Protein AF-F8EXQ1-F1 (afdb_monomer_lite)

Organism: Gracilinema caldarium (strain ATCC 51460 / DSM 7334 / H1) (NCBI:txid744872)

Sequence (381 aa):
MHSPMKQVFVLFLLLWLSINIYSEQEQDVMTSMESLIQASQNALDTNHPIEALKHLVGILALNDEAKAETDAKRNARRRELVWWADQKITEISARFSMEAGDEWIKEDGTQRSGNIQDLAKGIGIMPVVRLLINYDYGKAVVADAPIHFSFVNGMGDITLTSATDSHGVASTIVRSISRTDKPVLIRAMLVISNRGKTKAFPEIHRDFTYIVPARTARIFASERPADEQSAGSLTMGAAASLIDSIGRALNGTGLELLPAASTLDPIIFFAALQGNFEAIQKACTLGGISVSYLVLADIQYDAPRQMVFNGKKYNIFTSTARTLLRIIRSDGRIVIARPLISIKGQGGTESAAIQSALIEARKAIEQDITSHVEEIKLALE

pLDDT: mean 87.73, std 13.4, range [38.28, 98.38]

Foldseek 3Di:
DDDPVVVVVVVVVVVVVVVVVPPDPVVPLLVLLVVLCVQLVVCVVVVQNLSNLLSLLVLVLSVVPDDDDPDPVVNVSSVVSNVVSVVVNVVQLVQKAKDWDPVQADPVRDGDAWALVCLQVQHIDFTKIWMWGDDPVGIDGHWQFKKAKDWPDFDADKPGIFTAHPRRMTTMGTPHTPDNPAKTKMKIWTWHDYPRDIDTDPVHMDIHIHGHAALEEEEAEAEEAPPPPDLVPDDRPDCPLLRVLVVVLQPLQNRDYDDPPDHQRSVLLVCLVVLNLVSLLCVQCPPNHGHQKYKYKYKHKYQWDFDADPNDTALKIKMKIWMWIFIAGNRSDTLDTDDIDIFMAIDSHRVNRSVRNVVVRSVVSSVVSNVCSVVSNVSSD

Structure (mmCIF, N/CA/C/O backbone):
data_AF-F8EXQ1-F1
#
_entry.id   AF-F8EXQ1-F1
#
loop_
_atom_site.group_PDB
_atom_site.id
_atom_site.type_symbol
_atom_site.label_atom_id
_atom_site.label_alt_id
_atom_site.label_comp_id
_atom_site.label_asym_id
_atom_site.label_entity_id
_atom_site.label_seq_id
_atom_site.pdbx_PDB_ins_code
_atom_site.Cartn_x
_atom_site.Cartn_y
_atom_site.Cartn_z
_atom_site.occupancy
_atom_site.B_iso_or_equiv
_atom_site.auth_seq_id
_atom_site.auth_comp_id
_atom_site.auth_asym_id
_atom_site.auth_atom_id
_atom_site.pdbx_PDB_model_num
ATOM 1 N N . MET A 1 1 ? -43.759 -55.061 61.870 1.00 46.53 1 MET A N 1
ATOM 2 C CA . MET A 1 1 ? -43.301 -54.898 60.471 1.00 46.53 1 MET A CA 1
ATOM 3 C C . MET A 1 1 ? -43.300 -53.414 60.125 1.00 46.53 1 MET A C 1
ATOM 5 O O . MET A 1 1 ? -44.315 -52.882 59.695 1.00 46.53 1 MET A O 1
ATOM 9 N N . HIS A 1 2 ? -42.195 -52.719 60.406 1.00 48.12 2 HIS A N 1
ATOM 10 C CA . HIS A 1 2 ? -42.007 -51.322 60.009 1.00 48.12 2 HIS A CA 1
ATOM 11 C C . HIS A 1 2 ? -41.418 -51.288 58.599 1.00 48.12 2 HIS A C 1
ATOM 13 O O . HIS A 1 2 ? -40.377 -51.884 58.345 1.00 48.12 2 HIS A O 1
ATOM 19 N N . SER A 1 3 ? -42.143 -50.653 57.679 1.00 46.12 3 SER A N 1
ATOM 20 C CA . SER A 1 3 ? -41.809 -50.613 56.257 1.00 46.12 3 SER A CA 1
ATOM 21 C C . SER A 1 3 ? -40.610 -49.682 55.998 1.00 46.12 3 SER A C 1
ATOM 23 O O . SER A 1 3 ? -40.720 -48.484 56.276 1.00 46.12 3 SER A O 1
ATOM 25 N N . PRO A 1 4 ? -39.497 -50.182 55.423 1.00 55.94 4 PRO A N 1
ATOM 26 C CA . PRO A 1 4 ? -38.322 -49.376 55.069 1.00 55.94 4 PRO A CA 1
ATOM 27 C C . PRO A 1 4 ? -38.583 -48.381 53.920 1.00 55.94 4 PRO A C 1
ATOM 29 O O . PRO A 1 4 ? -37.756 -47.516 53.646 1.00 55.94 4 PRO A O 1
ATOM 32 N N . MET A 1 5 ? -39.754 -48.433 53.273 1.00 55.06 5 MET A N 1
ATOM 33 C CA . MET A 1 5 ? -40.096 -47.555 52.146 1.00 55.06 5 MET A CA 1
ATOM 34 C C . MET A 1 5 ? -40.341 -46.092 52.547 1.00 55.06 5 MET A C 1
ATOM 36 O O . MET A 1 5 ? -40.106 -45.195 51.741 1.00 55.06 5 MET A O 1
ATOM 40 N N . LYS A 1 6 ? -40.773 -45.814 53.787 1.00 55.44 6 LYS A N 1
ATOM 41 C CA . LYS A 1 6 ? -41.021 -44.426 54.228 1.00 55.44 6 LYS A CA 1
ATOM 42 C C . LYS A 1 6 ? -39.733 -43.637 54.482 1.00 55.44 6 LYS A C 1
ATOM 44 O O . LYS A 1 6 ? -39.718 -42.434 54.248 1.00 55.44 6 LYS A O 1
ATOM 49 N N . GLN A 1 7 ? -38.653 -44.292 54.913 1.00 57.12 7 GLN A N 1
ATOM 50 C CA . GLN A 1 7 ? -37.375 -43.614 55.167 1.00 57.12 7 GLN A CA 1
ATOM 51 C C . GLN A 1 7 ? -36.645 -43.249 53.869 1.00 57.12 7 GLN A C 1
ATOM 53 O O . GLN A 1 7 ? -36.082 -42.163 53.782 1.00 57.12 7 GLN A O 1
ATOM 58 N N . VAL A 1 8 ? -36.733 -44.089 52.832 1.00 62.25 8 VAL A N 1
ATOM 59 C CA . VAL A 1 8 ? -36.140 -43.797 51.515 1.00 62.25 8 VAL A CA 1
ATOM 60 C C . VAL A 1 8 ? -36.842 -42.617 50.838 1.00 62.25 8 VAL A C 1
ATOM 62 O O . VAL A 1 8 ? -36.175 -41.764 50.262 1.00 62.25 8 VAL A O 1
ATOM 65 N N . PHE A 1 9 ? -38.169 -42.508 50.964 1.00 61.62 9 PHE A N 1
ATOM 66 C CA . PHE A 1 9 ? -38.928 -41.412 50.354 1.00 61.62 9 PHE A CA 1
ATOM 67 C C . PHE A 1 9 ? -38.637 -40.052 51.009 1.00 61.62 9 PHE A C 1
ATOM 69 O O . PHE A 1 9 ? -38.493 -39.053 50.312 1.00 61.62 9 PHE A O 1
ATOM 76 N N . VAL A 1 10 ? -38.480 -40.010 52.337 1.00 62.53 10 VAL A N 1
ATOM 77 C CA . VAL A 1 10 ? -38.116 -38.778 53.062 1.00 62.53 10 VAL A CA 1
ATOM 78 C C . VAL A 1 10 ? -36.674 -38.361 52.761 1.00 62.53 10 VAL A C 1
ATOM 80 O O . VAL A 1 10 ? -36.415 -37.172 52.590 1.00 62.53 10 VAL A O 1
ATOM 83 N N . LEU A 1 11 ? -35.750 -39.320 52.618 1.00 57.91 11 LEU A N 1
ATOM 84 C CA . LEU A 1 11 ? -34.371 -39.020 52.232 1.00 57.91 11 LEU A CA 1
ATOM 85 C C . LEU A 1 11 ? -34.291 -38.478 50.798 1.00 57.91 11 LEU A C 1
ATOM 87 O O . LEU A 1 11 ? -33.565 -37.522 50.560 1.00 57.91 11 LEU A O 1
ATOM 91 N N . PHE A 1 12 ? -35.071 -39.033 49.863 1.00 57.94 12 PHE A N 1
ATOM 92 C CA . PHE A 1 12 ? -35.130 -38.549 48.480 1.00 57.94 12 PHE A CA 1
ATOM 93 C C . PHE A 1 12 ? -35.765 -37.159 48.385 1.00 57.94 12 PHE A C 1
ATOM 95 O O . PHE A 1 12 ? -35.275 -36.322 47.635 1.00 57.94 12 PHE A O 1
ATOM 102 N N . LEU A 1 13 ? -36.807 -36.880 49.177 1.00 56.53 13 LEU A N 1
ATOM 103 C CA . LEU A 1 13 ? -37.445 -35.562 49.212 1.00 56.53 13 LEU A CA 1
ATOM 104 C C . LEU A 1 13 ? -36.509 -34.502 49.807 1.00 56.53 13 LEU A C 1
ATOM 106 O O . LEU A 1 13 ? -36.418 -33.400 49.276 1.00 56.53 13 LEU A O 1
ATOM 110 N N . LEU A 1 14 ? -35.767 -34.846 50.865 1.00 53.09 14 LEU A N 1
ATOM 111 C CA . LEU A 1 14 ? -34.761 -33.961 51.452 1.00 53.09 14 LEU A CA 1
ATOM 112 C C . LEU A 1 14 ? -33.564 -33.768 50.519 1.00 53.09 14 LEU A C 1
ATOM 114 O O . LEU A 1 14 ? -33.094 -32.643 50.408 1.00 53.09 14 LEU A O 1
ATOM 118 N N . LEU A 1 15 ? -33.114 -34.795 49.790 1.00 53.12 15 LEU A N 1
ATOM 119 C CA . LEU A 1 15 ? -32.057 -34.649 48.782 1.00 53.12 15 LEU A CA 1
ATOM 120 C C . LEU A 1 15 ? -32.523 -33.771 47.609 1.00 53.12 15 LEU A C 1
ATOM 122 O O . LEU A 1 15 ? -31.770 -32.927 47.142 1.00 53.12 15 LEU A O 1
ATOM 126 N N . TRP A 1 16 ? -33.778 -33.909 47.172 1.00 52.06 16 TRP A N 1
ATOM 127 C CA . TRP A 1 16 ? -34.353 -33.113 46.083 1.00 52.06 16 TRP A CA 1
ATOM 128 C C . TRP A 1 16 ? -34.609 -31.652 46.487 1.00 52.06 16 TRP A C 1
ATOM 130 O O . TRP A 1 16 ? -34.380 -30.742 45.692 1.00 52.06 16 TRP A O 1
ATOM 140 N N . LEU A 1 17 ? -34.997 -31.402 47.744 1.00 46.84 17 LEU A N 1
ATOM 141 C CA . LEU A 1 17 ? -35.028 -30.050 48.314 1.00 46.84 17 LEU A CA 1
ATOM 142 C C . LEU A 1 17 ? -33.615 -29.480 48.517 1.00 46.84 17 LEU A C 1
ATOM 144 O O . LEU A 1 17 ? -33.409 -28.301 48.267 1.00 46.84 17 LEU A O 1
ATOM 148 N N . SER A 1 18 ? -32.627 -30.298 48.888 1.00 44.19 18 SER A N 1
ATOM 149 C CA . SER A 1 18 ? -31.231 -29.850 49.050 1.00 44.19 18 SER A CA 1
ATOM 150 C C . SER A 1 18 ? -30.576 -29.488 47.715 1.00 44.19 18 SER A C 1
ATOM 152 O O . SER A 1 18 ? -29.798 -28.542 47.653 1.00 44.19 18 SER A O 1
ATOM 154 N N . ILE A 1 19 ? -30.903 -30.214 46.640 1.00 47.12 19 ILE A N 1
ATOM 155 C CA . ILE A 1 19 ? -30.370 -29.965 45.292 1.00 47.12 19 ILE A CA 1
ATOM 156 C C . ILE A 1 19 ? -31.011 -28.713 44.666 1.00 47.12 19 ILE A C 1
ATOM 158 O O . ILE A 1 19 ? -30.314 -27.963 43.992 1.00 47.12 19 ILE A O 1
ATOM 162 N N . ASN A 1 20 ? -32.287 -28.420 44.954 1.00 42.00 20 ASN A N 1
ATOM 163 C CA . ASN A 1 20 ? -32.948 -27.187 44.494 1.00 42.00 20 ASN A CA 1
ATOM 164 C C . ASN A 1 20 ? -32.621 -25.940 45.337 1.00 42.00 20 ASN A C 1
ATOM 166 O O . ASN A 1 20 ? -32.857 -24.829 44.881 1.00 42.00 20 ASN A O 1
ATOM 170 N N . ILE A 1 21 ? -32.074 -26.095 46.547 1.00 43.00 21 ILE A N 1
ATOM 171 C CA . ILE A 1 21 ? -31.603 -24.961 47.367 1.00 43.00 21 ILE A CA 1
ATOM 172 C C . ILE A 1 21 ? -30.137 -24.600 47.036 1.00 43.00 21 ILE A C 1
ATOM 174 O O . ILE A 1 21 ? -29.662 -23.532 47.411 1.00 43.00 21 ILE A O 1
ATOM 178 N N . TYR A 1 22 ? -29.428 -25.445 46.276 1.00 38.28 22 TYR A N 1
ATOM 179 C CA . TYR A 1 22 ? -28.047 -25.208 45.831 1.00 38.28 22 TYR A CA 1
ATOM 180 C C . TYR A 1 22 ? -27.912 -24.729 44.373 1.00 38.28 22 TYR A C 1
ATOM 182 O O . TYR A 1 22 ? -26.791 -24.560 43.890 1.00 38.28 22 TYR A O 1
ATOM 190 N N . SER A 1 23 ? -29.021 -24.477 43.670 1.00 40.78 23 SER A N 1
ATOM 191 C CA . SER A 1 23 ? -29.021 -23.811 42.363 1.00 40.78 23 SER A CA 1
ATOM 192 C C . SER A 1 23 ? -29.468 -22.360 42.511 1.00 40.78 23 SER A C 1
ATOM 194 O O . SER A 1 23 ? -30.528 -22.113 43.072 1.00 40.78 23 SER A O 1
ATOM 196 N N . GLU A 1 24 ? -28.684 -21.434 41.963 1.00 44.47 24 GLU A N 1
ATOM 197 C CA . GLU A 1 24 ? -28.899 -19.981 41.993 1.00 44.47 24 GLU A CA 1
ATOM 198 C C . GLU A 1 24 ? -28.610 -19.320 43.350 1.00 44.47 24 GLU A C 1
ATOM 200 O O . GLU A 1 24 ? -29.446 -18.672 43.974 1.00 44.47 24 GLU A O 1
ATOM 205 N N . GLN A 1 25 ? -27.326 -19.288 43.711 1.00 39.66 25 GLN A N 1
ATOM 206 C CA . GLN A 1 25 ? -26.771 -18.022 44.190 1.00 39.66 25 GLN A CA 1
ATOM 207 C C . GLN A 1 25 ? -26.798 -17.045 42.992 1.00 39.66 25 GLN A C 1
ATOM 209 O O . GLN A 1 25 ? -25.772 -16.775 42.372 1.00 39.66 25 GLN A O 1
ATOM 214 N N . GLU A 1 26 ? -28.004 -16.611 42.593 1.00 49.50 26 GLU A N 1
ATOM 215 C CA . GLU A 1 26 ? -28.254 -15.510 41.659 1.00 49.50 26 GLU A CA 1
ATOM 216 C C . GLU A 1 26 ? -27.687 -14.279 42.374 1.00 49.50 26 GLU A C 1
ATOM 218 O O . GLU A 1 26 ? -28.341 -13.627 43.187 1.00 49.50 26 GLU A O 1
ATOM 223 N N . GLN A 1 27 ? -26.384 -14.056 42.206 1.00 59.28 27 GLN A N 1
ATOM 224 C CA . GLN A 1 27 ? -25.710 -12.889 42.741 1.00 59.28 27 GLN A CA 1
ATOM 225 C C . GLN A 1 27 ? -26.482 -11.679 42.218 1.00 59.28 27 GLN A C 1
ATOM 227 O O . GLN A 1 27 ? -26.598 -11.525 41.001 1.00 59.28 27 GLN A O 1
ATOM 232 N N . ASP A 1 28 ? -27.071 -10.889 43.127 1.00 86.94 28 ASP A N 1
ATOM 233 C CA . ASP A 1 28 ? -28.000 -9.818 42.756 1.00 86.94 28 ASP A CA 1
ATOM 234 C C . ASP A 1 28 ? -27.374 -8.984 41.629 1.00 86.94 28 ASP A C 1
ATOM 236 O O . ASP A 1 28 ? -26.272 -8.434 41.763 1.00 86.94 28 ASP A O 1
ATOM 240 N N . VAL A 1 29 ? -28.058 -8.950 40.483 1.00 90.38 29 VAL A N 1
ATOM 241 C CA . VAL A 1 29 ? -27.612 -8.256 39.271 1.00 90.38 29 VAL A CA 1
ATOM 242 C C . VAL A 1 29 ? -27.294 -6.801 39.598 1.00 90.38 29 VAL A C 1
ATOM 244 O O . VAL A 1 29 ? -26.308 -6.264 39.099 1.00 90.38 29 VAL A O 1
ATOM 247 N N . MET A 1 30 ? -28.074 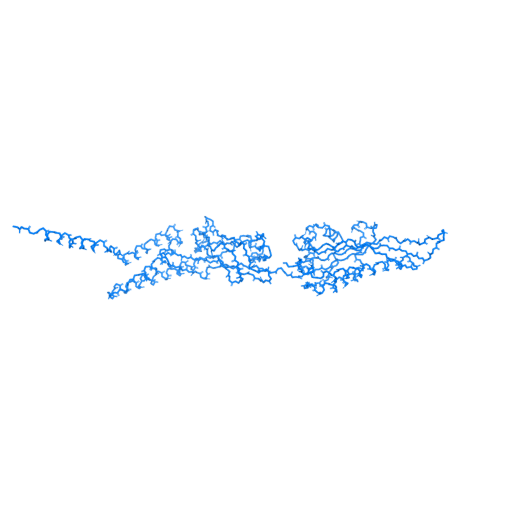-6.186 40.491 1.00 91.12 30 MET A N 1
ATOM 248 C CA . MET A 1 30 ? -27.867 -4.809 40.932 1.00 91.12 30 MET A CA 1
ATOM 249 C C . MET A 1 30 ? -26.551 -4.647 41.686 1.00 91.12 30 MET A C 1
ATOM 251 O O . MET A 1 30 ? -25.743 -3.794 41.327 1.00 91.12 30 MET A O 1
ATOM 255 N N . THR A 1 31 ? -26.287 -5.512 42.666 1.00 93.25 31 THR A N 1
ATOM 256 C CA . THR A 1 31 ? -25.021 -5.514 43.412 1.00 93.25 31 THR A CA 1
ATOM 257 C C . THR A 1 31 ? -23.830 -5.770 42.490 1.00 93.25 31 THR A C 1
ATOM 259 O O . THR A 1 31 ? -22.776 -5.155 42.640 1.00 93.25 31 THR A O 1
ATOM 262 N N . SER A 1 32 ? -24.001 -6.637 41.491 1.00 94.44 32 SER A N 1
ATOM 263 C CA . SER A 1 32 ? -22.968 -6.917 40.490 1.00 94.44 32 SER A CA 1
ATOM 264 C C . SER A 1 32 ? -22.686 -5.702 39.600 1.00 94.44 32 SER A C 1
ATOM 266 O O . SER A 1 32 ? -21.525 -5.375 39.358 1.00 94.44 32 SER A O 1
ATOM 268 N N . MET A 1 33 ? -23.726 -4.994 39.146 1.00 95.50 33 MET A N 1
ATOM 269 C CA . MET A 1 33 ? -23.573 -3.751 38.383 1.00 95.50 33 MET A CA 1
ATOM 270 C C . MET A 1 33 ? -22.887 -2.661 39.214 1.00 95.50 33 MET A C 1
ATOM 272 O O . MET A 1 33 ? -21.966 -2.017 38.722 1.00 95.50 33 MET A O 1
ATOM 276 N N . GLU A 1 34 ? -23.275 -2.481 40.477 1.00 95.38 34 GLU A N 1
ATOM 277 C CA . GLU A 1 34 ? -22.657 -1.497 41.378 1.00 95.38 34 GLU A CA 1
ATOM 278 C C . GLU A 1 34 ? -21.184 -1.823 41.667 1.00 95.38 34 GLU A C 1
ATOM 280 O O . GLU A 1 34 ? -20.335 -0.931 41.654 1.00 95.38 34 GLU A O 1
ATOM 285 N N . SER A 1 35 ? -20.845 -3.105 41.826 1.00 96.38 35 SER A N 1
ATOM 286 C CA . SER A 1 35 ? -19.452 -3.548 41.944 1.00 96.38 35 SER A CA 1
ATOM 287 C C . SER A 1 35 ? -18.629 -3.214 40.695 1.00 96.38 35 SER A C 1
ATOM 289 O O . SER A 1 35 ? -17.499 -2.738 40.822 1.00 96.38 35 SER A O 1
ATOM 291 N N . LEU A 1 36 ? -19.187 -3.402 39.493 1.00 96.88 36 LEU A N 1
ATOM 292 C CA . LEU A 1 36 ? -18.520 -3.031 38.241 1.00 96.88 36 LEU A CA 1
ATOM 293 C C . LEU A 1 36 ? -18.359 -1.516 38.089 1.00 96.88 36 LEU A C 1
ATOM 295 O O . LEU A 1 36 ? -17.352 -1.075 37.542 1.00 96.88 36 LEU A O 1
ATOM 299 N N . ILE A 1 37 ? -19.299 -0.714 38.598 1.00 96.75 37 ILE A N 1
ATOM 300 C CA . ILE A 1 37 ? -19.143 0.746 38.645 1.00 96.75 37 ILE A CA 1
ATOM 301 C C . ILE A 1 37 ? -17.931 1.109 39.495 1.00 96.75 37 ILE A C 1
ATOM 303 O O . ILE A 1 37 ? -17.062 1.837 39.016 1.00 96.75 37 ILE A O 1
ATOM 307 N N . GLN A 1 38 ? -17.829 0.562 40.708 1.00 96.81 38 GLN A N 1
ATOM 308 C CA . GLN A 1 38 ? -16.689 0.843 41.578 1.00 96.81 38 GLN A CA 1
ATOM 309 C C . GLN A 1 38 ? -15.371 0.384 40.943 1.00 96.81 38 GLN A C 1
ATOM 311 O O . GLN A 1 38 ? -14.387 1.119 40.961 1.00 96.81 38 GLN A O 1
ATOM 316 N N . ALA A 1 39 ? -15.356 -0.802 40.327 1.00 96.75 39 ALA A N 1
ATOM 317 C CA . ALA A 1 39 ? -14.190 -1.299 39.604 1.00 96.75 39 ALA A CA 1
ATOM 318 C C . ALA A 1 39 ? -13.805 -0.375 38.436 1.00 96.75 39 ALA A C 1
ATOM 320 O O . ALA A 1 39 ? -12.626 -0.084 38.251 1.00 96.75 39 ALA A O 1
ATOM 321 N N . SER A 1 40 ? -14.788 0.151 37.694 1.00 97.19 40 SER A N 1
ATOM 322 C CA . SER A 1 40 ? -14.541 1.099 36.602 1.00 97.19 40 SER A CA 1
ATOM 323 C C . SER A 1 40 ? -13.936 2.417 37.092 1.00 97.19 40 SER A C 1
ATOM 325 O O . SER A 1 40 ? -13.014 2.930 36.465 1.00 97.19 40 SER A O 1
ATOM 327 N N . GLN A 1 41 ? -14.401 2.937 38.231 1.00 96.44 41 GLN A N 1
ATOM 328 C CA . GLN A 1 41 ? -13.876 4.164 38.833 1.00 96.44 41 GLN A CA 1
ATOM 329 C C . GLN A 1 41 ? -12.443 3.954 39.323 1.00 96.44 41 GLN A C 1
ATOM 331 O O . GLN A 1 41 ? -11.550 4.694 38.926 1.00 96.44 41 GLN A O 1
ATOM 336 N N . ASN A 1 42 ? -12.198 2.870 40.062 1.00 97.19 42 ASN A N 1
ATOM 337 C CA . ASN A 1 42 ? -10.858 2.514 40.526 1.00 97.19 42 ASN A CA 1
ATOM 338 C C . ASN A 1 42 ? -9.877 2.318 39.352 1.00 97.19 42 ASN A C 1
ATOM 340 O O . ASN A 1 42 ? -8.708 2.701 39.436 1.00 97.19 42 ASN A O 1
ATOM 344 N N . ALA A 1 43 ? -10.335 1.722 38.246 1.00 95.62 43 ALA A N 1
ATOM 345 C CA . ALA A 1 43 ? -9.528 1.554 37.041 1.00 95.62 43 ALA A CA 1
ATOM 346 C C . ALA A 1 43 ? -9.176 2.906 36.398 1.00 95.62 43 ALA A C 1
ATOM 348 O O . ALA A 1 43 ? -8.031 3.105 36.003 1.00 95.62 43 ALA A O 1
ATOM 349 N N . LEU A 1 44 ? -10.109 3.861 36.344 1.00 92.94 44 LEU A N 1
ATOM 350 C CA . LEU A 1 44 ? -9.819 5.218 35.864 1.00 92.94 44 LEU A CA 1
ATOM 351 C C . LEU A 1 44 ? -8.835 5.953 36.778 1.00 92.94 44 LEU A C 1
ATOM 353 O O . LEU A 1 44 ? -7.872 6.532 36.279 1.00 92.94 44 LEU A O 1
ATOM 357 N N . ASP A 1 45 ? -9.029 5.873 38.095 1.00 92.94 45 ASP A N 1
ATOM 358 C CA . ASP A 1 45 ? -8.167 6.527 39.088 1.00 92.94 45 ASP A CA 1
ATOM 359 C C . ASP A 1 45 ? -6.724 6.000 39.040 1.00 92.94 45 ASP A C 1
ATOM 361 O O . ASP A 1 45 ? -5.770 6.726 39.315 1.00 92.94 45 ASP A O 1
ATOM 365 N N . THR A 1 46 ? -6.553 4.737 38.644 1.00 91.94 46 THR A N 1
ATOM 366 C CA . THR A 1 46 ? -5.242 4.093 38.465 1.00 91.94 46 THR A CA 1
ATOM 367 C C . THR A 1 46 ? -4.709 4.172 37.031 1.00 91.94 46 THR A C 1
ATOM 369 O O . THR A 1 46 ? -3.692 3.551 36.734 1.00 91.94 46 THR A O 1
ATOM 372 N N . ASN A 1 47 ? -5.347 4.951 36.151 1.00 89.81 47 ASN A N 1
ATOM 373 C CA . ASN A 1 47 ? -4.955 5.152 34.752 1.00 89.81 47 ASN A CA 1
ATOM 374 C C . ASN A 1 47 ? -5.018 3.883 33.868 1.00 89.81 47 ASN A C 1
ATOM 376 O O . ASN A 1 47 ? -4.210 3.707 32.957 1.00 89.81 47 ASN A O 1
ATOM 380 N N . HIS A 1 48 ? -6.014 3.021 34.095 1.00 93.75 48 HIS A N 1
ATOM 381 C CA . HIS A 1 48 ? -6.329 1.832 33.289 1.00 93.75 48 HIS A CA 1
ATOM 382 C C . HIS A 1 48 ? -7.658 2.012 32.527 1.00 93.75 48 HIS A C 1
ATOM 384 O O . HIS A 1 48 ? -8.658 1.346 32.823 1.00 93.75 48 HIS A O 1
ATOM 390 N N . PRO A 1 49 ? -7.720 2.905 31.521 1.00 94.88 49 PRO A N 1
ATOM 391 C CA . PRO A 1 49 ? -8.980 3.268 30.874 1.00 94.88 49 PRO A CA 1
ATOM 392 C C . PRO A 1 49 ? -9.612 2.112 30.077 1.00 94.88 49 PRO A C 1
ATOM 394 O O . PRO A 1 49 ? -10.833 2.056 29.942 1.00 94.88 49 PRO A O 1
ATOM 397 N N . ILE A 1 50 ? -8.817 1.152 29.591 1.00 96.81 50 ILE A N 1
ATOM 398 C CA . ILE A 1 50 ? -9.332 -0.042 28.903 1.00 96.81 50 ILE A CA 1
ATOM 399 C C . ILE A 1 50 ? -10.063 -0.977 29.869 1.00 96.81 50 ILE A C 1
ATOM 401 O O . ILE A 1 50 ? -11.146 -1.460 29.541 1.00 96.81 50 ILE A O 1
ATOM 405 N N . GLU A 1 51 ? -9.522 -1.199 31.068 1.00 96.50 51 GLU A N 1
ATOM 406 C CA . GLU A 1 51 ? -10.203 -1.984 32.105 1.00 96.50 51 GLU A CA 1
ATOM 407 C C . GLU A 1 51 ? -11.484 -1.289 32.572 1.00 96.50 51 GLU A C 1
ATOM 409 O O . GLU A 1 51 ? -12.532 -1.927 32.688 1.00 96.50 51 GLU A O 1
ATOM 414 N N . ALA A 1 52 ? -11.453 0.040 32.716 1.00 97.06 52 ALA A N 1
ATOM 415 C CA . ALA A 1 52 ? -12.656 0.813 33.000 1.00 97.06 52 ALA A CA 1
ATOM 416 C C . ALA A 1 52 ? -13.746 0.585 31.939 1.00 97.06 52 ALA A C 1
ATOM 418 O O . ALA A 1 52 ? -14.878 0.240 32.283 1.00 97.06 52 ALA A O 1
ATOM 419 N N . LEU A 1 53 ? -13.404 0.689 30.648 1.00 97.38 53 LEU A N 1
ATOM 420 C CA . LEU A 1 53 ? -14.336 0.400 29.556 1.00 97.38 53 LEU A CA 1
ATOM 421 C C . LEU A 1 53 ? -14.835 -1.050 29.578 1.00 97.38 53 LEU A C 1
ATOM 423 O O . LEU A 1 53 ? -16.024 -1.277 29.350 1.00 97.38 53 LEU A O 1
ATOM 427 N N . LYS A 1 54 ? -13.979 -2.036 29.880 1.00 97.50 54 LYS A N 1
ATOM 428 C CA . LYS A 1 54 ? -14.400 -3.442 30.018 1.00 97.50 54 LYS A CA 1
ATOM 429 C C . LYS A 1 54 ? -15.456 -3.593 31.108 1.00 97.50 54 LYS A C 1
ATOM 431 O O . LYS A 1 54 ? -16.463 -4.262 30.872 1.00 97.50 54 LYS A O 1
ATOM 436 N N . HIS A 1 55 ? -15.275 -2.977 32.275 1.00 98.00 55 HIS A N 1
ATOM 437 C CA . HIS A 1 55 ? -16.268 -3.028 33.352 1.00 98.00 55 HIS A CA 1
ATOM 438 C C . HIS A 1 55 ? -17.591 -2.368 32.951 1.00 98.00 55 HIS A C 1
ATOM 440 O O . HIS A 1 55 ? -18.650 -2.956 33.172 1.00 98.00 55 HIS A O 1
ATOM 446 N N . LEU A 1 56 ? -17.543 -1.211 32.284 1.00 98.00 56 LEU A N 1
ATOM 447 C CA . LEU A 1 56 ? -18.740 -0.517 31.795 1.00 98.00 56 LEU A CA 1
ATOM 448 C C . LEU A 1 56 ? -19.493 -1.337 30.734 1.00 98.00 56 LEU A C 1
ATOM 450 O O . LEU A 1 56 ? -20.711 -1.484 30.814 1.00 98.00 56 LEU A O 1
ATOM 454 N N . VAL A 1 57 ? -18.782 -1.953 29.783 1.00 97.69 57 VAL A N 1
ATOM 455 C CA . VAL A 1 57 ? -19.380 -2.899 28.821 1.00 97.69 57 VAL A CA 1
ATOM 456 C C . VAL A 1 57 ? -19.953 -4.122 29.544 1.00 97.69 57 VAL A C 1
ATOM 458 O O . VAL A 1 57 ? -21.009 -4.619 29.162 1.00 97.69 57 VAL A O 1
ATOM 461 N N . GLY A 1 58 ? -19.319 -4.562 30.633 1.00 97.44 58 GLY A N 1
ATOM 462 C CA . GLY A 1 58 ? -19.826 -5.622 31.505 1.00 97.44 58 GLY A CA 1
ATOM 463 C C . GLY A 1 58 ? -21.173 -5.290 32.156 1.00 97.44 58 GLY A C 1
ATOM 464 O O . GLY A 1 58 ? -22.020 -6.174 32.258 1.00 97.44 58 GLY A O 1
ATOM 465 N N . ILE A 1 59 ? -21.420 -4.027 32.528 1.00 97.50 59 ILE A N 1
ATOM 466 C CA . ILE A 1 59 ? -22.734 -3.565 33.020 1.00 97.50 59 ILE A CA 1
ATOM 467 C C . ILE A 1 59 ? -23.785 -3.698 31.912 1.00 97.50 59 ILE A C 1
ATOM 469 O O . ILE A 1 59 ? -24.875 -4.224 32.144 1.00 97.50 59 ILE A O 1
ATOM 473 N N . LEU A 1 60 ? -23.448 -3.275 30.688 1.00 97.31 60 LEU A N 1
ATOM 474 C CA . LEU A 1 60 ? -24.340 -3.417 29.535 1.00 97.31 60 LEU A CA 1
ATOM 475 C C . LEU A 1 60 ? -24.604 -4.887 29.177 1.00 97.31 60 LEU A C 1
ATOM 477 O O . LEU A 1 60 ? -25.673 -5.187 28.653 1.00 97.31 60 LEU A O 1
ATOM 481 N N . ALA A 1 61 ? -23.643 -5.783 29.416 1.00 96.88 61 ALA A N 1
ATOM 482 C CA . ALA A 1 61 ? -23.789 -7.221 29.192 1.00 96.88 61 ALA A CA 1
ATOM 483 C C . ALA A 1 61 ? -24.700 -7.857 30.246 1.00 96.88 61 ALA A C 1
ATOM 485 O O . ALA A 1 61 ? -25.666 -8.528 29.903 1.00 96.88 61 ALA A O 1
ATOM 486 N N . LEU A 1 62 ? -24.468 -7.545 31.527 1.00 95.44 62 LEU A N 1
ATOM 487 C CA . LEU A 1 62 ? -25.331 -7.966 32.633 1.00 95.44 62 LEU A CA 1
ATOM 488 C C . LEU A 1 62 ? -26.784 -7.550 32.420 1.00 95.44 62 LEU A C 1
ATOM 490 O O . LEU A 1 62 ? -27.698 -8.305 32.738 1.00 95.44 62 LEU A O 1
ATOM 494 N N . ASN A 1 63 ? -27.007 -6.352 31.880 1.00 95.06 63 ASN A N 1
ATOM 495 C CA . ASN A 1 63 ? -28.351 -5.902 31.564 1.00 95.06 63 ASN A CA 1
ATOM 496 C C . ASN A 1 63 ? -29.018 -6.720 30.448 1.00 95.06 63 ASN A C 1
ATOM 498 O O . ASN A 1 63 ? -30.234 -6.871 30.484 1.00 95.06 63 ASN A O 1
ATOM 502 N N . ASP A 1 64 ? -28.271 -7.218 29.469 1.00 94.06 64 ASP A N 1
ATOM 503 C CA . ASP A 1 64 ? -28.837 -8.038 28.393 1.00 94.06 64 ASP A CA 1
ATOM 504 C C . ASP A 1 64 ? -29.085 -9.482 28.855 1.00 94.06 64 ASP A C 1
ATOM 506 O O . ASP A 1 64 ? -30.061 -10.104 28.446 1.00 94.06 64 ASP A O 1
ATOM 510 N N . GLU A 1 65 ? -28.215 -10.008 29.723 1.00 92.94 65 GLU A N 1
ATOM 511 C CA . GLU A 1 65 ? -28.308 -11.365 30.276 1.00 92.94 65 GLU A CA 1
ATOM 512 C C . GLU A 1 65 ? -29.422 -11.504 31.324 1.00 92.94 65 GLU A C 1
ATOM 514 O O . GLU A 1 65 ? -30.058 -12.553 31.438 1.00 92.94 65 GLU A O 1
ATOM 519 N N . ALA A 1 66 ? -29.646 -10.465 32.132 1.00 91.00 66 ALA A N 1
ATOM 520 C CA . ALA A 1 66 ? -30.543 -10.555 33.273 1.00 91.00 66 ALA A CA 1
ATOM 521 C C . ALA A 1 66 ? -32.023 -10.491 32.871 1.00 91.00 66 ALA A C 1
ATOM 523 O O . ALA A 1 66 ? -32.442 -9.620 32.102 1.00 91.00 66 ALA A O 1
ATOM 524 N N . LYS A 1 67 ? -32.832 -11.353 33.505 1.00 90.44 67 LYS A N 1
ATOM 525 C CA . LYS A 1 67 ? -34.298 -11.405 33.375 1.00 90.44 67 LYS A CA 1
ATOM 526 C C . LYS A 1 67 ? -34.930 -10.020 33.605 1.00 90.44 67 LYS A C 1
ATOM 528 O O . LYS A 1 67 ? -34.358 -9.154 34.277 1.00 90.44 67 LYS A O 1
ATOM 533 N N . ALA A 1 68 ? -36.117 -9.809 33.036 1.00 87.56 68 ALA A N 1
ATOM 534 C CA . ALA A 1 68 ? -36.864 -8.568 33.220 1.00 87.56 68 ALA A CA 1
ATOM 535 C C . ALA A 1 68 ? -37.204 -8.354 34.705 1.00 87.56 68 ALA A C 1
ATOM 537 O O . ALA A 1 68 ? -37.714 -9.255 35.366 1.00 87.56 68 ALA A O 1
ATOM 538 N N . GLU A 1 69 ? -36.919 -7.158 35.218 1.00 89.31 69 GLU A N 1
ATOM 539 C CA . GLU A 1 69 ? -37.157 -6.808 36.619 1.00 89.31 69 GLU A CA 1
ATOM 540 C C . GLU A 1 69 ? -38.624 -6.410 36.828 1.00 89.31 69 GLU A C 1
ATOM 542 O O . GLU A 1 69 ? -39.138 -5.508 36.157 1.00 89.31 69 GLU A O 1
ATOM 547 N N . THR A 1 70 ? -39.297 -7.090 37.756 1.00 88.38 70 THR A N 1
ATOM 548 C CA . THR A 1 70 ? -40.720 -6.872 38.055 1.00 88.38 70 THR A CA 1
ATOM 549 C C . THR A 1 70 ? -40.938 -5.751 39.063 1.00 88.38 70 THR A C 1
ATOM 551 O O . THR A 1 70 ? -41.981 -5.097 39.035 1.00 88.38 70 THR A O 1
ATOM 554 N N . ASP A 1 71 ? -39.966 -5.498 39.945 1.00 91.94 71 ASP A N 1
ATOM 555 C CA . ASP A 1 71 ? -40.048 -4.386 40.888 1.00 91.94 71 ASP A CA 1
ATOM 556 C C . ASP A 1 71 ? -39.759 -3.054 40.174 1.00 91.94 71 ASP A C 1
ATOM 558 O O . ASP A 1 71 ? -38.683 -2.832 39.613 1.00 91.94 71 ASP A O 1
ATOM 562 N N . ALA A 1 72 ? -40.725 -2.132 40.204 1.00 92.31 72 ALA A N 1
ATOM 563 C CA . ALA A 1 72 ? -40.628 -0.860 39.492 1.00 92.31 72 ALA A CA 1
ATOM 564 C C . ALA A 1 72 ? -39.448 0.016 39.953 1.00 92.31 72 ALA A C 1
ATOM 566 O O . ALA A 1 72 ? -38.852 0.715 39.128 1.00 92.31 72 ALA A O 1
ATOM 567 N N . LYS A 1 73 ? -39.089 -0.018 41.244 1.00 93.06 73 LYS A N 1
ATOM 568 C CA . LYS A 1 73 ? -37.970 0.765 41.789 1.00 93.06 73 LYS A CA 1
ATOM 569 C C . LYS A 1 73 ? -36.638 0.159 41.366 1.00 93.06 73 LYS A C 1
ATOM 571 O O . LYS A 1 73 ? -35.767 0.891 40.898 1.00 93.06 73 LYS A O 1
ATOM 576 N N . ARG A 1 74 ? -36.493 -1.165 41.468 1.00 91.81 74 ARG A N 1
ATOM 577 C CA . ARG A 1 74 ? -35.291 -1.882 41.014 1.00 91.81 74 ARG A CA 1
ATOM 578 C C . ARG A 1 74 ? -35.092 -1.731 39.510 1.00 91.81 74 ARG A C 1
ATOM 580 O O . ARG A 1 74 ? -33.982 -1.448 39.073 1.00 91.81 74 ARG A O 1
ATOM 587 N N . ASN A 1 75 ? -36.166 -1.798 38.724 1.00 92.38 75 ASN A N 1
ATOM 588 C CA . ASN A 1 75 ? -36.103 -1.586 37.280 1.00 92.38 75 ASN A CA 1
ATOM 589 C C . ASN A 1 75 ? -35.680 -0.146 36.931 1.00 92.38 75 ASN A C 1
ATOM 591 O O . ASN A 1 75 ? -34.814 0.066 36.082 1.00 92.38 75 ASN A O 1
ATOM 595 N N . ALA A 1 76 ? -36.237 0.864 37.613 1.00 94.06 76 ALA A N 1
ATOM 596 C CA . ALA A 1 76 ? -35.811 2.253 37.436 1.00 94.06 76 ALA A CA 1
ATOM 597 C C . ALA A 1 76 ? -34.322 2.441 37.762 1.00 94.06 76 ALA A C 1
ATOM 599 O O . ALA A 1 76 ? -33.599 3.034 36.962 1.00 94.06 76 ALA A O 1
ATOM 600 N N . ARG A 1 77 ? -33.854 1.865 38.876 1.00 93.81 77 ARG A N 1
ATOM 601 C CA . ARG A 1 77 ? -32.446 1.909 39.276 1.00 93.81 77 ARG A CA 1
ATOM 602 C C . ARG A 1 77 ? -31.537 1.188 38.277 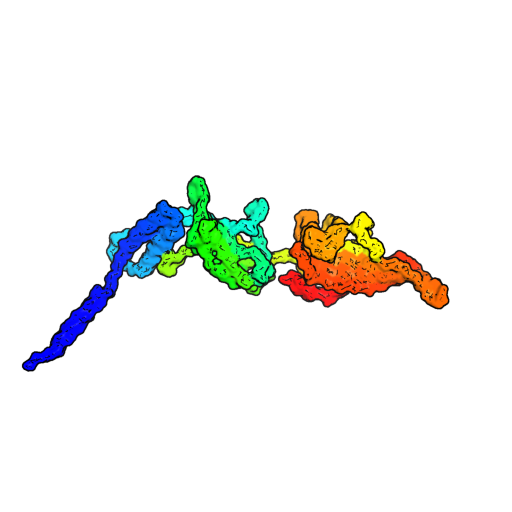1.00 93.81 77 ARG A C 1
ATOM 604 O O . ARG A 1 77 ? -30.517 1.739 37.891 1.00 93.81 77 ARG A O 1
ATOM 611 N N . ARG A 1 78 ? -31.911 0.001 37.792 1.00 93.94 78 ARG A N 1
ATOM 612 C CA . ARG A 1 78 ? -31.152 -0.734 36.762 1.00 93.94 78 ARG A CA 1
ATOM 613 C C . ARG A 1 78 ? -30.972 0.098 35.494 1.00 93.94 78 ARG A C 1
ATOM 615 O O . ARG A 1 78 ? -29.864 0.193 34.974 1.00 93.94 78 ARG A O 1
ATOM 622 N N . ARG A 1 79 ? -32.043 0.746 35.023 1.00 95.25 79 ARG A N 1
ATOM 623 C CA . ARG A 1 79 ? -31.980 1.645 33.859 1.00 95.25 79 ARG A CA 1
ATOM 624 C C . ARG A 1 79 ? -31.060 2.838 34.093 1.00 95.25 79 ARG A C 1
ATOM 626 O O . ARG A 1 79 ? -30.347 3.223 33.175 1.00 95.25 79 ARG A O 1
ATOM 633 N N . GLU A 1 80 ? -31.052 3.392 35.301 1.00 96.19 80 GLU A N 1
ATOM 634 C CA . GLU A 1 80 ? -30.134 4.469 35.680 1.00 96.19 80 GLU A CA 1
ATOM 635 C C . GLU A 1 80 ? -28.666 4.017 35.604 1.00 96.19 80 GLU A C 1
ATOM 637 O O . GLU A 1 80 ? -27.852 4.721 35.013 1.00 96.19 80 GLU A O 1
ATOM 642 N N . L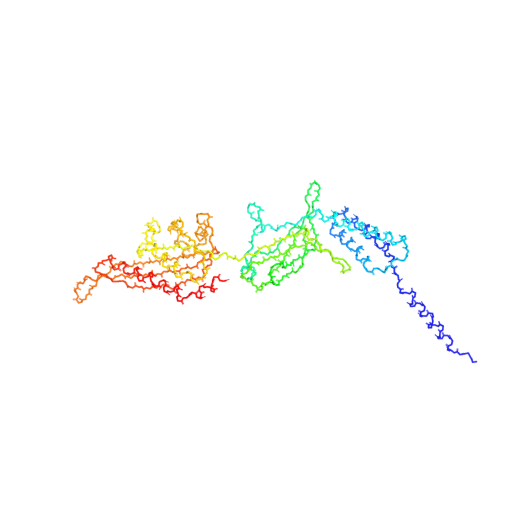EU A 1 81 ? -28.332 2.825 36.119 1.00 96.31 81 LEU A N 1
ATOM 643 C CA . LEU A 1 81 ? -26.968 2.276 36.051 1.00 96.31 81 LEU A CA 1
ATOM 644 C C . LEU A 1 81 ? -26.514 2.039 34.605 1.00 96.31 81 LEU A C 1
ATOM 646 O O . LEU A 1 81 ? -25.384 2.362 34.246 1.00 96.31 81 LEU A O 1
ATOM 650 N N . VAL A 1 82 ? -27.402 1.505 33.763 1.00 97.06 82 VAL A N 1
ATOM 651 C CA . VAL A 1 82 ? -27.134 1.278 32.334 1.00 97.06 82 VAL A CA 1
ATOM 652 C C . VAL A 1 82 ? -26.934 2.597 31.596 1.00 97.06 82 VAL A C 1
ATOM 654 O O . VAL A 1 82 ? -25.980 2.731 30.832 1.00 97.06 82 VAL A O 1
ATOM 657 N N . TRP A 1 83 ? -27.802 3.581 31.841 1.00 97.44 83 TRP A N 1
ATOM 658 C CA . TRP A 1 83 ? -27.677 4.910 31.250 1.00 97.44 83 TRP A CA 1
ATOM 659 C C . TRP A 1 83 ? -26.369 5.585 31.668 1.00 97.44 83 TRP A C 1
ATOM 661 O O . TRP A 1 83 ? -25.644 6.096 30.818 1.00 97.44 83 TRP A O 1
ATOM 671 N N . TRP A 1 84 ? -26.023 5.522 32.956 1.00 96.62 84 TRP A N 1
ATOM 672 C CA . TRP A 1 84 ? -24.755 6.037 33.465 1.00 96.62 84 TRP A CA 1
ATOM 673 C C . TRP A 1 84 ? -23.556 5.360 32.790 1.00 96.62 84 TRP A C 1
ATOM 675 O O . TRP A 1 84 ? -22.622 6.046 32.376 1.00 96.62 84 TRP A O 1
ATOM 685 N N . ALA A 1 85 ? -23.596 4.033 32.625 1.00 97.69 85 ALA A N 1
ATOM 686 C CA . ALA A 1 85 ? -22.524 3.293 31.970 1.00 97.69 85 ALA A CA 1
ATOM 687 C C . ALA A 1 85 ? -22.351 3.708 30.501 1.00 97.69 85 ALA A C 1
ATOM 689 O O . ALA A 1 85 ? -21.225 3.938 30.068 1.00 97.69 85 ALA A O 1
ATOM 690 N N . ASP A 1 86 ? -23.441 3.863 29.746 1.00 96.75 86 ASP A N 1
ATOM 691 C CA . ASP A 1 86 ? -23.389 4.286 28.340 1.00 96.75 86 ASP A CA 1
ATOM 692 C C . ASP A 1 86 ? -22.890 5.738 28.188 1.00 96.75 86 ASP A C 1
ATOM 694 O O . ASP A 1 86 ? -22.049 6.030 27.331 1.00 96.75 86 ASP A O 1
ATOM 698 N N . GLN A 1 87 ? -23.313 6.637 29.087 1.00 97.31 87 GLN A N 1
ATOM 699 C CA . GLN A 1 87 ? -22.786 8.005 29.160 1.00 97.31 87 GLN A CA 1
ATOM 700 C C . GLN A 1 87 ? -21.282 8.013 29.446 1.00 97.31 87 GLN A C 1
ATOM 702 O O . GLN A 1 87 ? -20.528 8.703 28.763 1.00 97.31 87 GLN A O 1
ATOM 707 N N . LYS A 1 88 ? -20.821 7.211 30.413 1.00 96.88 88 LYS A N 1
ATOM 708 C CA . LYS A 1 88 ? -19.396 7.125 30.749 1.00 96.88 88 LYS A CA 1
ATOM 709 C C . LYS A 1 88 ? -18.560 6.488 29.653 1.00 96.88 88 LYS A C 1
ATOM 711 O O . LYS A 1 88 ? -17.468 6.977 29.391 1.00 96.88 88 LYS A O 1
ATOM 716 N N . ILE A 1 89 ? -19.068 5.461 28.974 1.00 97.00 89 ILE A N 1
ATOM 717 C CA . ILE A 1 89 ? -18.407 4.894 27.793 1.00 97.00 89 ILE A CA 1
ATOM 718 C C . ILE A 1 89 ? -18.178 5.988 26.750 1.00 97.00 89 ILE A C 1
ATOM 720 O O . ILE A 1 89 ? -17.064 6.111 26.257 1.00 97.00 89 ILE A O 1
ATOM 724 N N . THR A 1 90 ? -19.197 6.802 26.469 1.00 95.44 90 THR A N 1
ATOM 725 C CA . THR A 1 90 ? -19.111 7.905 25.499 1.00 95.44 90 THR A CA 1
ATOM 726 C C . THR A 1 90 ? -18.121 8.987 25.946 1.00 95.44 90 THR A C 1
ATOM 728 O O . THR A 1 90 ? -17.311 9.462 25.154 1.00 95.44 90 THR A O 1
ATOM 731 N N . GLU A 1 91 ? -18.144 9.366 27.226 1.00 94.88 91 GLU A N 1
ATOM 732 C CA . GLU A 1 91 ? -17.232 10.375 27.780 1.00 94.88 91 GLU A CA 1
ATOM 733 C C . GLU A 1 91 ? -15.764 9.933 27.702 1.00 94.88 91 GLU A C 1
ATOM 735 O O . GLU A 1 91 ? -14.894 10.723 27.336 1.00 94.88 91 GLU A O 1
ATOM 740 N N . ILE A 1 92 ? -15.479 8.675 28.051 1.00 94.62 92 ILE A N 1
ATOM 741 C CA . ILE A 1 92 ? -14.122 8.124 28.000 1.00 94.62 92 ILE A CA 1
ATOM 742 C C . ILE A 1 92 ? -13.712 7.917 26.534 1.00 94.62 92 ILE A C 1
ATOM 744 O O . ILE A 1 92 ? -12.586 8.258 26.173 1.00 94.62 92 ILE A O 1
ATOM 748 N N . SER A 1 93 ? -14.612 7.409 25.676 1.00 93.88 93 SER A N 1
ATOM 749 C CA . SER A 1 93 ? -14.308 7.141 24.263 1.00 93.88 93 SER A CA 1
ATOM 750 C C . SER A 1 93 ? -13.899 8.406 23.510 1.00 93.88 93 SER A C 1
ATOM 752 O O . SER A 1 93 ? -12.914 8.391 22.775 1.00 93.88 93 SER A O 1
ATOM 754 N N . ALA A 1 94 ? -14.566 9.527 23.793 1.00 94.44 94 ALA A N 1
ATOM 755 C CA . ALA A 1 94 ? -14.270 10.830 23.202 1.00 94.44 94 ALA A CA 1
ATOM 756 C C . ALA A 1 94 ? -12.842 11.341 23.478 1.00 94.44 94 ALA A C 1
ATOM 758 O O . ALA A 1 94 ? -12.358 12.223 22.770 1.00 94.44 94 ALA A O 1
ATOM 759 N N . ARG A 1 95 ? -12.157 10.806 24.498 1.00 95.19 95 ARG A N 1
ATOM 760 C CA . ARG A 1 95 ? -10.777 11.187 24.834 1.00 95.19 95 ARG A CA 1
ATOM 761 C C . ARG A 1 95 ? -9.738 10.385 24.062 1.00 95.19 95 ARG A C 1
ATOM 763 O O . ARG A 1 95 ? -8.583 10.804 24.004 1.00 95.19 95 ARG A O 1
ATOM 770 N N . PHE A 1 96 ? -10.106 9.242 23.489 1.00 96.69 96 PHE A N 1
ATOM 771 C CA . PHE A 1 96 ? -9.162 8.439 22.728 1.00 96.69 96 PHE A CA 1
ATOM 772 C C . PHE A 1 96 ? -8.918 9.019 21.341 1.00 96.69 96 PHE A C 1
ATOM 774 O O . PHE A 1 96 ? -9.787 9.606 20.703 1.00 96.69 96 PHE A O 1
ATOM 781 N N . SER A 1 97 ? -7.710 8.792 20.850 1.00 95.94 97 SER A N 1
ATOM 782 C CA . SER A 1 97 ? -7.330 9.063 19.473 1.00 95.94 97 SER A CA 1
ATOM 783 C C . SER A 1 97 ? -6.443 7.939 18.962 1.00 95.94 97 SER A C 1
ATOM 785 O O . SER A 1 97 ? -5.631 7.384 19.704 1.00 95.94 97 SER A O 1
ATOM 787 N N . MET A 1 98 ? -6.633 7.580 17.696 1.00 96.94 98 MET A N 1
ATOM 788 C CA . MET A 1 98 ? -5.858 6.545 17.028 1.00 96.94 98 MET A CA 1
ATOM 789 C C . MET A 1 98 ? -4.994 7.192 15.950 1.00 96.94 98 MET A C 1
ATOM 791 O O . MET A 1 98 ? -5.500 7.807 15.008 1.00 96.94 98 MET A O 1
ATOM 795 N N . GLU A 1 99 ? -3.685 7.056 16.100 1.00 96.31 99 GLU A N 1
ATOM 796 C CA . GLU A 1 99 ? -2.689 7.558 15.159 1.00 96.31 99 GLU A CA 1
ATOM 797 C C . GLU A 1 99 ? -2.100 6.385 14.365 1.00 96.31 99 GLU A C 1
ATOM 799 O O . GLU A 1 99 ? -2.115 5.241 14.821 1.00 96.31 99 GLU A O 1
ATOM 804 N N . ALA A 1 100 ? -1.623 6.644 13.147 1.00 97.38 100 ALA A N 1
ATOM 805 C CA . ALA A 1 100 ? -0.896 5.633 12.381 1.00 97.38 100 ALA A CA 1
ATOM 806 C C . ALA A 1 100 ? 0.535 5.488 12.929 1.00 97.38 100 ALA A C 1
ATOM 808 O O . ALA A 1 100 ? 1.082 6.444 13.477 1.00 97.38 100 ALA A O 1
ATOM 809 N N . GLY A 1 101 ? 1.132 4.303 12.781 1.00 95.12 101 GLY A N 1
ATOM 810 C CA . GLY A 1 101 ? 2.535 4.057 13.119 1.00 95.12 101 GLY A CA 1
ATOM 811 C C . GLY A 1 101 ? 3.489 4.944 12.317 1.00 95.12 101 GLY A C 1
ATOM 812 O O . GLY A 1 101 ? 3.139 5.441 11.244 1.00 95.12 101 GLY A O 1
ATOM 813 N N . ASP A 1 102 ? 4.699 5.142 12.829 1.00 92.94 102 ASP A N 1
ATOM 814 C CA . ASP A 1 102 ? 5.639 6.128 12.289 1.00 92.94 102 ASP A CA 1
ATOM 815 C C . ASP A 1 102 ? 6.044 5.797 10.832 1.00 92.94 102 ASP A C 1
ATOM 817 O O . ASP A 1 102 ? 6.213 6.695 10.010 1.00 92.94 102 ASP A O 1
ATOM 821 N N . GLU A 1 103 ? 6.084 4.516 10.447 1.00 92.12 103 GLU A N 1
ATOM 822 C CA . GLU A 1 103 ? 6.350 4.069 9.071 1.00 92.12 103 GLU A CA 1
ATOM 823 C C . GLU A 1 103 ? 5.266 4.473 8.055 1.00 92.12 103 GLU A C 1
ATOM 825 O O . GLU A 1 103 ? 5.510 4.492 6.840 1.00 92.12 103 GLU A O 1
ATOM 830 N N . TRP A 1 104 ? 4.071 4.802 8.548 1.00 95.44 104 TRP A N 1
ATOM 831 C CA . TRP A 1 104 ? 2.946 5.280 7.755 1.00 95.44 104 TRP A CA 1
ATOM 832 C C . TRP A 1 104 ? 2.919 6.796 7.610 1.00 95.44 104 TRP A C 1
ATOM 834 O O . TRP A 1 104 ? 2.092 7.298 6.849 1.00 95.44 104 TRP A O 1
ATOM 844 N N . ILE A 1 105 ? 3.803 7.529 8.281 1.00 93.56 105 ILE A N 1
ATOM 845 C CA . ILE A 1 105 ? 3.856 8.988 8.238 1.00 93.56 105 ILE A CA 1
ATOM 846 C C . ILE A 1 105 ? 4.993 9.426 7.309 1.00 93.56 105 ILE A C 1
ATOM 848 O O . ILE A 1 105 ? 6.108 8.912 7.361 1.00 93.56 105 ILE A O 1
ATOM 852 N N . LYS A 1 106 ? 4.698 10.349 6.392 1.00 89.75 106 LYS A N 1
ATOM 853 C CA . LYS A 1 106 ? 5.704 10.980 5.528 1.00 89.75 106 LYS A CA 1
ATOM 854 C C . LYS A 1 106 ? 6.401 12.124 6.266 1.00 89.75 106 LYS A C 1
ATOM 856 O O . LYS A 1 106 ? 5.929 12.598 7.293 1.00 89.75 106 LYS A O 1
ATOM 861 N N . GLU A 1 107 ? 7.472 12.643 5.675 1.00 87.31 107 GLU A N 1
ATOM 862 C CA . GLU A 1 107 ? 8.191 13.821 6.187 1.00 87.31 107 GLU A CA 1
ATOM 863 C C . GLU A 1 107 ? 7.301 15.073 6.319 1.00 87.31 107 GLU A C 1
ATOM 865 O O . GLU A 1 107 ? 7.554 15.919 7.169 1.00 87.31 107 GLU A O 1
ATOM 870 N N . ASP A 1 108 ? 6.231 15.173 5.523 1.00 87.81 108 ASP A N 1
ATOM 871 C CA . ASP A 1 108 ? 5.246 16.263 5.586 1.00 87.81 108 ASP A CA 1
ATOM 872 C C . ASP A 1 108 ? 4.164 16.069 6.674 1.00 87.81 108 ASP A C 1
ATOM 874 O O . ASP A 1 108 ? 3.258 16.893 6.799 1.00 87.81 108 ASP A O 1
ATOM 878 N N . GLY A 1 109 ? 4.230 14.980 7.451 1.00 87.38 109 GLY A N 1
ATOM 879 C CA . GLY A 1 109 ? 3.259 14.632 8.491 1.00 87.38 109 GLY A CA 1
ATOM 880 C C . GLY A 1 109 ? 1.968 13.987 7.974 1.00 87.38 109 GLY A C 1
ATOM 881 O O . GLY A 1 109 ? 1.110 13.599 8.769 1.00 87.38 109 GLY A O 1
ATOM 882 N N . THR A 1 110 ? 1.803 13.836 6.658 1.00 90.69 110 THR A N 1
ATOM 883 C CA . THR A 1 110 ? 0.650 13.145 6.075 1.00 90.69 110 THR A CA 1
ATOM 884 C C . THR A 1 110 ? 0.836 11.634 6.104 1.00 90.69 110 THR A C 1
ATOM 886 O O . THR A 1 110 ? 1.951 11.108 6.081 1.00 90.69 110 THR A O 1
ATOM 889 N N . GLN A 1 111 ? -0.278 10.904 6.118 1.00 93.19 111 GLN A N 1
ATOM 890 C CA . GLN A 1 111 ? -0.227 9.454 6.025 1.00 93.19 111 GLN A CA 1
ATOM 891 C C . GLN A 1 111 ? 0.090 9.022 4.585 1.00 93.19 111 GLN A C 1
ATOM 893 O O . GLN A 1 111 ? -0.536 9.476 3.624 1.00 93.19 111 GLN A O 1
ATOM 898 N N . ARG A 1 112 ? 1.057 8.121 4.418 1.00 93.00 112 ARG A N 1
ATOM 899 C CA . ARG A 1 112 ? 1.376 7.495 3.132 1.00 93.00 112 ARG A CA 1
ATOM 900 C C . ARG A 1 112 ? 0.390 6.381 2.788 1.00 93.00 112 ARG A C 1
ATOM 902 O O . ARG A 1 112 ? -0.263 5.817 3.656 1.00 93.00 112 ARG A O 1
ATOM 909 N N . SER A 1 113 ? 0.315 6.036 1.509 1.00 93.25 113 SER A N 1
ATOM 910 C CA . SER A 1 113 ? -0.393 4.839 1.045 1.00 93.25 113 SER A CA 1
ATOM 911 C C . SER A 1 113 ? 0.585 3.680 0.876 1.00 93.25 113 SER A C 1
ATOM 913 O O . SER A 1 113 ? 1.749 3.894 0.529 1.00 93.25 113 SER A O 1
ATOM 915 N N . GLY A 1 114 ? 0.108 2.459 1.108 1.00 91.62 114 GLY A N 1
ATOM 916 C CA . GLY A 1 114 ? 0.850 1.240 0.800 1.00 91.62 114 GLY A CA 1
ATOM 917 C C . GLY A 1 114 ? 0.696 0.840 -0.668 1.00 91.62 114 GLY A C 1
ATOM 918 O O . GLY A 1 114 ? -0.249 1.251 -1.342 1.00 91.62 114 GLY A O 1
ATOM 919 N N . ASN A 1 115 ? 1.609 0.011 -1.166 1.00 88.62 115 ASN A N 1
ATOM 920 C CA . ASN A 1 115 ? 1.486 -0.624 -2.476 1.00 88.62 115 ASN A CA 1
ATOM 921 C C . ASN A 1 115 ? 0.799 -1.986 -2.312 1.00 88.62 115 ASN A C 1
ATOM 923 O O . ASN A 1 115 ? 1.221 -2.812 -1.501 1.00 88.62 115 ASN A O 1
ATOM 927 N N . ILE A 1 116 ? -0.269 -2.223 -3.072 1.00 91.19 116 ILE A N 1
ATOM 928 C CA . ILE A 1 116 ? -1.030 -3.471 -2.982 1.00 91.19 116 ILE A CA 1
ATOM 929 C C . ILE A 1 116 ? -0.262 -4.704 -3.480 1.00 91.19 116 ILE A C 1
ATOM 931 O O . ILE A 1 116 ? -0.437 -5.788 -2.930 1.00 91.19 116 ILE A O 1
ATOM 935 N N . GLN A 1 117 ? 0.604 -4.562 -4.487 1.00 85.06 117 GLN A N 1
ATOM 936 C CA . GLN A 1 117 ? 1.405 -5.676 -5.014 1.00 85.06 117 GLN A CA 1
ATOM 937 C C . GLN A 1 117 ? 2.439 -6.145 -3.986 1.00 85.06 117 GLN A C 1
ATOM 939 O O . GLN A 1 117 ? 2.688 -7.340 -3.832 1.00 85.06 117 GLN A O 1
ATOM 944 N N . ASP A 1 118 ? 3.021 -5.182 -3.282 1.00 88.00 118 ASP A N 1
ATOM 945 C CA . ASP A 1 118 ? 3.966 -5.380 -2.189 1.00 88.00 118 ASP A CA 1
ATOM 946 C C . ASP A 1 118 ? 3.270 -6.080 -1.012 1.00 88.00 118 ASP A C 1
ATOM 948 O O . ASP A 1 118 ? 3.703 -7.146 -0.563 1.00 88.00 118 ASP A O 1
ATOM 952 N N . LEU A 1 119 ? 2.100 -5.573 -0.607 1.00 91.31 119 LEU A N 1
ATOM 953 C CA . LEU A 1 119 ? 1.274 -6.199 0.425 1.00 91.31 119 LEU A CA 1
ATOM 954 C C . LEU A 1 119 ? 0.876 -7.643 0.063 1.00 91.31 119 LEU A C 1
ATOM 956 O O . LEU A 1 119 ? 0.974 -8.531 0.906 1.00 91.31 119 LEU A O 1
ATOM 960 N N . ALA A 1 120 ? 0.487 -7.910 -1.188 1.00 88.12 120 ALA A N 1
ATOM 961 C CA . ALA A 1 120 ? 0.106 -9.250 -1.646 1.00 88.12 120 ALA A CA 1
ATOM 962 C C . ALA A 1 120 ? 1.265 -10.260 -1.630 1.00 88.12 120 ALA A C 1
ATOM 964 O O . ALA A 1 120 ? 1.032 -11.461 -1.506 1.00 88.12 120 ALA A O 1
ATOM 965 N N . LYS A 1 121 ? 2.512 -9.785 -1.727 1.00 85.38 121 LYS A N 1
ATOM 966 C CA . LYS A 1 121 ? 3.726 -10.608 -1.597 1.00 85.38 121 LYS A CA 1
ATOM 967 C C . LYS A 1 121 ? 4.186 -10.756 -0.144 1.00 85.38 121 LYS A C 1
ATOM 969 O O . LYS A 1 121 ? 5.199 -11.406 0.098 1.00 85.38 121 LYS A O 1
ATOM 974 N N . GLY A 1 122 ? 3.490 -10.131 0.808 1.00 84.06 122 GLY A N 1
ATOM 975 C CA . GLY A 1 122 ? 3.918 -10.042 2.204 1.00 84.06 122 GLY A CA 1
ATOM 976 C C . GLY A 1 122 ? 5.165 -9.172 2.401 1.00 84.06 122 GLY A C 1
ATOM 977 O O . GLY A 1 122 ? 5.808 -9.253 3.443 1.00 84.06 122 GLY A O 1
ATOM 978 N N . ILE A 1 123 ? 5.529 -8.357 1.406 1.00 80.81 123 ILE A N 1
ATOM 979 C CA . ILE A 1 123 ? 6.721 -7.508 1.407 1.00 80.81 123 ILE A CA 1
ATOM 980 C C . ILE A 1 123 ? 6.229 -6.072 1.292 1.00 80.81 123 ILE A C 1
ATOM 982 O O . ILE A 1 123 ? 6.043 -5.585 0.191 1.00 80.81 123 ILE A O 1
ATOM 986 N N . GLY A 1 124 ? 5.981 -5.388 2.405 1.00 84.56 124 GLY A N 1
ATOM 987 C CA . GLY A 1 124 ? 5.472 -4.017 2.390 1.00 84.56 124 GLY A CA 1
ATOM 988 C C . GLY A 1 124 ? 5.156 -3.500 3.787 1.00 84.56 124 GLY A C 1
ATOM 989 O O . GLY A 1 124 ? 5.349 -4.205 4.777 1.00 84.56 124 GLY A O 1
ATOM 990 N N . ILE A 1 125 ? 4.661 -2.263 3.864 1.00 92.62 125 ILE A N 1
ATOM 991 C CA . ILE A 1 125 ? 4.200 -1.686 5.130 1.00 92.62 125 ILE A CA 1
ATOM 992 C C . ILE A 1 125 ? 2.902 -2.371 5.572 1.00 92.62 125 ILE A C 1
ATOM 994 O O . ILE A 1 125 ? 1.923 -2.436 4.823 1.00 92.62 125 ILE A O 1
ATOM 998 N N . MET A 1 126 ? 2.908 -2.908 6.787 1.00 96.00 126 MET A N 1
ATOM 999 C CA . MET A 1 126 ? 1.746 -3.543 7.407 1.00 96.00 126 MET A CA 1
ATOM 1000 C C . MET A 1 126 ? 0.961 -2.512 8.223 1.00 96.00 126 MET A C 1
ATOM 1002 O O . MET A 1 126 ? 1.561 -1.535 8.660 1.00 96.00 126 MET A O 1
ATOM 1006 N N . PRO A 1 127 ? -0.354 -2.671 8.443 1.00 97.44 127 PRO A N 1
ATOM 1007 C CA . PRO A 1 127 ? -1.120 -1.711 9.228 1.00 97.44 127 PRO A CA 1
ATOM 1008 C C . PRO A 1 127 ? -0.652 -1.696 10.687 1.00 97.44 127 PRO A C 1
ATOM 1010 O O . PRO A 1 127 ? -0.615 -2.739 11.347 1.00 97.44 127 PRO A O 1
ATOM 1013 N N . VAL A 1 128 ? -0.327 -0.506 11.187 1.00 97.69 128 VAL A N 1
ATOM 1014 C CA . VAL A 1 128 ? 0.137 -0.280 12.560 1.00 97.69 128 VAL A CA 1
ATOM 1015 C C . VAL A 1 128 ? -0.493 0.992 13.092 1.00 97.69 128 VAL A C 1
ATOM 1017 O O . VAL A 1 128 ? -0.481 2.022 12.416 1.00 97.69 128 VAL A O 1
ATOM 1020 N N . VAL A 1 129 ? -1.037 0.924 14.302 1.00 98.12 129 VAL A N 1
ATOM 1021 C CA . VAL A 1 129 ? -1.644 2.059 14.997 1.00 98.12 129 VAL A CA 1
ATOM 1022 C C . VAL A 1 129 ? -1.007 2.286 16.353 1.00 98.12 129 VAL A C 1
ATOM 1024 O O . VAL A 1 129 ? -0.526 1.350 16.989 1.00 98.12 129 VAL A O 1
ATOM 1027 N N . ARG A 1 130 ? -1.081 3.531 16.815 1.00 97.69 130 ARG A N 1
ATOM 1028 C CA . ARG A 1 130 ? -0.801 3.939 18.188 1.00 97.69 130 ARG A CA 1
ATOM 1029 C C . ARG A 1 130 ? -2.089 4.477 18.807 1.00 97.69 130 ARG A C 1
ATOM 1031 O O . ARG A 1 130 ? -2.688 5.410 18.272 1.00 97.69 130 ARG A O 1
ATOM 1038 N N . LEU A 1 131 ? -2.533 3.879 19.910 1.00 97.88 131 LEU A N 1
ATOM 1039 C CA . LEU A 1 131 ? -3.684 4.353 20.670 1.00 97.88 131 LEU A CA 1
ATOM 1040 C C . LEU A 1 131 ? -3.224 5.300 21.775 1.00 97.88 131 LEU A C 1
ATOM 1042 O O . LEU A 1 131 ? -2.359 4.973 22.592 1.00 97.88 131 LEU A O 1
ATOM 1046 N N . LEU A 1 132 ? -3.849 6.469 21.803 1.00 96.81 132 LEU A N 1
ATOM 1047 C CA . LEU A 1 132 ? -3.565 7.533 22.748 1.00 96.81 132 LEU A CA 1
ATOM 1048 C C . LEU A 1 132 ? -4.850 7.945 23.451 1.00 96.81 132 LEU A C 1
ATOM 1050 O O . LEU A 1 132 ? -5.929 7.909 22.861 1.00 96.81 132 LEU A O 1
ATOM 1054 N N . ILE A 1 133 ? -4.720 8.404 24.686 1.00 95.69 133 ILE A N 1
ATOM 1055 C CA . ILE A 1 133 ? -5.774 9.097 25.417 1.00 95.69 133 ILE A CA 1
ATOM 1056 C C . ILE A 1 133 ? -5.330 10.537 25.681 1.00 95.69 133 ILE A C 1
ATOM 1058 O O . ILE A 1 133 ? -4.198 10.791 26.101 1.00 95.69 133 ILE A O 1
ATOM 1062 N N . ASN A 1 134 ? -6.210 11.486 25.376 1.00 94.25 134 ASN A N 1
ATOM 1063 C CA . ASN A 1 134 ? -5.982 12.907 25.580 1.00 94.25 134 ASN A CA 1
ATOM 1064 C C . ASN A 1 134 ? -6.462 13.301 26.979 1.00 94.25 134 ASN A C 1
ATOM 1066 O O . ASN A 1 134 ? -7.647 13.196 27.299 1.00 94.25 134 ASN A O 1
ATOM 1070 N N . TYR A 1 135 ? -5.530 13.786 27.787 1.00 88.38 135 TYR A N 1
ATOM 1071 C CA . TYR A 1 135 ? -5.803 14.545 28.998 1.00 88.38 135 TYR A CA 1
ATOM 1072 C C . TYR A 1 135 ? -5.659 16.037 28.685 1.00 88.38 135 TYR A C 1
ATOM 1074 O O . TYR A 1 135 ? -4.907 16.417 27.786 1.00 88.38 135 TYR A O 1
ATOM 1082 N N . ASP A 1 136 ? -6.326 16.898 29.453 1.00 83.81 136 ASP A N 1
ATOM 1083 C CA . ASP A 1 136 ? -6.303 18.356 29.237 1.00 83.81 136 ASP A CA 1
ATOM 1084 C C . ASP A 1 136 ? -4.881 18.961 29.251 1.00 83.81 136 ASP A C 1
ATOM 1086 O O . ASP A 1 136 ? -4.652 20.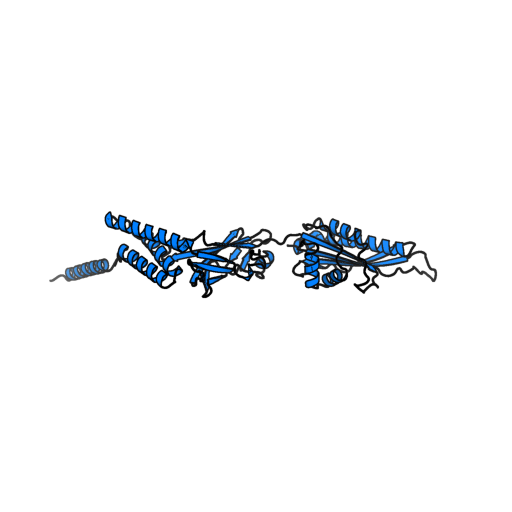051 28.734 1.00 83.81 136 ASP A O 1
ATOM 1090 N N . TYR A 1 137 ? -3.911 18.244 29.824 1.00 84.12 137 TYR A N 1
ATOM 1091 C CA . TYR A 1 137 ? -2.509 18.640 29.960 1.00 84.12 137 TYR A CA 1
ATOM 1092 C C . TYR A 1 137 ? -1.530 17.804 29.111 1.00 84.12 137 TYR A C 1
ATOM 1094 O O . TYR A 1 137 ? -0.322 18.024 29.197 1.00 84.12 137 TYR A O 1
ATOM 1102 N N . GLY A 1 138 ? -2.001 16.846 28.302 1.00 89.62 138 GLY A N 1
ATOM 1103 C CA . GLY A 1 138 ? -1.126 16.044 27.441 1.00 89.62 138 GLY A CA 1
ATOM 1104 C C . GLY A 1 138 ? -1.727 14.726 26.953 1.00 89.62 138 GLY A C 1
ATOM 1105 O O . GLY A 1 138 ? -2.813 14.323 27.354 1.00 89.62 138 GLY A O 1
ATOM 1106 N N . LYS A 1 139 ? -0.993 14.028 26.082 1.00 93.19 139 LYS A N 1
ATOM 1107 C CA . LYS A 1 139 ? -1.372 12.697 25.588 1.00 93.19 139 LYS A CA 1
ATOM 1108 C C . LYS A 1 139 ? -0.652 11.605 26.371 1.00 93.19 139 LYS A C 1
ATOM 1110 O O . LYS A 1 139 ? 0.529 11.757 26.676 1.00 93.19 139 LYS A O 1
ATOM 1115 N N . ALA A 1 140 ? -1.329 10.492 26.628 1.00 94.06 140 ALA A N 1
ATOM 1116 C CA . ALA A 1 140 ? -0.704 9.277 27.144 1.00 94.06 140 ALA A CA 1
ATOM 1117 C C . ALA A 1 140 ? -0.972 8.090 26.218 1.00 94.06 140 ALA A C 1
ATOM 1119 O O . ALA A 1 140 ? -2.025 8.011 25.585 1.00 94.06 140 ALA A O 1
ATOM 1120 N N . VAL A 1 141 ? -0.020 7.161 26.157 1.00 95.31 141 VAL A N 1
ATOM 1121 C CA . VAL A 1 141 ? -0.183 5.885 25.451 1.00 95.31 141 VAL A CA 1
ATOM 1122 C C . VAL A 1 141 ? -1.079 4.943 26.246 1.00 95.31 141 VAL A C 1
ATOM 1124 O O . VAL A 1 141 ? -1.121 4.999 27.475 1.00 95.31 141 VAL A O 1
ATOM 1127 N N . VAL A 1 142 ? -1.801 4.081 25.536 1.00 96.38 142 VAL A N 1
ATOM 1128 C CA . VAL A 1 142 ? -2.777 3.168 26.137 1.00 96.38 142 VAL A CA 1
ATOM 1129 C C . VAL A 1 142 ? -2.378 1.732 25.829 1.00 96.38 142 VAL A C 1
ATOM 1131 O O . VAL A 1 142 ? -2.479 1.302 24.681 1.00 96.38 142 VAL A O 1
ATOM 1134 N N . ALA A 1 143 ? -1.957 0.991 26.851 1.00 95.62 143 ALA A N 1
ATOM 1135 C CA . ALA A 1 143 ? -1.604 -0.423 26.742 1.00 95.62 143 ALA A CA 1
ATOM 1136 C C . ALA A 1 143 ? -2.831 -1.349 26.817 1.00 95.62 143 ALA A C 1
ATOM 1138 O O . ALA A 1 143 ? -3.905 -0.942 27.272 1.00 95.62 143 ALA A O 1
ATOM 1139 N N . ASP A 1 144 ? -2.655 -2.592 26.363 1.00 95.69 144 ASP A N 1
ATOM 1140 C CA . ASP A 1 144 ? -3.617 -3.700 26.446 1.00 95.69 144 ASP A CA 1
ATOM 1141 C C . ASP A 1 144 ? -4.987 -3.427 25.798 1.00 95.69 144 ASP A C 1
ATOM 1143 O O . ASP A 1 144 ? -5.990 -4.092 26.086 1.00 95.69 144 ASP A O 1
ATOM 1147 N N . ALA A 1 145 ? -5.049 -2.456 24.887 1.00 97.44 145 ALA A N 1
ATOM 1148 C CA . ALA A 1 145 ? -6.256 -2.095 24.169 1.00 97.44 145 ALA A CA 1
ATOM 1149 C C . ALA A 1 145 ? -6.487 -3.052 22.990 1.00 97.44 145 ALA A C 1
ATOM 1151 O O . ALA A 1 145 ? -5.640 -3.133 22.100 1.00 97.44 145 ALA A O 1
ATOM 1152 N N . PRO A 1 146 ? -7.624 -3.764 22.930 1.00 97.44 146 PRO A N 1
ATOM 1153 C CA . PRO A 1 146 ? -7.941 -4.649 21.813 1.00 97.44 146 PRO A CA 1
ATOM 1154 C C . PRO A 1 146 ? -8.304 -3.848 20.554 1.00 97.44 146 PRO A C 1
ATOM 1156 O O . PRO A 1 146 ? -9.373 -3.238 20.458 1.00 97.44 146 PRO A O 1
ATOM 1159 N N . ILE A 1 147 ? -7.417 -3.884 19.564 1.00 98.38 147 ILE A N 1
ATOM 1160 C CA . ILE A 1 147 ? -7.613 -3.279 18.250 1.00 98.38 147 ILE A CA 1
ATOM 1161 C C . ILE A 1 147 ? -8.039 -4.356 17.264 1.00 98.38 147 ILE A C 1
ATOM 1163 O O . ILE A 1 147 ? -7.350 -5.359 17.077 1.00 98.38 147 ILE A O 1
ATOM 1167 N N . HIS A 1 148 ? -9.174 -4.129 16.615 1.00 98.00 148 HIS A N 1
ATOM 1168 C CA . HIS A 1 148 ? -9.689 -4.971 15.552 1.00 98.00 148 HIS A CA 1
ATOM 1169 C C . HIS A 1 148 ? -9.295 -4.408 14.186 1.00 98.00 148 HIS A C 1
ATOM 1171 O O . HIS A 1 148 ? -9.543 -3.237 13.899 1.00 98.00 148 HIS A O 1
ATOM 1177 N N . PHE A 1 149 ? -8.712 -5.249 13.339 1.00 98.19 149 PHE A N 1
ATOM 1178 C CA . PHE A 1 149 ? -8.338 -4.944 11.968 1.00 98.19 149 PHE A CA 1
ATOM 1179 C C . PHE A 1 149 ? -9.262 -5.680 11.005 1.00 98.19 149 PHE A C 1
ATOM 1181 O O . PHE A 1 149 ? -9.456 -6.890 11.111 1.00 98.19 149 PHE A O 1
ATOM 1188 N N . SER A 1 150 ? -9.819 -4.957 10.039 1.00 96.94 150 SER A N 1
ATOM 1189 C CA . SER A 1 150 ? -10.760 -5.521 9.069 1.00 96.94 150 SER A CA 1
ATOM 1190 C C . SER A 1 150 ? -10.617 -4.869 7.699 1.00 96.94 150 SER A C 1
ATOM 1192 O O . SER A 1 150 ? -10.241 -3.703 7.585 1.00 96.94 150 SER A O 1
ATOM 1194 N N . PHE A 1 151 ? -10.927 -5.619 6.644 1.00 97.06 151 PHE A N 1
ATOM 1195 C CA . PHE A 1 151 ? -11.056 -5.051 5.307 1.00 97.06 151 PHE A CA 1
ATOM 1196 C C . PHE A 1 151 ? -12.372 -4.276 5.212 1.00 97.06 151 PHE A C 1
ATOM 1198 O O . PHE A 1 151 ? -13.448 -4.850 5.359 1.00 97.06 151 PHE A O 1
ATOM 1205 N N . VAL A 1 152 ? -12.284 -2.974 4.945 1.00 96.56 152 VAL A N 1
ATOM 1206 C CA . VAL A 1 152 ? -13.446 -2.140 4.592 1.00 96.56 152 VAL A CA 1
ATOM 1207 C C . VAL A 1 152 ? -13.709 -2.226 3.092 1.00 96.56 152 VAL A C 1
ATOM 1209 O O . VAL A 1 152 ? -14.856 -2.243 2.654 1.00 96.56 152 VAL A O 1
ATOM 1212 N N . ASN A 1 153 ? -12.637 -2.296 2.300 1.00 94.44 153 ASN A N 1
ATOM 1213 C CA . ASN A 1 153 ? -12.694 -2.535 0.866 1.00 94.44 153 ASN A CA 1
ATOM 1214 C C . ASN A 1 153 ? -11.612 -3.543 0.467 1.00 94.44 153 ASN A C 1
ATOM 1216 O O . ASN A 1 153 ? -10.466 -3.443 0.910 1.00 94.44 153 ASN A O 1
ATOM 1220 N N . GLY A 1 154 ? -11.979 -4.489 -0.395 1.00 91.94 154 GLY A N 1
ATOM 1221 C CA . GLY A 1 154 ? -11.175 -5.664 -0.710 1.00 91.94 154 GLY A CA 1
ATOM 1222 C C . GLY A 1 154 ? -11.459 -6.843 0.220 1.00 91.94 154 GLY A C 1
ATOM 1223 O O . GLY A 1 154 ? -12.332 -6.786 1.080 1.00 91.94 154 GLY A O 1
ATOM 1224 N N . MET A 1 155 ? -10.739 -7.939 -0.002 1.00 93.12 155 MET A N 1
ATOM 1225 C CA . MET A 1 155 ? -10.831 -9.169 0.787 1.00 93.12 155 MET A CA 1
ATOM 1226 C C . MET A 1 155 ? -9.449 -9.816 0.867 1.00 93.12 155 MET A C 1
ATOM 1228 O O . MET A 1 155 ? -8.622 -9.629 -0.030 1.00 93.12 155 MET A O 1
ATOM 1232 N N . GLY A 1 156 ? -9.206 -10.575 1.930 1.00 93.12 156 GLY A N 1
ATOM 1233 C CA . GLY A 1 156 ? -7.924 -11.214 2.191 1.00 93.12 156 GLY A CA 1
ATOM 1234 C C . GLY A 1 156 ? -7.899 -11.924 3.541 1.00 93.12 156 GLY A C 1
ATOM 1235 O O . GLY A 1 156 ? -8.922 -12.011 4.220 1.00 93.12 156 GLY A O 1
ATOM 1236 N N . ASP A 1 157 ? -6.717 -12.401 3.925 1.00 94.25 157 ASP A N 1
ATOM 1237 C CA . ASP A 1 157 ? -6.451 -12.980 5.246 1.00 94.25 157 ASP A CA 1
ATOM 1238 C C . ASP A 1 157 ? -5.582 -12.016 6.065 1.00 94.25 157 ASP A C 1
ATOM 1240 O O . ASP A 1 157 ? -4.531 -11.563 5.600 1.00 94.25 157 ASP A O 1
ATOM 1244 N N . ILE A 1 158 ? -6.034 -11.691 7.274 1.00 95.31 158 ILE A N 1
ATOM 1245 C CA . ILE A 1 158 ? -5.411 -10.724 8.179 1.00 95.31 158 ILE A CA 1
ATOM 1246 C C . ILE A 1 158 ? -5.563 -11.191 9.627 1.00 95.31 158 ILE A C 1
ATOM 1248 O O . ILE A 1 158 ? -6.577 -11.784 10.000 1.00 95.31 158 ILE A O 1
ATOM 1252 N N . THR A 1 159 ? -4.579 -10.891 10.475 1.00 95.12 159 THR A N 1
ATOM 1253 C CA . THR A 1 159 ? -4.737 -11.077 11.922 1.00 95.12 159 THR A CA 1
ATOM 1254 C C . THR A 1 159 ? -5.777 -10.084 12.453 1.00 95.12 159 THR A C 1
ATOM 1256 O O . THR A 1 159 ? -5.497 -8.898 12.622 1.00 95.12 159 THR A O 1
ATOM 1259 N N . LEU A 1 160 ? -6.994 -10.573 12.701 1.00 94.06 160 LEU A N 1
ATOM 1260 C CA . LEU A 1 160 ? -8.165 -9.738 12.986 1.00 94.06 160 LEU A CA 1
ATOM 1261 C C . LEU A 1 160 ? -8.056 -8.891 14.253 1.00 94.06 160 LEU A C 1
ATOM 1263 O O . LEU A 1 160 ? -8.663 -7.831 14.309 1.00 94.06 160 LEU A O 1
ATOM 1267 N N . THR A 1 161 ? -7.336 -9.337 15.278 1.00 95.00 161 THR A N 1
ATOM 1268 C CA . THR A 1 161 ? -7.269 -8.612 16.551 1.00 95.00 161 THR A CA 1
ATOM 1269 C C . THR A 1 161 ? -5.848 -8.630 17.091 1.00 95.00 161 THR A C 1
ATOM 1271 O O . THR A 1 161 ? -5.215 -9.684 17.117 1.00 95.00 161 THR A O 1
ATOM 1274 N N . SER A 1 162 ? -5.375 -7.477 17.558 1.00 97.06 162 SER A N 1
ATOM 1275 C CA . SER A 1 162 ? -4.136 -7.336 18.327 1.00 97.06 162 SER A CA 1
ATOM 1276 C C . SER A 1 162 ? -4.372 -6.409 19.510 1.00 97.06 162 SER A C 1
ATOM 1278 O O . SER A 1 162 ? -5.089 -5.420 19.385 1.00 97.06 162 SER A O 1
ATOM 1280 N N . ALA A 1 163 ? -3.761 -6.712 20.653 1.00 97.44 163 ALA A N 1
ATOM 1281 C CA . ALA A 1 163 ? -3.703 -5.771 21.765 1.00 97.44 163 ALA A CA 1
ATOM 1282 C C . ALA A 1 163 ? -2.587 -4.743 21.527 1.00 97.44 163 ALA A C 1
ATOM 1284 O O . ALA A 1 163 ? -1.610 -5.050 20.835 1.00 97.44 163 ALA A O 1
ATOM 1285 N N . THR A 1 164 ? -2.735 -3.538 22.076 1.00 97.94 164 THR A N 1
ATOM 1286 C CA . THR A 1 164 ? -1.639 -2.569 22.135 1.00 97.94 164 THR A CA 1
ATOM 1287 C C . THR A 1 164 ? -0.590 -2.982 23.164 1.00 97.94 164 THR A C 1
ATOM 1289 O O . THR A 1 164 ? -0.919 -3.532 24.213 1.00 97.94 164 THR A O 1
ATOM 1292 N N . ASP A 1 165 ? 0.678 -2.710 22.870 1.00 97.19 165 ASP A N 1
ATOM 1293 C CA . ASP A 1 165 ? 1.801 -2.954 23.778 1.00 97.19 165 ASP A CA 1
ATOM 1294 C C . ASP A 1 165 ? 1.966 -1.839 24.836 1.00 97.19 165 ASP A C 1
ATOM 1296 O O . ASP A 1 165 ? 1.153 -0.917 24.942 1.00 97.19 165 ASP A O 1
ATOM 1300 N N . SER A 1 166 ? 3.060 -1.880 25.606 1.00 95.50 166 SER A N 1
ATOM 1301 C CA . SER A 1 166 ? 3.392 -0.854 26.609 1.00 95.50 166 SER A CA 1
ATOM 1302 C C . SER A 1 166 ? 3.606 0.553 26.034 1.00 95.50 166 SER A C 1
ATOM 1304 O O . SER A 1 166 ? 3.602 1.525 26.787 1.00 95.50 166 SER A O 1
ATOM 1306 N N . HIS A 1 167 ? 3.801 0.682 24.720 1.00 95.62 167 HIS A N 1
ATOM 1307 C CA . HIS A 1 167 ? 3.940 1.952 24.005 1.00 95.62 167 HIS A CA 1
ATOM 1308 C C . HIS A 1 167 ? 2.640 2.364 23.300 1.00 95.62 167 HIS A C 1
ATOM 1310 O O . HIS A 1 167 ? 2.623 3.331 22.534 1.00 95.62 167 HIS A O 1
ATOM 1316 N N . GLY A 1 168 ? 1.546 1.639 23.545 1.00 96.44 168 GLY A N 1
ATOM 1317 C CA . GLY A 1 168 ? 0.252 1.868 22.923 1.00 96.44 168 GLY A CA 1
ATOM 1318 C C . GLY A 1 168 ? 0.185 1.449 21.458 1.00 96.44 168 GLY A C 1
ATOM 1319 O O . GLY A 1 168 ? -0.724 1.888 20.758 1.00 96.44 168 GLY A O 1
ATOM 1320 N N . VAL A 1 169 ? 1.123 0.632 20.974 1.00 98.06 169 VAL A N 1
ATOM 1321 C CA . VAL A 1 169 ? 1.217 0.234 19.567 1.00 98.06 169 VAL A CA 1
ATOM 1322 C C . VAL A 1 169 ? 0.558 -1.121 19.347 1.00 98.06 169 VAL A C 1
ATOM 1324 O O . VAL A 1 169 ? 0.853 -2.083 20.048 1.00 98.06 169 VAL A O 1
ATOM 1327 N N . ALA A 1 170 ? -0.309 -1.210 18.341 1.00 98.12 170 ALA A N 1
ATOM 1328 C CA . ALA A 1 170 ? -0.871 -2.463 17.848 1.00 98.12 170 ALA A CA 1
ATOM 1329 C C . ALA A 1 170 ? -0.651 -2.571 16.340 1.00 98.12 170 ALA A C 1
ATOM 1331 O O . ALA A 1 170 ? -0.862 -1.613 15.595 1.00 98.12 170 ALA A O 1
ATOM 1332 N N . SER A 1 171 ? -0.271 -3.756 15.881 1.00 97.12 171 SER A N 1
ATOM 1333 C CA . SER A 1 171 ? -0.048 -4.051 14.470 1.00 97.12 171 SER A CA 1
ATOM 1334 C C . SER A 1 171 ? -0.822 -5.287 14.045 1.00 97.12 171 SER A C 1
ATOM 1336 O O . SER A 1 171 ? -1.288 -6.081 14.861 1.00 97.12 171 SER A O 1
ATOM 1338 N N . THR A 1 172 ? -0.966 -5.453 12.738 1.00 96.31 172 THR A N 1
ATOM 1339 C CA . THR A 1 172 ? -1.511 -6.675 12.156 1.00 96.31 172 THR A CA 1
ATOM 1340 C C . THR A 1 172 ? -0.659 -7.133 10.987 1.00 96.31 172 THR A C 1
ATOM 1342 O O . THR A 1 172 ? 0.089 -6.357 10.401 1.00 96.31 172 THR A O 1
ATOM 1345 N N . ILE A 1 173 ? -0.778 -8.409 10.641 1.00 95.06 173 ILE A N 1
ATOM 1346 C CA . ILE A 1 173 ? -0.102 -9.005 9.496 1.00 95.06 173 ILE A CA 1
ATOM 1347 C C . ILE A 1 173 ? -1.170 -9.349 8.468 1.00 95.06 173 ILE A C 1
ATOM 1349 O O . ILE A 1 173 ? -2.080 -10.131 8.752 1.00 95.06 173 ILE A O 1
ATOM 1353 N N . VAL A 1 174 ? -1.032 -8.791 7.267 1.00 95.31 174 VAL A N 1
ATOM 1354 C CA . VAL A 1 174 ? -1.815 -9.206 6.102 1.00 95.31 174 VAL A CA 1
ATOM 1355 C C . VAL A 1 174 ? -1.089 -10.373 5.448 1.00 95.31 174 VAL A C 1
ATOM 1357 O O . VAL A 1 174 ? 0.035 -10.230 4.974 1.00 95.31 174 VAL A O 1
ATOM 1360 N N . ARG A 1 175 ? -1.720 -11.544 5.453 1.00 92.50 175 ARG A N 1
ATOM 1361 C CA . ARG A 1 175 ? -1.142 -12.783 4.916 1.00 92.50 175 ARG A CA 1
ATOM 1362 C C . ARG A 1 175 ? -1.414 -12.945 3.429 1.00 92.50 175 ARG A C 1
ATOM 1364 O O . ARG A 1 175 ? -0.585 -13.493 2.713 1.00 92.50 175 ARG A O 1
ATOM 1371 N N . SER A 1 176 ? -2.583 -12.507 2.971 1.00 91.75 176 SER A N 1
ATOM 1372 C CA . SER A 1 176 ? -2.958 -12.562 1.560 1.00 91.75 176 SER A CA 1
ATOM 1373 C C . SER A 1 176 ? -4.034 -11.534 1.228 1.00 91.75 176 SER A C 1
ATOM 1375 O O . SER A 1 176 ? -4.766 -11.077 2.107 1.00 91.75 176 SER A O 1
ATOM 1377 N N . ILE A 1 177 ? -4.147 -11.203 -0.056 1.00 93.31 177 ILE A N 1
ATOM 1378 C CA . ILE A 1 177 ? -5.208 -10.363 -0.613 1.00 93.31 177 ILE A CA 1
ATOM 1379 C C . ILE A 1 177 ? -5.795 -11.102 -1.810 1.00 93.31 177 ILE A C 1
ATOM 1381 O O . ILE A 1 177 ? -5.058 -11.674 -2.610 1.00 93.31 177 ILE A O 1
ATOM 1385 N N . SER A 1 178 ? -7.115 -11.076 -1.963 1.00 89.44 178 SER A N 1
ATOM 1386 C CA . SER A 1 178 ? -7.798 -11.762 -3.063 1.00 89.44 178 SER A CA 1
ATOM 1387 C C . SER A 1 178 ? -7.552 -11.123 -4.434 1.00 89.44 178 SER A C 1
ATOM 1389 O O . SER A 1 178 ? -7.717 -11.790 -5.450 1.00 89.44 178 SER A O 1
ATOM 1391 N N . ARG A 1 179 ? -7.228 -9.824 -4.482 1.00 86.69 179 ARG A N 1
ATOM 1392 C CA . ARG A 1 179 ? -7.070 -9.036 -5.713 1.00 86.69 179 ARG A CA 1
ATOM 1393 C C . ARG A 1 179 ? -5.988 -7.977 -5.552 1.00 86.69 179 ARG A C 1
ATOM 1395 O O . ARG A 1 179 ? -5.954 -7.303 -4.530 1.00 86.69 179 ARG A O 1
ATOM 1402 N N . THR A 1 180 ? -5.169 -7.793 -6.582 1.00 85.56 180 THR A N 1
ATOM 1403 C CA . THR A 1 180 ? -4.102 -6.775 -6.648 1.00 85.56 180 THR A CA 1
ATOM 1404 C C . THR A 1 180 ? -4.398 -5.654 -7.646 1.00 85.56 180 THR A C 1
ATOM 1406 O O . THR A 1 180 ? -3.651 -4.685 -7.730 1.00 85.56 180 THR A O 1
ATOM 1409 N N . ASP A 1 181 ? -5.500 -5.761 -8.388 1.00 79.94 181 ASP A N 1
ATOM 1410 C CA . ASP A 1 181 ? -5.896 -4.846 -9.462 1.00 79.94 181 ASP A CA 1
ATOM 1411 C C . ASP A 1 181 ? -6.830 -3.715 -8.998 1.00 79.94 181 ASP A C 1
ATOM 1413 O O . ASP A 1 181 ? -7.247 -2.874 -9.794 1.00 79.94 181 ASP A O 1
ATOM 1417 N N . LYS A 1 182 ? -7.181 -3.684 -7.709 1.00 85.88 182 LYS A N 1
ATOM 1418 C CA . LYS A 1 182 ? -8.062 -2.679 -7.102 1.00 85.88 182 LYS A CA 1
ATOM 1419 C C . LYS A 1 182 ? -7.488 -2.190 -5.783 1.00 85.88 182 LYS A C 1
ATOM 1421 O O . LYS A 1 182 ? -6.895 -2.995 -5.080 1.00 85.88 182 LYS A O 1
ATOM 1426 N N . PRO A 1 183 ? -7.696 -0.919 -5.406 1.00 91.06 183 PRO A N 1
ATOM 1427 C CA . PRO A 1 183 ? -7.253 -0.436 -4.109 1.00 91.06 183 PRO A CA 1
ATOM 1428 C C . PRO A 1 183 ? -7.940 -1.202 -2.975 1.00 91.06 183 PRO A C 1
ATOM 1430 O O . PRO A 1 183 ? -9.101 -1.606 -3.083 1.00 91.06 183 PRO A O 1
ATOM 1433 N N . VAL A 1 184 ? -7.213 -1.360 -1.878 1.00 95.69 184 VAL A N 1
ATOM 1434 C CA . VAL A 1 184 ? -7.646 -2.059 -0.669 1.00 95.69 184 VAL A CA 1
ATOM 1435 C C . VAL A 1 184 ? -7.615 -1.087 0.499 1.00 95.69 184 VAL A C 1
ATOM 1437 O O . VAL A 1 184 ? -6.697 -0.277 0.618 1.00 95.69 184 VAL A O 1
ATOM 1440 N N . LEU A 1 185 ? -8.626 -1.168 1.361 1.00 97.12 185 LEU A N 1
ATOM 1441 C CA . LEU A 1 185 ? -8.740 -0.346 2.558 1.00 97.12 185 LEU A CA 1
ATOM 1442 C C . LEU A 1 185 ? -8.858 -1.256 3.774 1.00 97.12 185 LEU A C 1
ATOM 1444 O O . LEU A 1 185 ? -9.811 -2.032 3.876 1.00 97.12 185 LEU A O 1
ATOM 1448 N N . ILE A 1 186 ? -7.903 -1.141 4.690 1.00 97.75 186 ILE A N 1
ATOM 1449 C CA . ILE A 1 186 ? -7.902 -1.872 5.958 1.00 97.75 186 ILE A CA 1
ATOM 1450 C C . ILE A 1 186 ? -8.148 -0.872 7.078 1.00 97.75 186 ILE A C 1
ATOM 1452 O O . ILE A 1 186 ? -7.465 0.144 7.152 1.00 97.75 186 ILE A O 1
ATOM 1456 N N . ARG A 1 187 ? -9.107 -1.161 7.953 1.00 98.12 187 ARG A N 1
ATOM 1457 C CA . ARG A 1 187 ? -9.445 -0.331 9.108 1.00 98.12 187 ARG A CA 1
ATOM 1458 C C . ARG A 1 187 ? -9.009 -1.003 10.391 1.00 98.12 187 ARG A C 1
ATOM 1460 O O . ARG A 1 187 ? -9.393 -2.143 10.639 1.00 98.12 187 ARG A O 1
ATOM 1467 N N . ALA A 1 188 ? -8.273 -0.262 11.205 1.00 98.38 188 ALA A N 1
ATOM 1468 C CA . ALA A 1 188 ? -8.057 -0.537 12.616 1.00 98.38 188 ALA A CA 1
ATOM 1469 C C . ALA A 1 188 ? -9.120 0.198 13.442 1.00 98.38 188 ALA A C 1
ATOM 1471 O O . ALA A 1 188 ? -9.429 1.352 13.148 1.00 98.38 188 ALA A O 1
ATOM 1472 N N . MET A 1 189 ? -9.684 -0.446 14.460 1.00 98.06 189 MET A N 1
ATOM 1473 C CA . MET A 1 189 ? -10.734 0.125 15.307 1.00 98.06 189 MET A CA 1
ATOM 1474 C C . MET A 1 189 ? -10.644 -0.428 16.729 1.00 98.06 189 MET A C 1
ATOM 1476 O O . MET A 1 189 ? -10.365 -1.611 16.915 1.00 98.06 189 MET A O 1
ATOM 1480 N N . LEU A 1 190 ? -10.918 0.401 17.738 1.00 98.06 190 LEU A N 1
ATOM 1481 C CA . LEU A 1 190 ? -11.029 -0.075 19.119 1.00 98.06 190 LEU A CA 1
ATOM 1482 C C . LEU A 1 190 ? -12.308 -0.910 19.296 1.00 98.06 190 LEU A C 1
ATOM 1484 O O . LEU A 1 190 ? -13.406 -0.468 18.943 1.00 98.06 190 LEU A O 1
ATOM 1488 N N . VAL A 1 191 ? -12.177 -2.111 19.864 1.00 97.25 191 VAL A N 1
ATOM 1489 C CA . VAL A 1 191 ? -13.313 -3.011 20.113 1.00 97.25 191 VAL A CA 1
ATOM 1490 C C . VAL A 1 191 ? -13.204 -3.635 21.497 1.00 97.25 191 VAL A C 1
ATOM 1492 O O . VAL A 1 191 ? -12.411 -4.543 21.721 1.00 97.25 191 VAL A O 1
ATOM 1495 N N . ILE A 1 192 ? -14.050 -3.198 22.427 1.00 97.44 192 ILE A N 1
ATOM 1496 C CA . ILE A 1 192 ? -14.063 -3.721 23.796 1.00 97.44 192 ILE A CA 1
ATOM 1497 C C . ILE A 1 192 ? -15.094 -4.837 23.904 1.00 97.44 192 ILE A C 1
ATOM 1499 O O . ILE A 1 192 ? -16.252 -4.661 23.528 1.00 97.44 192 ILE A O 1
ATOM 1503 N N . SER A 1 193 ? -14.683 -5.981 24.448 1.00 95.62 193 SER A N 1
ATOM 1504 C CA . SER A 1 193 ? -15.580 -7.107 24.710 1.00 95.62 193 SER A CA 1
ATOM 1505 C C . SER A 1 193 ? -15.522 -7.516 26.174 1.00 95.62 193 SER A C 1
ATOM 1507 O O . SER A 1 193 ? -14.439 -7.619 26.747 1.00 95.62 193 SER A O 1
ATOM 1509 N N . ASN A 1 194 ? -16.685 -7.768 26.770 1.00 95.62 194 ASN A N 1
ATOM 1510 C CA . ASN A 1 194 ? -16.803 -8.354 28.099 1.00 95.62 194 ASN A CA 1
ATOM 1511 C C . ASN A 1 194 ? -18.100 -9.168 28.194 1.00 95.62 194 ASN A C 1
ATOM 1513 O O . ASN A 1 194 ? -19.132 -8.741 27.681 1.00 95.62 194 ASN A O 1
ATOM 1517 N N . ARG A 1 195 ? -18.042 -10.344 28.833 1.00 93.06 195 ARG A N 1
ATOM 1518 C CA . ARG A 1 195 ? -19.178 -11.276 28.991 1.00 93.06 195 ARG A CA 1
ATOM 1519 C C . ARG A 1 195 ? -19.955 -11.530 27.684 1.00 93.06 195 ARG A C 1
ATOM 1521 O O . ARG A 1 195 ? -21.171 -11.447 27.633 1.00 93.06 195 ARG A O 1
ATOM 1528 N N . GLY A 1 196 ? -19.243 -11.764 26.580 1.00 91.31 196 GLY A N 1
ATOM 1529 C CA . GLY A 1 196 ? -19.855 -12.022 25.267 1.00 91.31 196 GLY A CA 1
ATOM 1530 C C . GLY A 1 196 ? -20.493 -10.807 24.578 1.00 91.31 196 GLY A C 1
ATOM 1531 O O . GLY A 1 196 ? -20.801 -10.892 23.391 1.00 91.31 196 GLY A O 1
ATOM 1532 N N . LYS A 1 197 ? -20.636 -9.662 25.260 1.00 94.94 197 LYS A N 1
ATOM 1533 C CA . LYS A 1 197 ? -21.040 -8.401 24.636 1.00 94.94 197 LYS A CA 1
ATOM 1534 C C . LYS A 1 197 ? -19.821 -7.669 24.098 1.00 94.94 197 LYS A C 1
ATOM 1536 O O . LYS A 1 197 ? -18.828 -7.487 24.801 1.00 94.94 197 LYS A O 1
ATOM 1541 N N . THR A 1 198 ? -19.935 -7.197 22.865 1.00 95.88 198 THR A N 1
ATOM 1542 C CA . THR A 1 198 ? -18.892 -6.439 22.176 1.00 95.88 198 THR A CA 1
ATOM 1543 C C . THR A 1 198 ? -19.407 -5.048 21.830 1.00 95.88 198 THR A C 1
ATOM 1545 O O . THR A 1 198 ? -20.491 -4.898 21.266 1.00 95.88 198 THR A O 1
ATOM 1548 N N . LYS A 1 199 ? -18.620 -4.022 22.152 1.00 96.00 199 LYS A N 1
ATOM 1549 C CA . LYS A 1 199 ? -18.854 -2.629 21.772 1.00 96.00 199 LYS A CA 1
ATOM 1550 C C . LYS A 1 199 ? -17.704 -2.173 20.875 1.00 96.00 199 LYS A C 1
ATOM 1552 O O . LYS A 1 199 ? -16.549 -2.144 21.297 1.00 96.00 199 LYS A O 1
ATOM 1557 N N . ALA A 1 200 ? -18.039 -1.835 19.635 1.00 95.62 200 ALA A N 1
ATOM 1558 C CA . ALA A 1 200 ? -17.126 -1.190 18.702 1.00 95.62 200 ALA A CA 1
ATOM 1559 C C . ALA A 1 200 ? -17.203 0.334 18.851 1.00 95.62 200 ALA A C 1
ATOM 1561 O O . ALA A 1 200 ? -18.280 0.871 19.119 1.00 95.62 200 ALA A O 1
ATOM 1562 N N . PHE A 1 201 ? -16.071 1.001 18.636 1.00 96.44 201 PHE A N 1
ATOM 1563 C CA . PHE A 1 201 ? -15.938 2.455 18.700 1.00 96.44 201 PHE A CA 1
ATOM 1564 C C . PHE A 1 201 ? -15.592 2.994 17.307 1.00 96.44 201 PHE A C 1
ATOM 1566 O O . PHE A 1 201 ? -14.414 3.189 16.998 1.00 96.44 201 PHE A O 1
ATOM 1573 N N . PRO A 1 202 ? -16.589 3.170 16.421 1.00 92.50 202 PRO A N 1
ATOM 1574 C CA . PRO A 1 202 ? -16.360 3.572 15.034 1.00 92.50 202 PRO A CA 1
ATOM 1575 C C . PRO A 1 202 ? -15.716 4.954 14.901 1.00 92.50 202 PRO A C 1
ATOM 1577 O O . PRO A 1 202 ? -15.140 5.248 13.864 1.00 92.50 202 PRO A O 1
ATOM 1580 N N . GLU A 1 203 ? -15.792 5.805 15.916 1.00 94.25 203 GLU A N 1
ATOM 1581 C CA . GLU A 1 203 ? -15.119 7.100 15.978 1.00 94.25 203 GLU A CA 1
ATOM 1582 C C . GLU A 1 203 ? -13.614 6.984 16.281 1.00 94.25 203 GLU A C 1
ATOM 1584 O O . GLU A 1 203 ? -12.840 7.850 15.880 1.00 94.25 203 GLU A O 1
ATOM 1589 N N . ILE A 1 204 ? -13.180 5.882 16.904 1.00 96.94 204 ILE A N 1
ATOM 1590 C CA . ILE A 1 204 ? -11.779 5.595 17.238 1.00 96.94 204 ILE A CA 1
ATOM 1591 C C . ILE A 1 204 ? -11.233 4.584 16.225 1.00 96.94 204 ILE A C 1
ATOM 1593 O O . ILE A 1 204 ? -11.051 3.398 16.522 1.00 96.94 204 ILE A O 1
ATOM 1597 N N . HIS A 1 205 ? -10.998 5.056 15.001 1.00 97.31 205 HIS A N 1
ATOM 1598 C CA . HIS A 1 205 ? -10.495 4.221 13.917 1.00 97.31 205 HIS A CA 1
ATOM 1599 C C . HIS A 1 205 ? -9.351 4.871 13.145 1.00 97.31 205 HIS A C 1
ATOM 1601 O O . HIS A 1 205 ? -9.166 6.090 13.148 1.00 97.31 205 HIS A O 1
ATOM 1607 N N . ARG A 1 206 ? -8.611 4.029 12.425 1.00 97.69 206 ARG A N 1
ATOM 1608 C CA . ARG A 1 206 ? -7.631 4.460 11.436 1.00 97.69 206 ARG A CA 1
ATOM 1609 C C . ARG A 1 206 ? -7.703 3.596 10.193 1.00 97.69 206 ARG A C 1
ATOM 1611 O O . ARG A 1 206 ? -7.724 2.370 10.283 1.00 97.69 206 ARG A O 1
ATOM 1618 N N . ASP A 1 207 ? -7.698 4.258 9.045 1.00 97.88 207 ASP A N 1
ATOM 1619 C CA . ASP A 1 207 ? -7.763 3.613 7.742 1.00 97.88 207 ASP A CA 1
ATOM 1620 C C . ASP A 1 207 ? -6.383 3.578 7.078 1.00 97.88 207 ASP A C 1
ATOM 1622 O O . ASP A 1 207 ? -5.639 4.561 7.084 1.00 97.88 207 ASP A O 1
ATOM 1626 N N . PHE A 1 208 ? -6.058 2.436 6.482 1.00 97.81 208 PHE A N 1
ATOM 1627 C CA . PHE A 1 208 ? -4.826 2.162 5.754 1.00 97.81 208 PHE A CA 1
ATOM 1628 C C . PHE A 1 208 ? -5.165 1.841 4.308 1.00 97.81 208 PHE A C 1
ATOM 1630 O O . PHE A 1 208 ? -5.743 0.795 4.001 1.00 97.81 208 PHE A O 1
ATOM 1637 N N . THR A 1 209 ? -4.808 2.762 3.418 1.00 96.75 209 THR A N 1
ATOM 1638 C CA . THR A 1 209 ? -5.090 2.634 1.990 1.00 96.75 209 THR A CA 1
ATOM 1639 C C . THR A 1 209 ? -3.898 2.023 1.275 1.00 96.75 209 THR A C 1
ATOM 1641 O O . THR A 1 209 ? -2.796 2.577 1.289 1.00 96.75 209 THR A O 1
ATOM 1644 N N . TYR A 1 210 ? -4.149 0.914 0.590 1.00 95.06 210 TYR A N 1
ATOM 1645 C CA . TYR A 1 210 ? -3.232 0.295 -0.352 1.00 95.06 210 TYR A CA 1
ATOM 1646 C C . TYR A 1 210 ? -3.710 0.593 -1.763 1.00 95.06 210 TYR A C 1
ATOM 1648 O O . TYR A 1 210 ? -4.833 0.252 -2.136 1.00 95.06 210 TYR A O 1
ATOM 1656 N N . ILE A 1 211 ? -2.865 1.253 -2.542 1.00 91.44 211 ILE A N 1
ATOM 1657 C CA . ILE A 1 211 ? -3.184 1.663 -3.904 1.00 91.44 211 ILE A CA 1
ATOM 1658 C C . ILE A 1 211 ? -2.525 0.725 -4.909 1.00 91.44 211 ILE A C 1
ATOM 1660 O O . ILE A 1 211 ? -1.453 0.164 -4.665 1.00 91.44 211 ILE A O 1
ATOM 1664 N N . VAL A 1 212 ? -3.185 0.571 -6.053 1.00 84.62 212 VAL A N 1
ATOM 1665 C CA . VAL A 1 212 ? -2.572 -0.034 -7.234 1.00 84.62 212 VAL A CA 1
ATOM 1666 C C . VAL A 1 212 ? -1.521 0.954 -7.741 1.00 84.62 212 VAL A C 1
ATOM 1668 O O . VAL A 1 212 ? -1.860 2.132 -7.905 1.00 84.62 212 VAL A O 1
ATOM 1671 N N . PRO A 1 213 ? -0.264 0.534 -7.969 1.00 76.75 213 PRO A N 1
ATOM 1672 C CA . PRO A 1 213 ? 0.721 1.392 -8.610 1.00 76.75 213 PRO A CA 1
ATOM 1673 C C . PRO A 1 213 ? 0.156 1.951 -9.913 1.00 76.75 213 PRO A C 1
ATOM 1675 O O . PRO A 1 213 ? -0.425 1.213 -10.713 1.00 76.75 213 PRO A O 1
ATOM 1678 N N . ALA A 1 214 ? 0.310 3.257 -10.123 1.00 79.94 214 ALA A N 1
ATOM 1679 C CA . ALA A 1 214 ? -0.098 3.864 -11.378 1.00 79.94 214 ALA A CA 1
ATOM 1680 C C . ALA A 1 214 ? 0.645 3.166 -12.527 1.00 79.94 214 ALA A C 1
ATOM 1682 O O . ALA A 1 214 ? 1.835 2.885 -12.430 1.00 79.94 214 ALA A O 1
ATOM 1683 N N . ARG A 1 215 ? -0.026 2.880 -13.642 1.00 85.25 215 ARG A N 1
ATOM 1684 C CA . ARG A 1 215 ? 0.645 2.321 -14.828 1.00 85.25 215 ARG A CA 1
ATOM 1685 C C . ARG A 1 215 ? 1.298 3.424 -15.660 1.00 85.25 215 ARG A C 1
ATOM 1687 O O . ARG A 1 215 ? 1.280 3.368 -16.880 1.00 85.25 215 ARG A O 1
ATOM 1694 N N . THR A 1 216 ? 1.854 4.443 -15.011 1.00 90.12 216 THR A N 1
ATOM 1695 C CA . THR A 1 216 ? 2.490 5.567 -15.696 1.00 90.12 216 THR A CA 1
ATOM 1696 C C . THR A 1 216 ? 3.927 5.223 -16.048 1.00 90.12 216 THR A C 1
ATOM 1698 O O . THR A 1 216 ? 4.671 4.686 -15.220 1.00 90.12 216 THR A O 1
ATOM 1701 N N . ALA A 1 217 ? 4.332 5.544 -17.274 1.00 91.88 217 ALA A N 1
ATOM 1702 C CA . ALA A 1 217 ? 5.689 5.322 -17.739 1.00 91.88 217 ALA A CA 1
ATOM 1703 C C . ALA A 1 217 ? 6.279 6.549 -18.430 1.00 91.88 217 ALA A C 1
ATOM 1705 O O . ALA A 1 217 ? 5.567 7.342 -19.046 1.00 91.88 217 ALA A O 1
ATOM 1706 N N . ARG A 1 218 ? 7.605 6.676 -18.362 1.00 91.44 218 ARG A N 1
ATOM 1707 C CA . ARG A 1 218 ? 8.373 7.652 -19.142 1.00 91.44 218 ARG A CA 1
ATOM 1708 C C . ARG A 1 218 ? 9.380 6.931 -20.028 1.00 91.44 218 ARG A C 1
ATOM 1710 O O . ARG A 1 218 ? 10.064 6.018 -19.567 1.00 91.44 218 ARG A O 1
ATOM 1717 N N . ILE A 1 219 ? 9.466 7.350 -21.288 1.00 91.38 219 ILE A N 1
ATOM 1718 C CA . ILE A 1 219 ? 10.384 6.771 -22.271 1.00 91.38 219 ILE A CA 1
ATOM 1719 C C . ILE A 1 219 ? 11.622 7.658 -22.375 1.00 91.38 219 ILE A C 1
ATOM 1721 O O . ILE A 1 219 ? 11.514 8.859 -22.620 1.00 91.38 219 ILE A O 1
ATOM 1725 N N . PHE A 1 220 ? 12.795 7.051 -22.232 1.00 91.25 220 PHE A N 1
ATOM 1726 C CA . PHE A 1 220 ? 14.073 7.661 -22.561 1.00 91.25 220 PHE A CA 1
ATOM 1727 C C . PHE A 1 220 ? 14.803 6.783 -23.566 1.00 91.25 220 PHE A C 1
ATOM 1729 O O . PHE A 1 220 ? 14.845 5.559 -23.427 1.00 91.25 220 PHE A O 1
ATOM 1736 N N . ALA A 1 221 ? 15.386 7.413 -24.578 1.00 90.06 221 ALA A N 1
ATOM 1737 C CA . ALA A 1 221 ? 16.035 6.693 -25.653 1.00 90.06 221 ALA A CA 1
ATOM 1738 C C . ALA A 1 221 ? 17.326 7.379 -26.099 1.00 90.06 221 ALA A C 1
ATOM 1740 O O . ALA A 1 221 ? 17.410 8.607 -26.085 1.00 90.06 221 ALA A O 1
ATOM 1741 N N . SER A 1 222 ? 18.307 6.582 -26.516 1.00 89.25 222 SER A N 1
ATOM 1742 C CA . SER A 1 222 ? 19.589 7.037 -27.050 1.00 89.25 222 SER A CA 1
ATOM 1743 C C . SER A 1 222 ? 19.896 6.343 -28.375 1.00 89.25 222 SER A C 1
ATOM 1745 O O . SER A 1 222 ? 19.605 5.159 -28.550 1.00 89.25 222 SER A O 1
ATOM 1747 N N . GLU A 1 223 ? 20.488 7.087 -29.306 1.00 88.94 223 GLU A N 1
ATOM 1748 C CA . GLU A 1 223 ? 21.033 6.570 -30.560 1.00 88.94 223 GLU A CA 1
ATOM 1749 C C . GLU A 1 223 ? 22.435 7.139 -30.737 1.00 88.94 223 GLU A C 1
ATOM 1751 O O . GLU A 1 223 ? 22.598 8.356 -30.833 1.00 88.94 223 GLU A O 1
ATOM 1756 N N . ARG A 1 224 ? 23.453 6.278 -30.756 1.00 87.62 224 ARG A N 1
ATOM 1757 C CA . ARG A 1 224 ? 24.851 6.726 -30.726 1.00 87.62 224 ARG A CA 1
ATOM 1758 C C . ARG A 1 224 ? 25.812 5.762 -31.427 1.00 87.62 224 ARG A C 1
ATOM 1760 O O . ARG A 1 224 ? 25.490 4.580 -31.582 1.00 87.62 224 ARG A O 1
ATOM 1767 N N . PRO A 1 225 ? 27.006 6.229 -31.823 1.00 88.62 225 PRO A N 1
ATOM 1768 C CA . PRO A 1 225 ? 28.080 5.348 -32.261 1.00 88.62 225 PRO A CA 1
ATOM 1769 C C . PRO A 1 225 ? 28.476 4.356 -31.157 1.00 88.62 225 PRO A C 1
ATOM 1771 O O . PRO A 1 225 ? 28.501 4.699 -29.974 1.00 88.62 225 PRO A O 1
ATOM 1774 N N . ALA A 1 226 ? 28.841 3.132 -31.538 1.00 85.50 226 ALA A N 1
ATOM 1775 C CA . ALA A 1 226 ? 29.302 2.106 -30.599 1.00 85.50 226 ALA A CA 1
ATOM 1776 C C . ALA A 1 226 ? 30.613 2.491 -29.879 1.00 85.50 226 ALA A C 1
ATOM 1778 O O . ALA A 1 226 ? 30.833 2.082 -28.737 1.00 85.50 226 ALA A O 1
ATOM 1779 N N . ASP A 1 227 ? 31.452 3.303 -30.529 1.00 77.38 227 ASP A N 1
ATOM 1780 C CA . ASP A 1 227 ? 32.775 3.704 -30.032 1.00 77.38 227 ASP A CA 1
ATOM 1781 C C . ASP A 1 227 ? 32.713 4.873 -29.027 1.00 77.38 227 ASP A C 1
ATOM 1783 O O . ASP A 1 227 ? 33.669 5.124 -28.292 1.00 77.38 227 ASP A O 1
ATOM 1787 N N . GLU A 1 228 ? 31.572 5.562 -28.924 1.00 68.00 228 GLU A N 1
ATOM 1788 C CA . GLU A 1 228 ? 31.340 6.600 -27.917 1.00 68.00 228 GLU A CA 1
ATOM 1789 C C . GLU A 1 228 ? 30.888 5.963 -26.595 1.00 68.00 228 GLU A C 1
ATOM 1791 O O . GLU A 1 228 ? 29.696 5.815 -26.319 1.00 68.00 228 GLU A O 1
ATOM 1796 N N . GLN A 1 229 ? 31.857 5.553 -25.772 1.00 56.53 229 GLN A N 1
ATOM 1797 C CA . GLN A 1 229 ? 31.609 4.953 -24.450 1.00 56.53 229 GLN A CA 1
ATOM 1798 C C . GLN A 1 229 ? 31.521 5.981 -23.306 1.00 56.53 229 GLN A C 1
ATOM 1800 O O . GLN A 1 229 ? 31.088 5.645 -22.203 1.00 56.53 229 GLN A O 1
ATOM 1805 N N . SER A 1 230 ? 31.911 7.236 -23.541 1.00 51.25 230 SER A N 1
ATOM 1806 C CA . SER A 1 230 ? 32.058 8.246 -22.485 1.00 51.25 230 SER A CA 1
ATOM 1807 C C . SER A 1 230 ? 30.793 9.089 -22.310 1.00 51.25 230 SER A C 1
ATOM 1809 O O . SER A 1 230 ? 30.506 9.963 -23.125 1.00 51.25 230 SER A O 1
ATOM 1811 N N . ALA A 1 231 ? 30.085 8.894 -21.192 1.00 52.31 231 ALA A N 1
ATOM 1812 C CA . ALA A 1 231 ? 28.831 9.586 -20.863 1.00 52.31 231 ALA A CA 1
ATOM 1813 C C . ALA A 1 231 ? 28.907 11.132 -20.879 1.00 52.31 231 ALA A C 1
ATOM 1815 O O . ALA A 1 231 ? 27.892 11.789 -21.082 1.00 52.31 231 ALA A O 1
ATOM 1816 N N . GLY A 1 232 ? 30.101 11.719 -20.718 1.00 44.44 232 GLY A N 1
ATOM 1817 C CA . GLY A 1 232 ? 30.321 13.173 -20.697 1.00 44.44 232 GLY A CA 1
ATOM 1818 C C . GLY A 1 232 ? 30.369 13.876 -22.063 1.00 44.44 232 GLY A C 1
ATOM 1819 O O . GLY A 1 232 ? 30.439 15.099 -22.089 1.00 44.44 232 GLY A O 1
ATOM 1820 N N . SER A 1 233 ? 30.339 13.141 -23.184 1.00 44.88 233 SER A N 1
ATOM 1821 C CA . SER A 1 233 ? 30.377 13.708 -24.550 1.00 44.88 233 SER A CA 1
ATOM 1822 C C . SER A 1 233 ? 29.089 13.461 -25.348 1.00 44.88 233 SER A C 1
ATOM 1824 O O . SER A 1 233 ? 29.013 13.802 -26.529 1.00 44.88 233 SER A O 1
ATOM 1826 N N . LEU A 1 234 ? 28.081 12.842 -24.731 1.00 53.91 234 LEU A N 1
ATOM 1827 C CA . LEU A 1 234 ? 26.893 12.364 -25.429 1.00 53.91 234 LEU A CA 1
ATOM 1828 C C . LEU A 1 234 ? 25.862 13.485 -25.554 1.00 53.91 234 LEU A C 1
ATOM 1830 O O . LEU A 1 234 ? 25.270 13.928 -24.572 1.00 53.91 234 LEU A O 1
ATOM 1834 N N . THR A 1 235 ? 25.609 13.925 -26.783 1.00 50.19 235 THR A N 1
ATOM 1835 C CA . THR A 1 235 ? 24.438 14.753 -27.076 1.00 50.19 235 THR A CA 1
ATOM 1836 C C . THR A 1 235 ? 23.254 13.820 -27.327 1.00 50.19 235 THR A C 1
ATOM 1838 O O . THR A 1 235 ? 23.237 13.063 -28.290 1.00 50.19 235 THR A O 1
ATOM 1841 N N . MET A 1 236 ? 22.238 13.852 -26.457 1.00 55.69 236 MET A N 1
ATOM 1842 C CA . MET A 1 236 ? 20.987 13.078 -26.604 1.00 55.69 236 MET A CA 1
ATOM 1843 C C . MET A 1 236 ? 20.071 13.664 -27.698 1.00 55.69 236 MET A C 1
ATOM 1845 O O . MET A 1 236 ? 18.859 13.785 -27.531 1.00 55.69 236 MET A O 1
ATOM 1849 N N . GLY A 1 237 ? 20.651 14.093 -28.817 1.00 51.66 237 GLY A N 1
ATOM 1850 C CA . GLY A 1 237 ? 19.978 14.847 -29.867 1.00 51.66 237 GLY A CA 1
ATOM 1851 C C . GLY A 1 237 ? 19.758 14.026 -31.129 1.00 51.66 237 GLY A C 1
ATOM 1852 O O . GLY A 1 237 ? 20.394 14.329 -32.125 1.00 51.66 237 GLY A O 1
ATOM 1853 N N . ALA A 1 238 ? 18.887 13.005 -31.095 1.00 57.44 238 ALA A N 1
ATOM 1854 C CA . ALA A 1 238 ? 18.290 12.394 -32.306 1.00 57.44 238 ALA A CA 1
ATOM 1855 C C . ALA A 1 238 ? 17.269 11.261 -32.050 1.00 57.44 238 ALA A C 1
ATOM 1857 O O . ALA A 1 238 ? 16.676 10.765 -33.003 1.00 57.44 238 ALA A O 1
ATOM 1858 N N . ALA A 1 239 ? 17.008 10.836 -30.809 1.00 76.19 239 ALA A N 1
ATOM 1859 C CA . ALA A 1 239 ? 16.194 9.637 -30.561 1.00 76.19 239 ALA A CA 1
ATOM 1860 C C . ALA A 1 239 ? 14.664 9.858 -30.595 1.00 76.19 239 ALA A C 1
ATOM 1862 O O . ALA A 1 239 ? 13.914 8.971 -30.192 1.00 76.19 239 ALA A O 1
ATOM 1863 N N . ALA A 1 240 ? 14.170 11.008 -31.073 1.00 81.88 240 ALA A N 1
ATOM 1864 C CA . ALA A 1 240 ? 12.732 11.317 -31.099 1.00 81.88 240 ALA A CA 1
ATOM 1865 C C . ALA A 1 240 ? 11.925 10.245 -31.854 1.00 81.88 240 ALA A C 1
ATOM 1867 O O . ALA A 1 240 ? 10.955 9.711 -31.330 1.00 81.88 240 ALA A O 1
ATOM 1868 N N . SER A 1 241 ? 12.401 9.823 -33.029 1.00 85.75 241 SER A N 1
ATOM 1869 C CA . SER A 1 241 ? 11.741 8.768 -33.809 1.00 85.75 241 SER A CA 1
ATOM 1870 C C . SER A 1 241 ? 11.751 7.399 -33.118 1.00 85.75 241 SER A C 1
ATOM 1872 O O . SER A 1 241 ? 10.855 6.588 -33.354 1.00 85.75 241 SER A O 1
ATOM 1874 N N . LEU A 1 242 ? 12.752 7.117 -32.279 1.00 89.00 242 LEU A N 1
ATOM 1875 C CA . LEU A 1 242 ? 12.791 5.901 -31.468 1.00 89.00 242 LEU A CA 1
ATOM 1876 C C . LEU A 1 242 ? 11.783 5.979 -30.318 1.00 89.00 242 LEU A C 1
ATOM 1878 O O . LEU A 1 242 ? 11.037 5.025 -30.112 1.00 89.00 242 LEU A O 1
ATOM 1882 N N . ILE A 1 243 ? 11.701 7.123 -29.632 1.00 89.94 243 ILE A N 1
ATOM 1883 C CA . ILE A 1 243 ? 10.684 7.380 -28.601 1.00 89.94 243 ILE A CA 1
ATOM 1884 C C . ILE A 1 243 ? 9.282 7.206 -29.192 1.00 89.94 243 ILE A C 1
ATOM 1886 O O . ILE A 1 243 ? 8.473 6.484 -28.615 1.00 89.94 243 ILE A O 1
ATOM 1890 N N . ASP A 1 244 ? 9.018 7.777 -30.368 1.00 89.19 244 ASP A N 1
ATOM 1891 C CA . ASP A 1 244 ? 7.726 7.656 -31.051 1.00 89.19 244 ASP A CA 1
ATOM 1892 C C . ASP A 1 244 ? 7.408 6.207 -31.446 1.00 89.19 244 ASP A C 1
ATOM 1894 O O . ASP A 1 244 ? 6.265 5.760 -31.344 1.00 89.19 244 ASP A O 1
ATOM 1898 N N . SER A 1 245 ? 8.407 5.446 -31.900 1.00 90.12 245 SER A N 1
ATOM 1899 C CA . SER A 1 245 ? 8.229 4.037 -32.283 1.00 90.12 245 SER A CA 1
ATOM 1900 C C . SER A 1 245 ? 7.934 3.155 -31.069 1.00 90.12 245 SER A C 1
ATOM 1902 O O . SER A 1 245 ? 7.011 2.345 -31.105 1.00 90.12 245 SER A O 1
ATOM 1904 N N . ILE A 1 246 ? 8.648 3.370 -29.961 1.00 92.31 246 ILE A N 1
ATOM 1905 C CA . ILE A 1 246 ? 8.388 2.694 -28.684 1.00 92.31 246 ILE A CA 1
ATOM 1906 C C . ILE A 1 246 ? 7.014 3.090 -28.142 1.00 92.31 246 ILE A C 1
ATOM 1908 O O . ILE A 1 246 ? 6.254 2.226 -27.713 1.00 92.31 246 ILE A O 1
ATOM 1912 N N . GLY A 1 247 ? 6.668 4.379 -28.189 1.00 91.25 247 GLY A N 1
ATOM 1913 C CA . GLY A 1 247 ? 5.381 4.878 -27.715 1.00 91.25 247 GLY A CA 1
ATOM 1914 C C . GLY A 1 247 ? 4.210 4.249 -28.466 1.00 91.25 247 GLY A C 1
ATOM 1915 O O . GLY A 1 247 ? 3.288 3.724 -27.845 1.00 91.25 247 GLY A O 1
ATOM 1916 N N . ARG A 1 248 ? 4.289 4.193 -29.804 1.00 90.50 248 ARG A N 1
ATOM 1917 C CA . ARG A 1 248 ? 3.291 3.502 -30.635 1.00 90.50 248 ARG A CA 1
ATOM 1918 C C . ARG A 1 248 ? 3.184 2.016 -30.291 1.00 90.50 248 ARG A C 1
ATOM 1920 O O . ARG A 1 248 ? 2.067 1.524 -30.147 1.00 90.50 248 ARG A O 1
ATOM 1927 N N . ALA A 1 249 ? 4.311 1.329 -30.106 1.00 91.31 249 ALA A N 1
ATOM 1928 C CA . ALA A 1 249 ? 4.325 -0.093 -29.767 1.00 91.31 249 ALA A CA 1
ATOM 1929 C C . ALA A 1 249 ? 3.738 -0.388 -28.372 1.00 91.31 249 ALA A C 1
ATOM 1931 O O . ALA A 1 249 ? 3.099 -1.419 -28.165 1.00 91.31 249 ALA A O 1
ATOM 1932 N N . LEU A 1 250 ? 3.919 0.523 -27.412 1.00 92.06 250 LEU A N 1
ATOM 1933 C CA . LEU A 1 250 ? 3.447 0.361 -26.035 1.00 92.06 250 LEU A CA 1
ATOM 1934 C C . LEU A 1 250 ? 1.982 0.755 -25.817 1.00 92.06 250 LEU A C 1
ATOM 1936 O O . LEU A 1 250 ? 1.423 0.361 -24.793 1.00 92.06 250 LEU A O 1
ATOM 1940 N N . ASN A 1 251 ? 1.325 1.441 -26.760 1.00 87.69 251 ASN A N 1
ATOM 1941 C CA . ASN A 1 251 ? -0.082 1.856 -26.632 1.00 87.69 251 ASN A CA 1
ATOM 1942 C C . ASN A 1 251 ? -1.055 0.692 -26.341 1.00 87.69 251 ASN A C 1
ATOM 1944 O O . ASN A 1 251 ? -2.124 0.907 -25.775 1.00 87.69 251 ASN A O 1
ATOM 1948 N N . GLY A 1 252 ? -0.691 -0.551 -26.677 1.00 83.00 252 GLY A N 1
ATOM 1949 C CA . GLY A 1 252 ? -1.490 -1.747 -26.386 1.00 83.00 252 GLY A CA 1
ATOM 1950 C C . GLY A 1 252 ? -1.279 -2.357 -24.995 1.00 83.00 252 GLY A C 1
ATOM 1951 O O . GLY A 1 252 ? -2.023 -3.258 -24.627 1.00 83.00 252 GLY A O 1
ATOM 1952 N N . THR A 1 253 ? -0.287 -1.903 -24.222 1.00 87.38 253 THR A N 1
ATOM 1953 C CA . THR A 1 253 ? 0.139 -2.532 -22.950 1.00 87.38 253 THR A CA 1
ATOM 1954 C C . THR A 1 253 ? -0.625 -2.041 -21.718 1.00 87.38 253 THR A C 1
ATOM 1956 O O . THR A 1 253 ? -0.517 -2.628 -20.643 1.00 87.38 253 THR A O 1
ATOM 1959 N N . GLY A 1 254 ? -1.410 -0.970 -21.857 1.00 84.19 254 GLY A N 1
ATOM 1960 C CA . GLY A 1 254 ? -2.089 -0.318 -20.735 1.00 84.19 254 GLY A CA 1
ATOM 1961 C C . GLY A 1 254 ? -1.179 0.575 -19.883 1.00 84.19 254 GLY A C 1
ATOM 1962 O O . GLY A 1 254 ? -1.591 0.980 -18.797 1.00 84.19 254 GLY A O 1
ATOM 1963 N N . LEU A 1 255 ? 0.040 0.873 -20.354 1.00 89.06 255 LEU A N 1
ATOM 1964 C CA . LEU A 1 255 ? 0.864 1.946 -19.805 1.00 89.06 255 LEU A CA 1
ATOM 1965 C C . LEU A 1 255 ? 0.329 3.308 -20.248 1.00 89.06 255 LEU A C 1
ATOM 1967 O O . LEU A 1 255 ? 0.112 3.555 -21.432 1.00 89.06 255 LEU A O 1
ATOM 1971 N N . GLU A 1 256 ? 0.185 4.213 -19.293 1.00 88.88 256 GLU A N 1
ATOM 1972 C CA . GLU A 1 256 ? -0.027 5.629 -19.543 1.00 88.88 256 GLU A CA 1
ATOM 1973 C C . GLU A 1 256 ? 1.335 6.296 -19.763 1.00 88.88 256 GLU A C 1
ATOM 1975 O O . GLU A 1 256 ? 2.121 6.494 -18.833 1.00 88.88 256 GLU A O 1
ATOM 1980 N N . LEU A 1 257 ? 1.647 6.596 -21.020 1.00 89.44 257 LEU A N 1
ATOM 1981 C CA . LEU A 1 257 ? 2.920 7.199 -21.394 1.00 89.44 257 LEU A CA 1
ATOM 1982 C C . LEU A 1 257 ? 2.873 8.708 -21.156 1.00 89.44 257 LEU A C 1
ATOM 1984 O O . LEU A 1 257 ? 2.100 9.422 -21.793 1.00 89.44 257 LEU A O 1
ATOM 1988 N N . LEU A 1 258 ? 3.730 9.201 -20.265 1.00 85.50 258 LEU A N 1
ATOM 1989 C CA . LEU A 1 258 ? 3.892 10.634 -20.057 1.00 85.50 258 LEU A CA 1
ATOM 1990 C C . LEU A 1 258 ? 4.872 11.219 -21.081 1.00 85.50 258 LEU A C 1
ATOM 1992 O O . LEU A 1 258 ? 5.875 10.574 -21.411 1.00 85.50 258 LEU A O 1
ATOM 1996 N N . PRO A 1 259 ? 4.635 12.455 -21.556 1.00 71.00 259 PRO A N 1
ATOM 1997 C CA . PRO A 1 259 ? 5.548 13.114 -22.477 1.00 71.00 259 PRO A CA 1
ATOM 1998 C C . PRO A 1 259 ? 6.941 13.253 -21.850 1.00 71.00 259 PRO A C 1
ATOM 2000 O O . PRO A 1 259 ? 7.088 13.538 -20.656 1.00 71.00 259 PRO A O 1
ATOM 2003 N N . ALA A 1 260 ? 7.978 13.069 -22.668 1.00 63.25 260 ALA A N 1
ATOM 2004 C CA . ALA A 1 260 ? 9.357 13.337 -22.279 1.00 63.25 260 ALA A CA 1
ATOM 2005 C C . ALA A 1 260 ? 9.544 14.858 -22.136 1.00 63.25 260 ALA A C 1
ATOM 2007 O O . ALA A 1 260 ? 9.930 15.545 -23.075 1.00 63.25 260 ALA A O 1
ATOM 2008 N N . ALA A 1 261 ? 9.190 15.404 -20.971 1.00 53.69 261 ALA A N 1
ATOM 2009 C CA . ALA A 1 261 ? 9.180 16.847 -20.722 1.00 53.69 261 ALA A CA 1
ATOM 2010 C C . ALA A 1 261 ? 10.590 17.472 -20.663 1.00 53.69 261 ALA A C 1
ATOM 2012 O O . ALA A 1 261 ? 10.729 18.690 -20.738 1.00 53.69 261 ALA A O 1
ATOM 2013 N N . SER A 1 262 ? 11.638 16.654 -20.541 1.00 58.16 262 SER A N 1
ATOM 2014 C CA . SER A 1 262 ? 13.033 17.092 -20.536 1.00 58.16 262 SER A CA 1
ATOM 2015 C C . SER A 1 262 ? 13.970 15.951 -20.932 1.00 58.16 262 SER A C 1
ATOM 2017 O O . SER A 1 262 ? 13.722 14.779 -20.637 1.00 58.16 262 SER A O 1
ATOM 2019 N N . THR A 1 263 ? 15.057 16.295 -21.619 1.00 71.75 263 THR A N 1
ATOM 2020 C CA . THR A 1 263 ? 16.154 15.373 -21.919 1.00 71.75 263 THR A CA 1
ATOM 2021 C C . THR A 1 263 ? 16.779 14.912 -20.603 1.00 71.75 263 THR A C 1
ATOM 2023 O O . THR A 1 263 ? 17.236 15.736 -19.811 1.00 71.75 263 THR A O 1
ATOM 2026 N N . LEU A 1 264 ? 16.779 13.600 -20.350 1.00 82.00 264 LEU A N 1
ATOM 2027 C CA . LEU A 1 264 ? 17.492 13.030 -19.210 1.00 82.00 264 LEU A CA 1
ATOM 2028 C C . LEU A 1 264 ? 18.994 13.218 -19.419 1.00 82.00 264 LEU A C 1
ATOM 2030 O O . LEU A 1 264 ? 19.496 13.007 -20.525 1.00 82.00 264 LEU A O 1
ATOM 2034 N N . ASP A 1 265 ? 19.698 13.590 -18.354 1.00 86.19 265 ASP A N 1
ATOM 2035 C CA . ASP A 1 265 ? 21.154 13.657 -18.371 1.00 86.19 265 ASP A CA 1
ATOM 2036 C C . ASP A 1 265 ? 21.745 12.302 -18.830 1.00 86.19 265 ASP A C 1
ATOM 2038 O O . ASP A 1 265 ? 21.327 11.258 -18.312 1.00 86.19 265 ASP A O 1
ATOM 2042 N N . PRO A 1 266 ? 22.693 12.279 -19.788 1.00 85.81 266 PRO A N 1
ATOM 2043 C CA . PRO A 1 266 ? 23.239 11.032 -20.317 1.00 85.81 266 PRO A CA 1
ATOM 2044 C C . PRO A 1 266 ? 23.858 10.134 -19.240 1.00 85.81 266 PRO A C 1
ATOM 2046 O O . PRO A 1 266 ? 23.690 8.917 -19.291 1.00 85.81 266 PRO A O 1
ATOM 2049 N N . ILE A 1 267 ? 24.532 10.702 -18.233 1.00 88.00 267 ILE A N 1
ATOM 2050 C CA . ILE A 1 267 ? 25.145 9.932 -17.142 1.00 88.00 267 ILE A CA 1
ATOM 2051 C C . ILE A 1 267 ? 24.048 9.228 -16.342 1.00 88.00 267 ILE A C 1
ATOM 2053 O O . ILE A 1 267 ? 24.158 8.031 -16.067 1.00 88.00 267 ILE A O 1
ATOM 2057 N N . ILE A 1 268 ? 22.963 9.941 -16.025 1.00 90.56 268 ILE A N 1
ATOM 2058 C CA . ILE A 1 268 ? 21.803 9.359 -15.338 1.00 90.56 268 ILE A CA 1
ATOM 2059 C C . ILE A 1 268 ? 21.144 8.283 -16.208 1.00 90.56 268 ILE A C 1
ATOM 2061 O O . ILE A 1 268 ? 20.832 7.206 -15.701 1.00 90.56 268 ILE A O 1
ATOM 2065 N N . PHE A 1 269 ? 20.975 8.530 -17.509 1.00 90.31 269 PHE A N 1
ATOM 2066 C CA . PHE A 1 269 ? 20.392 7.563 -18.441 1.00 90.31 269 PHE A CA 1
ATOM 2067 C C . PHE A 1 269 ? 21.167 6.241 -18.455 1.00 90.31 269 PHE A C 1
ATOM 2069 O O . PHE A 1 269 ? 20.574 5.186 -18.226 1.00 90.31 269 PHE A O 1
ATOM 2076 N N . PHE A 1 270 ? 22.486 6.275 -18.670 1.00 89.62 270 PHE A N 1
ATOM 2077 C CA . PHE A 1 270 ? 23.285 5.048 -18.727 1.00 89.62 270 PHE A CA 1
ATOM 2078 C C . PHE A 1 270 ? 23.408 4.375 -17.361 1.00 89.62 270 PHE A C 1
ATOM 2080 O O . PHE A 1 270 ? 23.343 3.149 -17.290 1.00 89.62 270 PHE A O 1
ATOM 2087 N N . ALA A 1 271 ? 23.511 5.139 -16.271 1.00 92.25 271 ALA A N 1
ATOM 2088 C CA . ALA A 1 271 ? 23.488 4.569 -14.928 1.00 92.25 271 ALA A CA 1
ATOM 2089 C C . ALA A 1 271 ? 22.164 3.832 -14.653 1.00 92.25 271 ALA A C 1
ATOM 2091 O O . ALA A 1 271 ? 22.180 2.698 -14.171 1.00 92.25 271 ALA A O 1
ATOM 2092 N N . ALA A 1 272 ? 21.025 4.428 -15.018 1.00 92.75 272 ALA A N 1
ATOM 2093 C CA . ALA A 1 272 ? 19.714 3.800 -14.881 1.00 92.75 272 ALA A CA 1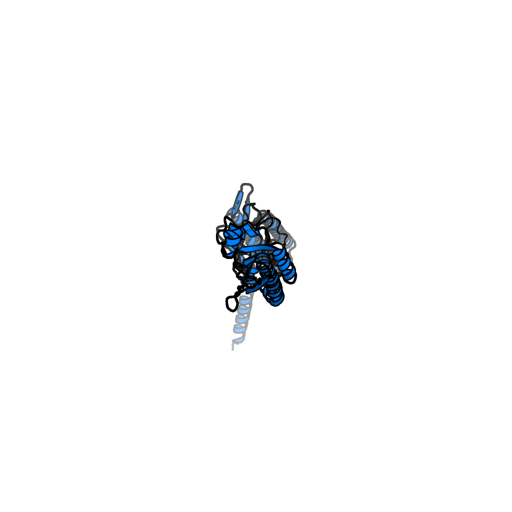
ATOM 2094 C C . ALA A 1 272 ? 19.574 2.569 -15.791 1.00 92.75 272 ALA A C 1
ATOM 2096 O O . ALA A 1 272 ? 19.091 1.527 -15.347 1.00 92.75 272 ALA A O 1
ATOM 2097 N N . LEU A 1 273 ? 20.072 2.644 -17.031 1.00 90.50 273 LEU A N 1
ATOM 2098 C CA . LEU A 1 273 ? 20.085 1.523 -17.973 1.00 90.50 273 LEU A CA 1
ATOM 2099 C C . LEU A 1 273 ? 20.870 0.329 -17.418 1.00 90.50 273 LEU A C 1
ATOM 2101 O O . LEU A 1 273 ? 20.454 -0.809 -17.622 1.00 90.50 273 LEU A O 1
ATOM 2105 N N . GLN A 1 274 ? 21.950 0.575 -16.671 1.00 90.12 274 GLN A N 1
ATOM 2106 C CA . GLN A 1 274 ? 22.744 -0.453 -15.987 1.00 90.12 274 GLN A CA 1
ATOM 2107 C C . GLN A 1 274 ? 22.142 -0.937 -14.656 1.00 90.12 274 GLN A C 1
ATOM 2109 O O . GLN A 1 274 ? 22.686 -1.853 -14.045 1.00 90.12 274 GLN A O 1
ATOM 2114 N N . GLY A 1 275 ? 21.005 -0.387 -14.218 1.00 89.25 275 GLY A N 1
ATOM 2115 C CA . GLY A 1 275 ? 20.311 -0.817 -13.002 1.00 89.25 275 GLY A CA 1
ATOM 2116 C C . GLY A 1 275 ? 20.713 -0.065 -11.730 1.00 89.25 275 GLY A C 1
ATOM 2117 O O . GLY A 1 275 ? 20.435 -0.544 -10.633 1.00 89.25 275 GLY A O 1
ATOM 2118 N N . ASN A 1 276 ? 21.364 1.099 -11.833 1.00 93.69 276 ASN A N 1
ATOM 2119 C CA . ASN A 1 276 ? 21.654 1.923 -10.659 1.00 93.69 276 ASN A CA 1
ATOM 2120 C C . ASN A 1 276 ? 20.350 2.492 -10.067 1.00 93.69 276 ASN A C 1
ATOM 2122 O O . ASN A 1 276 ? 19.659 3.284 -10.712 1.00 93.69 276 ASN A O 1
ATOM 2126 N N . PHE A 1 277 ? 20.037 2.109 -8.826 1.00 91.50 277 PHE A N 1
ATOM 2127 C CA . PHE A 1 277 ? 18.786 2.477 -8.156 1.00 91.50 277 PHE A CA 1
ATOM 2128 C C . PHE A 1 277 ? 18.609 3.992 -7.981 1.00 91.50 277 PHE A C 1
ATOM 2130 O O . PHE A 1 277 ? 17.524 4.515 -8.226 1.00 91.50 277 PHE A O 1
ATOM 2137 N N . GLU A 1 278 ? 19.666 4.720 -7.617 1.00 92.88 278 GLU A N 1
ATOM 2138 C CA . GLU A 1 278 ? 19.599 6.174 -7.434 1.00 92.88 278 GLU A CA 1
ATOM 2139 C C . GLU A 1 278 ? 19.306 6.891 -8.762 1.00 92.88 278 GLU A C 1
ATOM 2141 O O . GLU A 1 278 ? 18.480 7.803 -8.820 1.00 92.88 278 GLU A O 1
ATOM 2146 N N . ALA A 1 279 ? 19.933 6.444 -9.852 1.00 93.31 279 ALA A N 1
ATOM 2147 C CA . ALA A 1 279 ? 19.681 6.975 -11.188 1.00 93.31 279 ALA A CA 1
ATOM 2148 C C . ALA A 1 279 ? 18.250 6.679 -11.668 1.00 93.31 279 ALA A C 1
ATOM 2150 O O . ALA A 1 279 ? 17.608 7.553 -12.252 1.00 93.31 279 ALA A O 1
ATOM 2151 N N . ILE A 1 280 ? 17.726 5.484 -11.372 1.00 93.44 280 ILE A N 1
ATOM 2152 C CA . ILE A 1 280 ? 16.334 5.104 -11.659 1.00 93.44 280 ILE A CA 1
ATOM 2153 C C . ILE A 1 280 ? 15.364 6.026 -10.911 1.00 93.44 280 ILE A C 1
ATOM 2155 O O . ILE A 1 280 ? 14.470 6.596 -11.532 1.00 93.44 280 ILE A O 1
ATOM 2159 N N . GLN A 1 281 ? 15.572 6.255 -9.611 1.00 91.25 281 GLN A N 1
ATOM 2160 C CA . GLN A 1 281 ? 14.730 7.161 -8.818 1.00 91.25 281 GLN A CA 1
ATOM 2161 C C . GLN A 1 281 ? 14.727 8.590 -9.377 1.00 91.25 281 GLN A C 1
ATOM 2163 O O . GLN A 1 281 ? 13.664 9.199 -9.541 1.00 91.25 281 GLN A O 1
ATOM 2168 N N . LYS A 1 282 ? 15.905 9.116 -9.740 1.00 90.62 282 LYS A N 1
ATOM 2169 C CA . LYS A 1 282 ? 16.035 10.444 -10.365 1.00 90.62 282 LYS A CA 1
ATOM 2170 C C . LYS A 1 282 ? 15.299 10.518 -11.705 1.00 90.62 282 LYS A C 1
ATOM 2172 O O . LYS A 1 282 ? 14.583 11.483 -11.961 1.00 90.62 282 LYS A O 1
ATOM 2177 N N . ALA A 1 283 ? 15.422 9.495 -12.548 1.00 90.50 283 ALA A N 1
ATOM 2178 C CA . ALA A 1 283 ? 14.741 9.448 -13.840 1.00 90.50 283 ALA A CA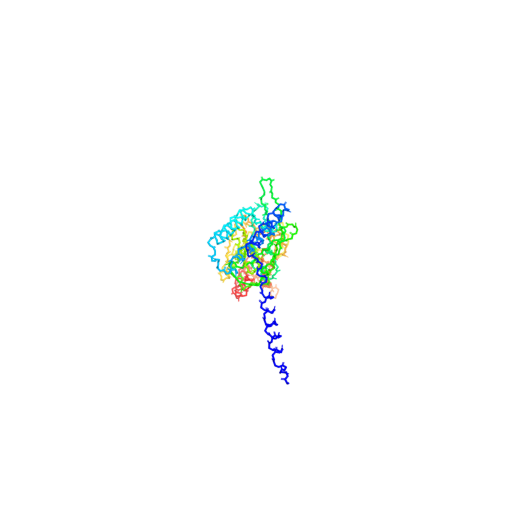 1
ATOM 2179 C C . ALA A 1 283 ? 13.208 9.315 -13.700 1.00 90.50 283 ALA A C 1
ATOM 2181 O O . ALA A 1 283 ? 12.462 9.944 -14.462 1.00 90.50 283 ALA A O 1
ATOM 2182 N N . CYS A 1 284 ? 12.720 8.566 -12.701 1.00 89.19 284 CYS A N 1
ATOM 2183 C CA . CYS A 1 284 ? 11.289 8.437 -12.407 1.00 89.19 284 CYS A CA 1
ATOM 2184 C C . CYS A 1 284 ? 10.651 9.752 -11.948 1.00 89.19 284 CYS A C 1
ATOM 2186 O O . CYS A 1 284 ? 9.490 9.996 -12.260 1.00 89.19 284 CYS A O 1
ATOM 2188 N N . THR A 1 285 ? 11.391 10.606 -11.239 1.00 87.56 285 THR A N 1
ATOM 2189 C CA . THR A 1 285 ? 10.876 11.832 -10.594 1.00 87.56 285 THR A CA 1
ATOM 2190 C C . THR A 1 285 ? 11.186 13.124 -11.364 1.00 87.56 285 THR A C 1
ATOM 2192 O O . THR A 1 285 ? 10.920 14.229 -10.886 1.00 87.56 285 THR A O 1
ATOM 2195 N N . LEU A 1 286 ? 11.721 13.003 -12.585 1.00 85.31 286 LEU A N 1
ATOM 2196 C CA . LEU A 1 286 ? 12.130 14.133 -13.420 1.00 85.31 286 LEU A CA 1
ATOM 2197 C C . LEU A 1 286 ? 10.985 15.140 -13.656 1.00 85.31 286 LEU A C 1
ATOM 2199 O O . LEU A 1 286 ? 9.863 14.763 -14.001 1.00 85.31 286 LEU A O 1
ATOM 2203 N N . GLY A 1 287 ? 11.288 16.433 -13.493 1.00 76.06 287 GLY A N 1
ATOM 2204 C CA . GLY A 1 287 ? 10.345 17.530 -13.746 1.00 76.06 287 GLY A CA 1
ATOM 2205 C C . GLY A 1 287 ? 9.214 17.657 -12.719 1.00 76.06 287 GLY A C 1
ATOM 2206 O O . GLY A 1 287 ? 8.189 18.254 -13.029 1.00 76.06 287 GLY A O 1
ATOM 2207 N N . GLY A 1 288 ? 9.365 17.072 -11.524 1.00 77.12 288 GLY A N 1
ATOM 2208 C CA . GLY A 1 288 ? 8.345 17.108 -10.466 1.00 77.12 288 GLY A CA 1
ATOM 2209 C C . GLY A 1 288 ? 7.177 16.141 -10.687 1.00 77.12 288 GLY A C 1
ATOM 2210 O O . GLY A 1 288 ? 6.265 16.085 -9.867 1.00 77.12 288 GLY A O 1
ATOM 2211 N N . ILE A 1 289 ? 7.210 15.354 -11.767 1.00 80.44 289 ILE A N 1
ATOM 2212 C CA . ILE A 1 289 ? 6.201 14.342 -12.081 1.00 80.44 289 ILE A CA 1
ATOM 2213 C C . ILE A 1 289 ? 6.828 12.963 -11.902 1.00 80.44 289 ILE A C 1
ATOM 2215 O O . ILE A 1 289 ? 7.799 12.625 -12.585 1.00 80.44 289 ILE A O 1
ATOM 2219 N N . SER A 1 290 ? 6.240 12.170 -11.007 1.00 85.81 290 SER A N 1
ATOM 2220 C CA . SER A 1 290 ? 6.681 10.805 -10.713 1.00 85.81 290 SER A CA 1
ATOM 2221 C C . SER A 1 290 ? 5.981 9.786 -11.610 1.00 85.81 290 SER A C 1
ATOM 2223 O O . SER A 1 290 ? 4.756 9.806 -11.728 1.00 85.81 290 SER A O 1
ATOM 2225 N N . VAL A 1 291 ? 6.752 8.874 -12.202 1.00 88.62 291 VAL A N 1
ATOM 2226 C CA . VAL A 1 291 ? 6.242 7.701 -12.930 1.00 88.62 291 VAL A CA 1
ATOM 2227 C C . VAL A 1 291 ? 6.582 6.403 -12.207 1.00 88.62 291 VAL A C 1
ATOM 2229 O O . VAL A 1 291 ? 7.589 6.318 -11.504 1.00 88.62 291 VAL A O 1
ATOM 2232 N N . SER A 1 292 ? 5.753 5.379 -12.394 1.00 89.12 292 SER A N 1
ATOM 2233 C CA . SER A 1 292 ? 5.991 4.050 -11.817 1.00 89.12 292 SER A CA 1
ATOM 2234 C C . SER A 1 292 ? 6.915 3.182 -12.666 1.00 89.12 292 SER A C 1
ATOM 2236 O O . SER A 1 292 ? 7.529 2.259 -12.133 1.00 89.12 292 SER A O 1
ATOM 2238 N N . TYR A 1 293 ? 7.043 3.482 -13.959 1.00 92.56 293 TYR A N 1
ATOM 2239 C CA . TYR A 1 293 ? 7.885 2.738 -14.888 1.00 92.56 293 TYR A CA 1
ATOM 2240 C C . TYR A 1 293 ? 8.784 3.659 -15.724 1.00 92.56 293 TYR A C 1
ATOM 2242 O O . TYR A 1 293 ? 8.403 4.753 -16.140 1.00 92.56 293 TYR A O 1
ATOM 2250 N N . LEU A 1 294 ? 9.986 3.182 -16.020 1.00 93.75 294 LEU A N 1
ATOM 2251 C CA . LEU A 1 294 ? 10.900 3.742 -17.005 1.00 93.75 294 LEU A CA 1
ATOM 2252 C C . LEU A 1 294 ? 11.032 2.775 -18.163 1.00 93.75 294 LEU A C 1
ATOM 2254 O O . LEU A 1 294 ? 11.246 1.583 -17.958 1.00 93.75 294 LEU A O 1
ATOM 2258 N N . VAL A 1 295 ? 10.971 3.304 -19.375 1.00 94.25 295 VAL A N 1
ATOM 2259 C CA . VAL A 1 295 ? 11.292 2.568 -20.592 1.00 94.25 295 VAL A CA 1
ATOM 2260 C C . VAL A 1 295 ? 12.587 3.151 -21.135 1.00 94.25 295 VAL A C 1
ATOM 2262 O O . VAL A 1 295 ? 12.614 4.303 -21.560 1.00 94.25 295 VAL A O 1
ATOM 2265 N N . LEU A 1 296 ? 13.667 2.378 -21.074 1.00 93.50 296 LEU A N 1
ATOM 2266 C CA . LEU A 1 296 ? 14.999 2.796 -21.499 1.00 93.50 296 LEU A CA 1
ATOM 2267 C C . LEU A 1 296 ? 15.398 2.029 -22.757 1.00 93.50 296 LEU A C 1
ATOM 2269 O O . LEU A 1 296 ? 15.415 0.796 -22.743 1.00 93.50 296 LEU A O 1
ATOM 2273 N N . ALA A 1 297 ? 15.736 2.751 -23.824 1.00 92.31 297 ALA A N 1
ATOM 2274 C CA . ALA A 1 297 ? 16.180 2.166 -25.086 1.00 92.31 297 ALA A CA 1
ATOM 2275 C C . ALA A 1 297 ? 17.519 2.747 -25.556 1.00 92.31 297 ALA A C 1
ATOM 2277 O O . ALA A 1 297 ? 17.689 3.959 -25.598 1.00 92.31 297 ALA A O 1
ATOM 2278 N N . ASP A 1 298 ? 18.463 1.897 -25.944 1.00 91.50 298 ASP A N 1
ATOM 2279 C CA . ASP A 1 298 ? 19.767 2.302 -26.486 1.00 91.50 298 ASP A CA 1
ATOM 2280 C C . ASP A 1 298 ? 19.975 1.619 -27.839 1.00 91.50 298 ASP A C 1
ATOM 2282 O O . ASP A 1 298 ? 19.867 0.394 -27.939 1.00 91.50 298 ASP A O 1
ATOM 2286 N N . ILE A 1 299 ? 20.261 2.403 -28.880 1.00 92.00 299 ILE A N 1
ATOM 2287 C CA . ILE A 1 299 ? 20.723 1.902 -30.175 1.00 92.00 299 ILE A CA 1
ATOM 2288 C C . ILE A 1 299 ? 22.170 2.336 -30.372 1.00 92.00 299 ILE A C 1
ATOM 2290 O O . ILE A 1 299 ? 22.476 3.525 -30.456 1.00 92.00 299 ILE A O 1
ATOM 2294 N N . GLN A 1 300 ? 23.050 1.352 -30.508 1.00 91.38 300 GLN A N 1
ATOM 2295 C CA . GLN A 1 300 ? 24.459 1.554 -30.822 1.00 91.38 300 GLN A CA 1
ATOM 2296 C C . GLN A 1 300 ? 24.714 1.158 -32.269 1.00 91.38 300 GLN A C 1
ATOM 2298 O O . GLN A 1 300 ? 24.363 0.044 -32.650 1.00 91.38 300 GLN A O 1
ATOM 2303 N N . TYR A 1 301 ? 25.345 2.012 -33.069 1.00 91.38 301 TYR A N 1
ATOM 2304 C CA . TYR A 1 301 ? 25.717 1.666 -34.443 1.00 91.38 301 TYR A CA 1
ATOM 2305 C C . TYR A 1 301 ? 27.231 1.626 -34.645 1.00 91.38 301 TYR A C 1
ATOM 2307 O O . TYR A 1 301 ? 27.973 2.481 -34.164 1.00 91.38 301 TYR A O 1
ATOM 2315 N N . ASP A 1 302 ? 27.690 0.614 -35.376 1.00 92.19 302 ASP A N 1
ATOM 2316 C CA . ASP A 1 302 ? 29.088 0.466 -35.764 1.00 92.19 302 ASP A CA 1
ATOM 2317 C C . ASP A 1 302 ? 29.453 1.468 -36.875 1.00 92.19 302 ASP A C 1
ATOM 2319 O O . ASP A 1 302 ? 28.623 1.819 -37.729 1.00 92.19 302 ASP A O 1
ATOM 2323 N N . ALA A 1 303 ? 30.730 1.856 -36.926 1.00 91.38 303 ALA A N 1
ATOM 2324 C CA . ALA A 1 303 ? 31.276 2.636 -38.031 1.00 91.38 303 ALA A CA 1
ATOM 2325 C C . ALA A 1 303 ? 31.001 1.947 -39.393 1.00 91.38 303 ALA A C 1
ATOM 2327 O O . ALA A 1 303 ? 31.185 0.726 -39.515 1.00 91.38 303 ALA A O 1
ATOM 2328 N N . PRO A 1 304 ? 30.567 2.691 -40.429 1.00 92.62 304 PRO A N 1
ATOM 2329 C CA . PRO A 1 304 ? 30.278 2.125 -41.743 1.00 92.62 304 PRO A CA 1
ATOM 2330 C C . PRO A 1 304 ? 31.484 1.432 -42.373 1.00 92.62 304 PRO A C 1
ATOM 2332 O O . PRO A 1 304 ? 32.611 1.917 -42.326 1.00 92.62 304 PRO A O 1
ATOM 2335 N N . ARG A 1 305 ? 31.235 0.294 -43.022 1.00 93.00 305 ARG A N 1
ATOM 2336 C CA . ARG A 1 305 ? 32.238 -0.463 -43.776 1.00 93.00 305 ARG A CA 1
ATOM 2337 C C . ARG A 1 305 ? 31.887 -0.452 -45.253 1.00 93.00 305 ARG A C 1
ATOM 2339 O O . ARG A 1 305 ? 30.768 -0.807 -45.621 1.00 93.00 305 ARG A O 1
ATOM 2346 N N . GLN A 1 306 ? 32.845 -0.076 -46.094 1.00 94.38 306 GLN A N 1
ATOM 2347 C CA . GLN A 1 306 ? 32.690 -0.149 -47.543 1.00 94.38 306 GLN A CA 1
ATOM 2348 C C . GLN A 1 306 ? 32.831 -1.598 -48.027 1.00 94.38 306 GLN A C 1
ATOM 2350 O O . GLN A 1 306 ? 33.761 -2.308 -47.639 1.00 94.38 306 GLN A O 1
ATOM 2355 N N . MET A 1 307 ? 31.931 -2.033 -48.907 1.00 92.25 307 MET A N 1
ATOM 2356 C CA . MET A 1 307 ? 31.969 -3.363 -49.502 1.00 92.25 307 MET A CA 1
ATOM 2357 C C . MET A 1 307 ? 33.149 -3.493 -50.473 1.00 92.25 307 MET A C 1
ATOM 2359 O O . MET A 1 307 ? 33.291 -2.719 -51.425 1.00 92.25 307 MET A O 1
ATOM 2363 N N . VAL A 1 308 ? 33.969 -4.522 -50.253 1.00 91.38 308 VAL A N 1
ATOM 2364 C CA . VAL A 1 308 ? 35.069 -4.908 -51.141 1.00 91.38 308 VAL A CA 1
ATOM 2365 C C . VAL A 1 308 ? 34.828 -6.333 -51.618 1.00 91.38 308 VAL A C 1
ATOM 2367 O O . VAL A 1 308 ? 34.768 -7.255 -50.809 1.00 91.38 308 VAL A O 1
ATOM 2370 N N . PHE A 1 309 ? 34.695 -6.520 -52.930 1.00 90.31 309 PHE A N 1
ATOM 2371 C CA . PHE A 1 309 ? 34.519 -7.837 -53.542 1.00 90.31 309 PHE A CA 1
ATOM 2372 C C . PHE A 1 309 ? 35.539 -8.012 -54.668 1.00 90.31 309 PHE A C 1
ATOM 2374 O O . PHE A 1 309 ? 35.630 -7.174 -55.568 1.00 90.31 309 PHE A O 1
ATOM 2381 N N . ASN A 1 310 ? 36.342 -9.077 -54.593 1.00 89.88 310 ASN A N 1
ATOM 2382 C CA . ASN A 1 310 ? 37.459 -9.352 -55.508 1.00 89.88 310 ASN A CA 1
ATOM 2383 C C . ASN A 1 310 ? 38.436 -8.167 -55.661 1.00 89.88 310 ASN A C 1
ATOM 2385 O O . ASN A 1 310 ? 38.840 -7.818 -56.768 1.00 89.88 310 ASN A O 1
ATOM 2389 N N . GLY A 1 311 ? 38.767 -7.495 -54.553 1.00 90.38 311 GLY A N 1
ATOM 2390 C CA . GLY A 1 311 ? 39.679 -6.342 -54.535 1.00 90.38 311 GLY A CA 1
ATOM 2391 C C . GLY A 1 311 ? 39.096 -5.038 -55.097 1.00 90.38 311 GLY A C 1
ATOM 2392 O O . GLY A 1 311 ? 39.746 -3.999 -55.008 1.00 90.38 311 GLY A O 1
ATOM 2393 N N . LYS A 1 312 ? 37.867 -5.052 -55.632 1.00 91.62 312 LYS A N 1
ATOM 2394 C CA . LYS A 1 312 ? 37.165 -3.848 -56.094 1.00 91.62 312 LYS A CA 1
ATOM 2395 C C . LYS A 1 312 ? 36.295 -3.279 -54.978 1.00 91.62 312 LYS A C 1
ATOM 2397 O O . LYS A 1 312 ? 35.538 -4.014 -54.343 1.00 91.62 312 LYS A O 1
ATOM 2402 N N . LYS A 1 313 ? 36.405 -1.969 -54.757 1.00 91.19 313 LYS A N 1
ATOM 2403 C CA . LYS A 1 313 ? 35.556 -1.205 -53.835 1.00 91.19 313 LYS A CA 1
ATOM 2404 C C . LYS A 1 313 ? 34.255 -0.826 -54.537 1.00 91.19 313 LYS A C 1
ATOM 2406 O O . LYS A 1 313 ? 34.295 -0.293 -55.644 1.00 91.19 313 LYS A O 1
ATOM 2411 N N . TYR A 1 314 ? 33.126 -1.084 -53.891 1.00 90.88 314 TYR A N 1
ATOM 2412 C CA . TYR A 1 314 ? 31.803 -0.681 -54.365 1.00 90.88 314 TYR A CA 1
ATOM 2413 C C . TYR A 1 314 ? 31.309 0.500 -53.528 1.00 90.88 314 TYR A C 1
ATOM 2415 O O . TYR A 1 314 ? 31.638 0.605 -52.345 1.00 90.88 314 TYR A O 1
ATOM 2423 N N . ASN A 1 315 ? 30.486 1.376 -54.106 1.00 92.25 315 ASN A N 1
ATOM 2424 C CA . ASN A 1 315 ? 29.790 2.440 -53.364 1.00 92.25 315 ASN A CA 1
ATOM 2425 C C . ASN A 1 315 ? 28.590 1.858 -52.605 1.00 92.25 315 ASN A C 1
ATOM 2427 O O . ASN A 1 315 ? 27.452 2.281 -52.770 1.00 92.25 315 ASN A O 1
ATOM 2431 N N . ILE A 1 316 ? 28.862 0.812 -51.832 1.00 92.94 316 ILE A N 1
ATOM 2432 C CA . ILE A 1 316 ? 27.926 0.118 -50.968 1.00 92.94 316 ILE A CA 1
ATOM 2433 C C . ILE A 1 316 ? 28.573 0.122 -49.595 1.00 92.94 316 ILE A C 1
ATOM 2435 O O . ILE A 1 316 ? 29.609 -0.510 -49.384 1.00 92.94 316 ILE A O 1
ATOM 2439 N N . PHE A 1 317 ? 27.970 0.859 -48.678 1.00 95.88 317 PHE A N 1
ATOM 2440 C CA . PHE A 1 317 ? 28.385 0.934 -47.290 1.00 95.88 317 PHE A CA 1
ATOM 2441 C C . PHE A 1 317 ? 27.399 0.145 -46.447 1.00 95.88 317 PHE A C 1
ATOM 2443 O O . PHE A 1 317 ? 26.193 0.213 -46.676 1.00 95.88 317 PHE A O 1
ATOM 2450 N N . THR A 1 318 ? 27.912 -0.592 -45.470 1.00 95.12 318 THR A N 1
ATOM 2451 C CA . THR A 1 318 ? 27.103 -1.327 -44.496 1.00 95.12 318 THR A CA 1
ATOM 2452 C C . THR A 1 318 ? 27.427 -0.855 -43.090 1.00 95.12 318 THR A C 1
ATOM 2454 O O . THR A 1 318 ? 28.605 -0.726 -42.757 1.00 95.12 318 THR A O 1
ATOM 2457 N N . SER A 1 319 ? 26.412 -0.648 -42.257 1.00 95.31 319 SER A N 1
ATOM 2458 C CA . SER A 1 319 ? 26.560 -0.414 -40.815 1.00 95.31 319 SER A CA 1
ATOM 2459 C C . SER A 1 319 ? 25.697 -1.424 -40.062 1.00 95.31 319 SER A C 1
ATOM 2461 O O . SER A 1 319 ? 24.695 -1.906 -40.593 1.00 95.31 319 SER A O 1
ATOM 2463 N N . THR A 1 320 ? 26.115 -1.801 -38.857 1.00 95.56 320 THR A N 1
ATOM 2464 C CA . THR A 1 320 ? 25.347 -2.700 -37.989 1.00 95.56 320 THR A CA 1
ATOM 2465 C C . THR A 1 320 ? 24.901 -1.926 -36.759 1.00 95.56 320 THR A C 1
ATOM 2467 O O . THR A 1 320 ? 25.733 -1.326 -36.086 1.00 95.56 320 THR A O 1
ATOM 2470 N N . ALA A 1 321 ? 23.605 -1.947 -36.470 1.00 93.62 321 ALA A N 1
ATOM 2471 C CA . ALA A 1 321 ? 23.009 -1.391 -35.267 1.00 93.62 321 ALA A CA 1
ATOM 2472 C C . ALA A 1 321 ? 22.682 -2.509 -34.269 1.00 93.62 321 ALA A C 1
ATOM 2474 O O . ALA A 1 321 ? 22.264 -3.600 -34.657 1.00 93.62 321 ALA A O 1
ATOM 2475 N N . ARG A 1 322 ? 22.874 -2.231 -32.982 1.00 93.69 322 ARG A N 1
ATOM 2476 C CA . ARG A 1 322 ? 22.576 -3.108 -31.852 1.00 93.69 322 ARG A CA 1
ATOM 2477 C C . ARG A 1 322 ? 21.607 -2.398 -30.928 1.00 93.69 322 ARG A C 1
ATOM 2479 O O . ARG A 1 322 ? 21.880 -1.272 -30.523 1.00 93.69 322 ARG A O 1
ATOM 2486 N N . THR A 1 323 ? 20.505 -3.048 -30.587 1.00 91.88 323 THR A N 1
ATOM 2487 C CA . THR A 1 323 ? 19.442 -2.433 -29.785 1.00 91.88 323 THR A CA 1
ATOM 2488 C C . THR A 1 323 ? 19.330 -3.071 -28.412 1.00 91.88 323 THR A C 1
ATOM 2490 O O . THR A 1 323 ? 19.366 -4.292 -28.307 1.00 91.88 323 THR A O 1
ATOM 2493 N N . LEU A 1 324 ? 19.104 -2.273 -27.375 1.00 91.38 324 LEU A N 1
ATOM 2494 C CA . LEU A 1 324 ? 18.758 -2.730 -26.032 1.00 91.38 324 LEU A CA 1
ATOM 2495 C C . LEU A 1 324 ? 17.490 -2.010 -25.570 1.00 91.38 324 LEU A C 1
ATOM 2497 O O . LEU A 1 324 ? 17.414 -0.791 -25.682 1.00 91.38 324 LEU A O 1
ATOM 2501 N N . LEU A 1 325 ? 16.527 -2.751 -25.015 1.00 92.75 325 LEU A N 1
ATOM 2502 C CA . LEU A 1 325 ? 15.315 -2.204 -24.400 1.00 92.75 325 LEU A CA 1
ATOM 2503 C C . LEU A 1 325 ? 15.143 -2.779 -22.992 1.00 92.75 325 LEU A C 1
ATOM 2505 O O . LEU A 1 325 ? 15.224 -3.997 -22.798 1.00 92.75 325 LEU A O 1
ATOM 2509 N N . ARG A 1 326 ? 14.862 -1.910 -22.020 1.00 94.38 326 ARG A N 1
ATOM 2510 C CA . ARG A 1 326 ? 14.486 -2.291 -20.656 1.00 94.38 326 ARG A CA 1
ATOM 2511 C C . ARG A 1 326 ? 13.246 -1.532 -20.200 1.00 94.38 326 ARG A C 1
ATOM 2513 O O . ARG A 1 326 ? 13.162 -0.323 -20.396 1.00 94.38 326 ARG A O 1
ATOM 2520 N N . ILE A 1 327 ? 12.326 -2.234 -19.546 1.00 93.88 327 ILE A N 1
ATOM 2521 C CA . ILE A 1 327 ? 11.246 -1.633 -18.759 1.00 93.88 327 ILE A CA 1
ATOM 2522 C C . ILE A 1 327 ? 11.577 -1.878 -17.292 1.00 93.88 327 ILE A C 1
ATOM 2524 O O . ILE A 1 327 ? 11.735 -3.024 -16.869 1.00 93.88 327 ILE A O 1
ATOM 2528 N N . ILE A 1 328 ? 11.727 -0.804 -16.530 1.00 93.94 328 ILE A N 1
ATOM 2529 C CA . ILE A 1 328 ? 12.204 -0.821 -15.148 1.00 93.94 328 ILE A CA 1
ATOM 2530 C C . ILE A 1 328 ? 11.146 -0.161 -14.275 1.00 93.94 328 ILE A C 1
ATOM 2532 O O . ILE A 1 328 ? 10.639 0.902 -14.618 1.00 93.94 328 ILE A O 1
ATOM 2536 N N . ARG A 1 329 ? 10.796 -0.775 -13.149 1.00 90.19 329 ARG A N 1
ATOM 2537 C CA . ARG A 1 329 ? 9.882 -0.177 -12.174 1.00 90.19 329 ARG A CA 1
ATOM 2538 C C . ARG A 1 329 ? 10.635 0.827 -11.295 1.00 90.19 329 ARG A C 1
ATOM 2540 O O . ARG A 1 329 ? 11.846 0.724 -11.110 1.00 90.19 329 ARG A O 1
ATOM 2547 N N . SER A 1 330 ? 9.922 1.787 -10.716 1.00 88.31 330 SER A N 1
ATOM 2548 C CA . SER A 1 330 ? 10.488 2.778 -9.795 1.00 88.31 330 SER A CA 1
ATOM 2549 C C . SER A 1 330 ? 11.202 2.157 -8.588 1.00 88.31 330 SER A C 1
ATOM 2551 O O . SER A 1 330 ? 12.083 2.790 -8.029 1.00 88.31 330 SER A O 1
ATOM 2553 N N . ASP A 1 331 ? 10.880 0.920 -8.195 1.00 83.25 331 ASP A N 1
ATOM 2554 C CA . ASP A 1 331 ? 11.587 0.165 -7.145 1.00 83.25 331 ASP A CA 1
ATOM 2555 C C . ASP A 1 331 ? 12.948 -0.411 -7.601 1.00 83.25 331 ASP A C 1
ATOM 2557 O O . ASP A 1 331 ? 13.636 -1.067 -6.823 1.00 83.25 331 ASP A O 1
ATOM 2561 N N . GLY A 1 332 ? 13.354 -0.164 -8.848 1.00 85.94 332 GLY A N 1
ATOM 2562 C CA . GLY A 1 332 ? 14.606 -0.633 -9.435 1.00 85.94 332 GLY A CA 1
ATOM 2563 C C . GLY A 1 332 ? 14.539 -2.027 -10.051 1.00 85.94 332 GLY A C 1
ATOM 2564 O O . GLY A 1 332 ? 15.513 -2.467 -10.664 1.00 85.94 332 GLY A O 1
ATOM 2565 N N . ARG A 1 333 ? 13.409 -2.737 -9.936 1.00 87.31 333 ARG A N 1
ATOM 2566 C CA . ARG A 1 333 ? 13.264 -4.057 -10.554 1.00 87.31 333 ARG A CA 1
ATOM 2567 C C . ARG A 1 333 ? 13.123 -3.924 -12.065 1.00 87.31 333 ARG A C 1
ATOM 2569 O O . ARG A 1 333 ? 12.285 -3.175 -12.569 1.00 87.31 333 ARG A O 1
ATOM 2576 N N . ILE A 1 334 ? 13.919 -4.701 -12.792 1.00 89.94 334 ILE A N 1
ATOM 2577 C CA . ILE A 1 334 ? 13.783 -4.847 -14.240 1.00 89.94 334 ILE A CA 1
ATOM 2578 C C . ILE A 1 334 ? 12.595 -5.771 -14.496 1.00 89.94 334 ILE A C 1
ATOM 2580 O O . ILE A 1 334 ? 12.616 -6.939 -14.117 1.00 89.94 334 ILE A O 1
ATOM 2584 N N . VAL A 1 335 ? 11.557 -5.219 -15.111 1.00 88.38 335 VAL A N 1
ATOM 2585 C CA . VAL A 1 335 ? 10.306 -5.915 -15.422 1.00 88.38 335 VAL A CA 1
ATOM 2586 C C . VAL A 1 335 ? 10.431 -6.641 -16.754 1.00 88.38 335 VAL A C 1
ATOM 2588 O O . VAL A 1 335 ? 10.050 -7.799 -16.868 1.00 88.38 335 VAL A O 1
ATOM 2591 N N . ILE A 1 336 ? 11.027 -5.972 -17.741 1.00 91.69 336 ILE A N 1
ATOM 2592 C CA . ILE A 1 336 ? 11.339 -6.536 -19.053 1.00 91.69 336 ILE A CA 1
ATOM 2593 C C . ILE A 1 336 ? 12.764 -6.139 -19.418 1.00 91.69 336 ILE A C 1
ATOM 2595 O O . ILE A 1 336 ? 13.140 -4.971 -19.314 1.00 91.69 336 ILE A O 1
ATOM 2599 N N . ALA A 1 337 ? 13.541 -7.101 -19.902 1.00 91.62 337 ALA A N 1
ATOM 2600 C CA . ALA A 1 337 ? 14.789 -6.859 -20.611 1.00 91.62 337 ALA A CA 1
ATOM 2601 C C . ALA A 1 337 ? 14.738 -7.630 -21.924 1.00 91.62 337 ALA A C 1
ATOM 2603 O O . ALA A 1 337 ? 14.625 -8.855 -21.920 1.00 91.62 337 ALA A O 1
ATOM 2604 N N . ARG A 1 338 ? 14.801 -6.916 -23.047 1.00 87.69 338 ARG A N 1
ATOM 2605 C CA . ARG A 1 338 ? 14.799 -7.551 -24.366 1.00 87.69 338 ARG A CA 1
ATOM 2606 C C . ARG A 1 338 ? 16.226 -7.903 -24.787 1.00 87.69 338 ARG A C 1
ATOM 2608 O O . ARG A 1 338 ? 17.162 -7.178 -24.428 1.00 87.69 338 ARG A O 1
ATOM 2615 N N . PRO A 1 339 ? 16.413 -9.018 -25.516 1.00 78.25 339 PRO A N 1
ATOM 2616 C CA . PRO A 1 339 ? 17.725 -9.409 -26.007 1.00 78.25 339 PRO A CA 1
ATOM 2617 C C . PRO A 1 339 ? 18.276 -8.365 -26.979 1.00 78.25 339 PRO A C 1
ATOM 2619 O O . PRO A 1 339 ? 17.531 -7.617 -27.612 1.00 78.25 339 PRO A O 1
ATOM 2622 N N . LEU A 1 340 ? 19.601 -8.339 -27.114 1.00 81.44 340 LEU A N 1
ATOM 2623 C CA . LEU A 1 340 ? 20.262 -7.427 -28.034 1.00 81.44 340 LEU A CA 1
ATOM 2624 C C . LEU A 1 340 ? 20.029 -7.875 -29.482 1.00 81.44 340 LEU A C 1
ATOM 2626 O O . LEU A 1 340 ? 20.497 -8.940 -29.886 1.00 81.44 340 LEU A O 1
ATOM 2630 N N . ILE A 1 341 ? 19.312 -7.063 -30.260 1.00 83.06 341 ILE A N 1
ATOM 2631 C CA . ILE A 1 341 ? 19.016 -7.342 -31.672 1.00 83.06 341 ILE A CA 1
ATOM 2632 C C . ILE A 1 341 ? 20.082 -6.660 -32.526 1.00 83.06 341 ILE A C 1
ATOM 2634 O O . ILE A 1 341 ? 20.356 -5.476 -32.346 1.00 83.06 341 ILE A O 1
ATOM 2638 N N . SER A 1 342 ? 20.704 -7.414 -33.435 1.00 89.56 342 SER A N 1
ATOM 2639 C CA . SER A 1 342 ? 21.748 -6.925 -34.341 1.00 89.56 342 SER A CA 1
ATOM 2640 C C . SER A 1 342 ? 21.210 -6.832 -35.765 1.00 89.56 342 SER A C 1
ATOM 2642 O O . SER A 1 342 ? 20.742 -7.829 -36.318 1.00 89.56 342 SER A O 1
ATOM 2644 N N . ILE A 1 343 ? 21.247 -5.637 -36.350 1.00 93.81 343 ILE A N 1
ATOM 2645 C CA . ILE A 1 343 ? 20.542 -5.303 -37.592 1.00 93.81 343 ILE A CA 1
ATOM 2646 C C . ILE A 1 343 ? 21.495 -4.591 -38.534 1.00 93.81 343 ILE A C 1
ATOM 2648 O O . ILE A 1 343 ? 22.210 -3.677 -38.136 1.00 93.81 343 ILE A O 1
ATOM 2652 N N . LYS A 1 344 ? 21.516 -5.011 -39.798 1.00 93.69 344 LYS A N 1
ATOM 2653 C CA . LYS A 1 344 ? 22.386 -4.425 -40.819 1.00 93.69 344 LYS A CA 1
ATOM 2654 C C . LYS A 1 344 ? 21.607 -3.443 -41.682 1.00 93.69 344 LYS A C 1
ATOM 2656 O O . LYS A 1 344 ? 20.571 -3.801 -42.228 1.00 93.69 344 LYS A O 1
ATOM 2661 N N . GLY A 1 345 ? 22.154 -2.245 -41.844 1.00 93.44 345 GLY A N 1
ATOM 2662 C CA . GLY A 1 345 ? 21.729 -1.267 -42.839 1.00 93.44 345 GLY A CA 1
ATOM 2663 C C . GLY A 1 345 ? 22.714 -1.187 -43.998 1.00 93.44 345 GLY A C 1
ATOM 2664 O O . GLY A 1 345 ? 23.902 -1.490 -43.841 1.00 93.44 345 GLY A O 1
ATOM 2665 N N . GLN A 1 346 ? 22.224 -0.758 -45.159 1.00 94.38 346 GLN A N 1
ATOM 2666 C CA . GLN A 1 346 ? 23.030 -0.568 -46.362 1.00 94.38 346 GLN A CA 1
ATOM 2667 C C . GLN A 1 346 ? 22.688 0.764 -47.035 1.00 94.38 346 GLN A C 1
ATOM 2669 O O . GLN A 1 346 ? 21.525 1.148 -47.109 1.00 94.38 346 GLN A O 1
ATOM 2674 N N . GLY A 1 347 ? 23.695 1.458 -47.569 1.00 94.25 347 GLY A N 1
ATOM 2675 C CA . GLY A 1 347 ? 23.498 2.712 -48.295 1.00 94.25 347 GLY A CA 1
ATOM 2676 C C . GLY A 1 347 ? 24.586 3.004 -49.326 1.00 94.25 347 GLY A C 1
ATOM 2677 O O . GLY A 1 347 ? 25.664 2.413 -49.303 1.00 94.25 347 GLY A O 1
ATOM 2678 N N . GLY A 1 348 ? 24.297 3.941 -50.235 1.00 93.00 348 GLY A N 1
ATOM 2679 C CA . GLY A 1 348 ? 25.261 4.431 -51.232 1.00 93.00 348 GLY A CA 1
ATOM 2680 C C . GLY A 1 348 ? 26.357 5.335 -50.651 1.00 93.00 348 GLY A C 1
ATOM 2681 O O . GLY A 1 348 ? 27.358 5.605 -51.308 1.00 93.00 348 GLY A O 1
ATOM 2682 N N . THR A 1 349 ? 26.172 5.787 -49.409 1.00 94.94 349 THR A N 1
ATOM 2683 C CA . THR A 1 349 ? 27.110 6.596 -48.624 1.00 94.94 349 THR A CA 1
ATOM 2684 C C . THR A 1 349 ? 27.170 6.070 -47.189 1.00 94.94 349 THR A C 1
ATOM 2686 O O . THR A 1 349 ? 26.270 5.351 -46.746 1.00 94.94 349 THR A O 1
ATOM 2689 N N . GLU A 1 350 ? 28.204 6.455 -46.442 1.00 92.38 350 GLU A N 1
ATOM 2690 C CA . GLU A 1 350 ? 28.368 6.103 -45.024 1.00 92.38 350 GLU A CA 1
ATOM 2691 C C . GLU A 1 350 ? 27.167 6.543 -44.170 1.00 92.38 350 GLU A C 1
ATOM 2693 O O . GLU A 1 350 ? 26.594 5.737 -43.439 1.00 92.38 350 GLU A O 1
ATOM 2698 N N . SER A 1 351 ? 26.722 7.795 -44.332 1.00 91.81 351 SER A N 1
ATOM 2699 C CA . SER A 1 351 ? 25.557 8.339 -43.621 1.00 91.81 351 SER A CA 1
ATOM 2700 C C . SER A 1 351 ? 24.265 7.589 -43.966 1.00 91.81 351 SER A C 1
ATOM 2702 O O . SER A 1 351 ? 23.494 7.250 -43.069 1.00 91.81 351 SER A O 1
ATOM 2704 N N . ALA A 1 352 ? 24.050 7.247 -45.243 1.00 92.31 352 ALA A N 1
ATOM 2705 C CA . ALA A 1 352 ? 22.874 6.485 -45.660 1.00 92.31 352 ALA A CA 1
ATOM 2706 C C . ALA A 1 352 ? 22.859 5.067 -45.063 1.00 92.31 352 ALA A C 1
ATOM 2708 O O . ALA A 1 352 ? 21.795 4.572 -44.697 1.00 92.31 352 ALA A O 1
ATOM 2709 N N . ALA A 1 353 ? 24.025 4.427 -44.919 1.00 93.19 353 ALA A N 1
ATOM 2710 C CA . ALA A 1 353 ? 24.129 3.117 -44.280 1.00 93.19 353 ALA A CA 1
ATOM 2711 C C . ALA A 1 353 ? 23.781 3.166 -42.782 1.00 93.19 353 ALA A C 1
ATOM 2713 O O . ALA A 1 353 ? 23.080 2.277 -42.302 1.00 93.19 353 ALA A O 1
ATOM 2714 N N . ILE A 1 354 ? 24.215 4.213 -42.064 1.00 92.44 354 ILE A N 1
ATOM 2715 C CA . ILE A 1 354 ? 23.853 4.440 -40.651 1.00 92.44 354 ILE A CA 1
ATOM 2716 C C . ILE A 1 354 ? 22.351 4.687 -40.524 1.00 92.44 354 ILE A C 1
ATOM 2718 O O . ILE A 1 354 ? 21.688 4.021 -39.737 1.00 92.44 354 ILE A O 1
ATOM 2722 N N . GLN A 1 355 ? 21.795 5.602 -41.322 1.00 92.12 355 GLN A N 1
ATOM 2723 C CA . GLN A 1 355 ? 20.364 5.914 -41.277 1.00 92.12 355 GLN A CA 1
ATOM 2724 C C . GLN A 1 355 ? 19.505 4.687 -41.602 1.00 92.12 355 GLN A C 1
ATOM 2726 O O . GLN A 1 355 ? 18.533 4.419 -40.903 1.00 92.12 355 GLN A O 1
ATOM 2731 N N . SER A 1 356 ? 19.896 3.890 -42.603 1.00 94.50 356 SER A N 1
ATOM 2732 C CA . SER A 1 356 ? 19.240 2.613 -42.905 1.00 94.50 356 SER A CA 1
ATOM 2733 C C . SER A 1 356 ? 19.294 1.649 -41.715 1.00 94.50 356 SER A C 1
ATOM 2735 O O . SER A 1 356 ? 18.269 1.066 -41.369 1.00 94.50 356 SER A O 1
ATOM 2737 N N . ALA A 1 357 ? 20.450 1.517 -41.052 1.00 94.12 357 ALA A N 1
ATOM 2738 C CA . ALA A 1 357 ? 20.593 0.647 -39.887 1.00 94.12 357 ALA A CA 1
ATOM 2739 C C . ALA A 1 357 ? 19.720 1.120 -38.712 1.00 94.12 357 ALA A C 1
ATOM 2741 O O . ALA A 1 357 ? 19.068 0.298 -38.074 1.00 94.12 357 ALA A O 1
ATOM 2742 N N . LEU A 1 358 ? 19.658 2.432 -38.458 1.00 92.38 358 LEU A N 1
ATOM 2743 C CA . LEU A 1 358 ? 18.818 3.030 -37.414 1.00 92.38 358 LEU A CA 1
ATOM 2744 C C . LEU A 1 358 ? 17.320 2.849 -37.696 1.00 92.38 358 LEU A C 1
ATOM 2746 O O . LEU A 1 358 ? 16.570 2.503 -36.787 1.00 92.38 358 LEU A O 1
ATOM 2750 N N . ILE A 1 359 ? 16.872 3.044 -38.940 1.00 93.19 359 ILE A N 1
ATOM 2751 C CA . ILE A 1 359 ? 15.467 2.845 -39.331 1.00 93.19 359 ILE A CA 1
ATOM 2752 C C . ILE A 1 359 ? 15.043 1.392 -39.097 1.00 93.19 359 ILE A C 1
ATOM 2754 O O . ILE A 1 359 ? 14.024 1.147 -38.449 1.00 93.19 359 ILE A O 1
ATOM 2758 N N . GLU A 1 360 ? 15.836 0.429 -39.574 1.00 94.50 360 GLU A N 1
ATOM 2759 C CA . GLU A 1 360 ? 15.538 -0.992 -39.372 1.00 94.50 360 GLU A CA 1
ATOM 2760 C C . GLU A 1 360 ? 15.634 -1.386 -37.889 1.00 94.50 360 GLU A C 1
ATOM 2762 O O . GLU A 1 360 ? 14.827 -2.178 -37.408 1.00 94.50 360 GLU A O 1
ATOM 2767 N N . ALA A 1 361 ? 16.548 -0.777 -37.127 1.00 93.12 361 ALA A N 1
ATOM 2768 C CA . ALA A 1 361 ? 16.652 -0.971 -35.683 1.00 93.12 361 ALA A CA 1
ATOM 2769 C C . ALA A 1 361 ? 15.417 -0.492 -34.913 1.00 93.12 361 ALA A C 1
ATOM 2771 O O . ALA A 1 361 ? 14.879 -1.235 -34.090 1.00 93.12 361 ALA A O 1
ATOM 2772 N N . ARG A 1 362 ? 14.910 0.707 -35.217 1.00 93.00 362 ARG A N 1
ATOM 2773 C CA . ARG A 1 362 ? 13.660 1.224 -34.632 1.00 93.00 362 ARG A CA 1
ATOM 2774 C C . ARG A 1 362 ? 12.479 0.312 -34.956 1.00 93.00 362 ARG A C 1
ATOM 2776 O O . ARG A 1 362 ? 11.707 -0.025 -34.062 1.00 93.00 362 ARG A O 1
ATOM 2783 N N . LYS A 1 363 ? 12.374 -0.129 -36.214 1.00 93.19 363 LYS A N 1
ATOM 2784 C CA . LYS A 1 363 ? 11.319 -1.042 -36.670 1.00 93.19 363 LYS A CA 1
ATOM 2785 C C . LYS A 1 363 ? 11.384 -2.392 -35.961 1.00 93.19 363 LYS A C 1
ATOM 2787 O O . LYS A 1 363 ? 10.347 -2.925 -35.580 1.00 93.19 363 LYS A O 1
ATOM 2792 N N . ALA A 1 364 ? 12.582 -2.934 -35.756 1.00 92.75 364 ALA A N 1
ATOM 2793 C CA . ALA A 1 364 ? 12.750 -4.186 -35.033 1.00 92.75 364 ALA A CA 1
ATOM 2794 C C . ALA A 1 364 ? 12.345 -4.066 -33.560 1.00 92.75 364 ALA A C 1
ATOM 2796 O O . ALA A 1 364 ? 11.680 -4.967 -33.065 1.00 92.75 364 ALA A O 1
ATOM 2797 N N . ILE A 1 365 ? 12.671 -2.959 -32.878 1.00 92.06 365 ILE A N 1
ATOM 2798 C CA . ILE A 1 365 ? 12.192 -2.702 -31.507 1.00 92.06 365 ILE A CA 1
ATOM 2799 C C . ILE A 1 365 ? 10.662 -2.597 -31.483 1.00 92.06 365 ILE A C 1
ATOM 2801 O O . ILE A 1 365 ? 10.018 -3.228 -30.649 1.00 92.06 365 ILE A O 1
ATOM 2805 N N . GLU A 1 366 ? 10.072 -1.826 -32.400 1.00 92.62 366 GLU A N 1
ATOM 2806 C CA . GLU A 1 366 ? 8.614 -1.676 -32.511 1.00 92.62 366 GLU A CA 1
ATOM 2807 C C . GLU A 1 366 ? 7.934 -3.039 -32.726 1.00 92.62 366 GLU A C 1
ATOM 2809 O O . GLU A 1 366 ? 6.977 -3.380 -32.025 1.00 92.62 366 GLU A O 1
ATOM 2814 N N . GLN A 1 367 ? 8.466 -3.859 -33.636 1.00 92.62 367 GLN A N 1
ATOM 2815 C CA . GLN A 1 367 ? 7.963 -5.202 -33.914 1.00 92.62 367 GLN A CA 1
ATOM 2816 C C . GLN A 1 367 ? 8.155 -6.155 -32.728 1.00 92.62 367 GLN A C 1
ATOM 2818 O O . GLN A 1 367 ? 7.258 -6.947 -32.436 1.00 92.62 367 GLN A O 1
ATOM 2823 N N . ASP A 1 368 ? 9.295 -6.089 -32.044 1.00 91.31 368 ASP A N 1
ATOM 2824 C CA . ASP A 1 368 ? 9.609 -6.925 -30.887 1.00 91.31 368 ASP A CA 1
ATOM 2825 C C . ASP A 1 368 ? 8.649 -6.647 -29.725 1.00 91.31 368 ASP A C 1
ATOM 2827 O O . ASP A 1 368 ? 8.032 -7.583 -29.214 1.00 91.31 368 ASP A O 1
ATOM 2831 N N . ILE A 1 369 ? 8.430 -5.371 -29.385 1.00 92.19 369 ILE A N 1
ATOM 2832 C CA . ILE A 1 369 ? 7.438 -4.957 -28.382 1.00 92.19 369 ILE A CA 1
ATOM 2833 C C . ILE A 1 369 ? 6.042 -5.428 -28.799 1.00 92.19 369 ILE A C 1
ATOM 2835 O O . ILE A 1 369 ? 5.354 -6.069 -28.008 1.00 92.19 369 ILE A O 1
ATOM 2839 N N . THR A 1 370 ? 5.641 -5.165 -30.048 1.00 91.81 370 THR A N 1
ATOM 2840 C CA . THR A 1 370 ? 4.305 -5.518 -30.562 1.00 91.81 370 THR A CA 1
ATOM 2841 C C . THR A 1 370 ? 4.049 -7.026 -30.503 1.00 91.81 370 THR A C 1
ATOM 2843 O O . THR A 1 370 ? 2.958 -7.462 -30.142 1.00 91.81 370 THR A O 1
ATOM 2846 N N . SER A 1 371 ? 5.063 -7.838 -30.808 1.00 92.31 371 SER A N 1
ATOM 2847 C CA . SER A 1 371 ? 4.958 -9.303 -30.790 1.00 92.31 371 SER A CA 1
ATOM 2848 C C . SER A 1 371 ? 4.858 -9.880 -29.373 1.00 92.31 371 SER A C 1
ATOM 2850 O O . SER A 1 371 ? 4.421 -11.016 -29.213 1.00 92.31 371 SER A O 1
ATOM 2852 N N . HIS A 1 372 ? 5.232 -9.106 -28.349 1.00 91.56 372 HIS A N 1
ATOM 2853 C CA . HIS A 1 372 ? 5.278 -9.534 -26.948 1.00 91.56 372 HIS A CA 1
ATOM 2854 C C . HIS A 1 372 ? 4.398 -8.661 -26.038 1.00 91.56 372 HIS A C 1
ATOM 2856 O O . HIS A 1 372 ? 4.619 -8.593 -24.831 1.00 91.56 372 HIS A O 1
ATOM 2862 N N . VAL A 1 373 ? 3.369 -8.006 -26.587 1.00 90.12 373 VAL A N 1
ATOM 2863 C CA . VAL A 1 373 ? 2.467 -7.124 -25.821 1.00 90.12 373 VAL A CA 1
ATOM 2864 C C . VAL A 1 373 ? 1.831 -7.837 -24.627 1.00 90.12 373 VAL A C 1
ATOM 2866 O O . VAL A 1 373 ? 1.763 -7.254 -23.549 1.00 90.12 373 VAL A O 1
ATOM 2869 N N . GLU A 1 374 ? 1.390 -9.085 -24.787 1.00 89.81 374 GLU A N 1
ATOM 2870 C CA . GLU A 1 374 ? 0.757 -9.841 -23.695 1.00 89.81 374 GLU A CA 1
ATOM 2871 C C . GLU A 1 374 ? 1.752 -10.209 -22.586 1.00 89.81 374 GLU A C 1
ATOM 2873 O O . GLU A 1 374 ? 1.420 -10.116 -21.408 1.00 89.81 374 GLU A O 1
ATOM 2878 N N . GLU A 1 375 ? 2.997 -10.539 -22.943 1.00 90.12 375 GLU A N 1
ATOM 2879 C CA . GLU A 1 375 ? 4.078 -10.750 -21.970 1.00 90.12 375 GLU A CA 1
ATOM 2880 C C . GLU A 1 375 ? 4.337 -9.467 -21.169 1.00 90.12 375 GLU A C 1
ATOM 2882 O O . GLU A 1 375 ? 4.420 -9.497 -19.942 1.00 90.12 375 GLU A O 1
ATOM 2887 N N . ILE A 1 376 ? 4.397 -8.321 -21.856 1.00 89.19 376 ILE A N 1
ATOM 2888 C CA . ILE A 1 376 ? 4.607 -7.018 -21.220 1.00 89.19 376 ILE A CA 1
ATOM 2889 C C . ILE A 1 376 ? 3.431 -6.678 -20.296 1.00 89.19 376 ILE A C 1
ATOM 2891 O O . ILE A 1 376 ? 3.664 -6.252 -19.170 1.00 89.19 376 ILE A O 1
ATOM 2895 N N . LYS A 1 377 ? 2.179 -6.901 -20.717 1.00 87.56 377 LYS A N 1
ATOM 2896 C CA . LYS A 1 377 ? 0.995 -6.682 -19.865 1.00 87.56 377 LYS A CA 1
ATOM 2897 C C . LYS A 1 377 ? 1.070 -7.477 -18.567 1.00 87.56 377 LYS A C 1
ATOM 2899 O O . LYS A 1 377 ? 0.891 -6.895 -17.502 1.00 87.56 377 LYS A O 1
ATOM 2904 N N . LEU A 1 378 ? 1.372 -8.771 -18.664 1.00 84.88 378 LEU A N 1
ATOM 2905 C CA . LEU A 1 378 ? 1.483 -9.657 -17.504 1.00 84.88 378 LEU A CA 1
ATOM 2906 C C . LEU A 1 378 ? 2.628 -9.247 -16.574 1.00 84.88 378 LEU A C 1
ATOM 2908 O O . LEU A 1 378 ? 2.504 -9.356 -15.362 1.00 84.88 378 LEU A O 1
ATOM 2912 N N . ALA A 1 379 ? 3.740 -8.751 -17.117 1.00 83.31 379 ALA A N 1
ATOM 2913 C CA . ALA A 1 379 ? 4.871 -8.309 -16.306 1.00 83.31 379 ALA A CA 1
ATOM 2914 C C . ALA A 1 379 ? 4.596 -6.989 -15.548 1.00 83.31 379 ALA A C 1
ATOM 2916 O O . ALA A 1 379 ? 5.234 -6.701 -14.530 1.00 83.31 379 ALA A O 1
ATOM 2917 N N . LEU A 1 380 ? 3.658 -6.176 -16.043 1.00 80.69 380 LEU A N 1
ATOM 2918 C CA . LEU A 1 380 ? 3.237 -4.914 -15.427 1.00 80.69 380 LEU A CA 1
ATOM 2919 C C . LEU A 1 380 ? 2.167 -5.092 -14.331 1.00 80.69 380 LEU A C 1
ATOM 2921 O O . LEU A 1 380 ? 1.923 -4.144 -13.573 1.00 80.69 380 LEU A O 1
ATOM 2925 N N . GLU A 1 381 ? 1.537 -6.268 -14.258 1.00 71.06 381 GLU A N 1
ATOM 2926 C CA . GLU A 1 381 ? 0.628 -6.707 -13.183 1.00 71.06 381 GLU A CA 1
ATOM 2927 C C . GLU A 1 381 ? 1.372 -7.104 -11.902 1.00 71.06 381 GLU A C 1
ATOM 2929 O O . GLU A 1 381 ? 0.786 -6.860 -10.816 1.00 71.06 381 GLU A O 1
#

Radius of gyration: 37.02 Å; chains: 1; bounding box: 83×74×117 Å

Secondary structure (DSSP, 8-state):
---THHHHHHHHHHHHHHHHHSS-----HHHHHHHHHHHHHHHHHTT-HHHHHHHHHHHHHHHHHSPPP-SHHHHHHHHHHHHHHHHHHHHHHTTEEEEE-GGGB-TTSPBPPEEHHHHHTT-SPPPEEEEEEEETTEEEE--S-EEEEEEEES-EEE--EEE--TTSEEE--EEEES-SSS-EEEEEEEEEEETTEEEEEEEEEEEEEEEPPP-EEEEEEEEEETT---GGG----STHHHHHHHHHHHTTTT-EEEP--SPPPHHHHHHHHTT-HHHHHHHHTGGG---SEEEEEEEEEPPPEEEEETTEEEEEEEEEEEEEEEEEETTS-EEEE---EEEEEEESSHHHHHHHHHHHHHHHHHHHHHHTHHHHHHHH-

=== Feature glossary ===
Feature key, reading from the visual/contextual features back to the raw sequence:

Rendered structure images. Six rendered views show the 3D structure from the faces of a cube — i.e. along ±x, ±y, ±z. Rendering representation is drawn randomly per protein from cartoon (secondary-structure ribbons), sticks (backbone bonds), or molecular surface; coloring is either N→C rainbow (blue at the N-terminus through red at the C-terminus) or one color per chain.

Contact-map, Ramachandran, and PAE plots. The contact map is a binary N×N matrix image: pixel (i, j) is dark where Cα_i and Cα_j are within 8 Å and |i−j|>4. Because the |i−j|>4 filter removes local helical contacts, off-diagonal stripes parallel to the main diagonal indicate parallel β-sheets; stripes perpendicular to it indicate antiparallel β-sheets. The Ramachandran plot scatters every residue's (φ, ψ) pair against the sterically allowed regions. The PAE heatmap renders the predicted-aligned-error matrix.

InterPro / GO / CATH / organism. Database cross-references. InterPro integrates a dozen domain/family signature databases into unified entries with residue-range hits. GO terms attach function/process/location labels with evidence codes. CATH codes position the fold in a four-level structural taxonomy. Organism is the NCBI-taxonomy species name.

Nearest PDB structures. The Foldseek neighbor list gives the closest experimentally determined structures in the PDB, ranked by structural alignment. TM-score near 1 means near-identical fold; near 0.3 means only rough topology match. This is how one finds what a novel AlphaFold prediction most resembles in the solved-structure universe.

Predicted aligned error. PAE(i, j) answers: if I align the predicted and true structures on residue i, how far off (in Å) do I expect residue j to be? A block-diagonal PAE matrix with low values on the blocks and high values off-diagonal is the signature of a multi-domain protein with confidently predicted domains but uncertain inter-domain orientation.

Solvent-accessible surface area. Accessible surface area quantifies burial. A residue with SASA near zero is packed into the hydrophobic core; one with SASA >100 Å² sits on the surface. Computed here via the Shrake–Rupley numerical algorithm with a 1.4 Å probe.

B-factor. B-factor (Debye–Waller factor) reflects atomic displacement in the crystal lattice. It is an experimental observable (units Å²), not a prediction; low values mean the atom is pinned down, high values mean it moves or is heterogeneous across the crystal.

pLDDT. For AlphaFold models, the B-factor field carries pLDDT — the model's own estimate of local accuracy on a 0–100 scale. Regions with pLDDT<50 should be treated as essentially unmodeled; they often correspond to intrinsically disordered segments.

Backbone torsions (φ/ψ). φ (phi) and ψ (psi) are the two rotatable backbone dihedrals per residue: φ is the C(i-1)–N–Cα–C torsion, ψ is the N–Cα–C–N(i+1) torsion, both in degrees on (−180°, 180°]. α-helical residues cluster near (−60°, −45°); β-strand residues near (−120°, +130°). A Ramachandran plot is simply a scatter of (φ, ψ) for every residue.

Radius of gyration, Cα contacts, bounding box. Radius of gyration (Rg) is the root-mean-square distance of Cα atoms from their centroid — a single number for overall size and compactness. A globular domain of N residues has Rg ≈ 2.2·N^0.38 Å; an extended or disordered chain has a much larger Rg. The Cα contact count is the number of residue pairs whose Cα atoms are within 8 Å and are more than four positions apart in sequence — a standard proxy for tertiary packing density. The bounding box is the smallest axis-aligned box enclosing all Cα atoms.

Secondary structure (3-state, P-SEA). Three-state secondary structure (P-SEA) collapses the eight DSSP classes into helix (a), strand (b), and coil (c). P-SEA assigns these from Cα geometry alone — distances and angles — without requiring backbone oxygens, so it works on any Cα trace.

Secondary structure (8-state, DSSP). DSSP 8-state secondary structure assigns each residue one of H (α-helix), G (3₁₀-helix), I (π-helix), E (extended β-strand), B (isolated β-bridge), T (hydrogen-bonded turn), S (bend), or '-' (coil). The assignment is computed from backbone hydrogen-bond geometry via the Kabsch–Sander algorithm.

Foldseek 3Di. A 3Di character summarizes, for each residue, the relative orientation of the Cα frame of its nearest spatial neighbor. Because it encodes fold topology rather than chemistry, 3Di alignments detect remote structural similarity that sequence alignment misses.

mmCIF coordinates. The mmCIF block holds the 3D Cartesian coordinates of each backbone atom (N, Cα, C, O) in ångströms. mmCIF is the PDB's canonical archive format — a tagged-loop text representation of the atomic model.

Sequence. Sequence gives the chain of amino acids in standard one-letter code (A=alanine, C=cysteine, …, Y=tyrosine), read N→C. It is the only feature that is directly encoded by the gene; all structural features are derived from the folded form of this sequence.